Protein AF-A0A8T4V3R8-F1 (afdb_monomer_lite)

pLDDT: mean 72.71, std 18.11, range [24.38, 94.31]

Secondary structure (DSSP, 8-state):
------S-TTT----EEEEGGGTEEEETTT--EEE------S-------SSSSGGG------PPP-B-TT-EEEEEETTEEEEEEHHHHHHHHHHHH--EEETTTTEEEEE-GGG-EEEEEE-TT--EEEEE--EEEEEE--EEEEEEEGGG-EEEE-TT-EEEEEETTEEEEEEGGG--TT-EEEEE-TT-BSS----------TT--EEEEEE---BS-TT-EEEEEEEEEEEEE-SSSEEEEEEBTTB-EEEETBTTEEEEPPPTTTT----SS-TTGGGGS-HHHHHHHHHHHHHHHHHS-HHHHHHHHHHHHHHHHHHHTT--HHHHHHHHHHHHHHHHTTTTTTS-HHHHHHHHHHHHHHHTT----HHHHHHHHT--HHHHHHHHHHHHHHTT---PPPPGGGGHHHHHHHTT--HHHHHHHHHHHHHHHHTT-STTS-HHHHHHHHHHHHHHHTT----HHHHHHHHTS-HHHHHHHHHHHHHHTTTHHHHHTT--

Structure (mmCIF, N/CA/C/O backbone):
data_AF-A0A8T4V3R8-F1
#
_entry.id   AF-A0A8T4V3R8-F1
#
loop_
_atom_site.group_PDB
_atom_site.id
_atom_site.type_symbol
_atom_site.label_atom_id
_atom_site.label_alt_id
_atom_site.label_comp_id
_atom_site.label_asym_id
_atom_site.label_entity_id
_atom_site.label_seq_id
_atom_site.pdbx_PDB_ins_code
_atom_site.Cartn_x
_atom_site.Cartn_y
_atom_site.Cartn_z
_atom_site.occupancy
_atom_site.B_iso_or_equiv
_atom_site.auth_seq_id
_atom_site.auth_comp_id
_atom_site.auth_asym_id
_atom_site.auth_atom_id
_atom_site.pdbx_PDB_model_num
ATOM 1 N N . MET A 1 1 ? -8.761 42.124 -12.603 1.00 25.84 1 MET A N 1
ATOM 2 C CA . MET A 1 1 ? -8.105 41.270 -13.619 1.00 25.84 1 MET A CA 1
ATOM 3 C C . MET A 1 1 ? -6.673 41.049 -13.152 1.00 25.84 1 MET A C 1
ATOM 5 O O . MET A 1 1 ? -6.050 42.056 -12.837 1.00 25.84 1 MET A O 1
ATOM 9 N N . PRO A 1 2 ? -6.176 39.810 -13.003 1.00 31.00 2 PRO A N 1
ATOM 10 C CA . PRO A 1 2 ? -4.796 39.597 -12.577 1.00 31.00 2 PRO A CA 1
ATOM 11 C C . PRO A 1 2 ? -3.827 40.062 -13.676 1.00 31.00 2 PRO A C 1
ATOM 13 O O . PRO A 1 2 ? -4.095 39.879 -14.863 1.00 31.00 2 PRO A O 1
ATOM 16 N N . GLU A 1 3 ? -2.735 40.715 -13.282 1.00 37.09 3 GLU A N 1
ATOM 17 C CA . GLU A 1 3 ? -1.686 41.198 -14.183 1.00 37.09 3 GLU A CA 1
ATOM 18 C C . GLU A 1 3 ? -0.950 40.015 -14.828 1.00 37.09 3 GLU A C 1
ATOM 20 O O . GLU A 1 3 ? -0.130 39.364 -14.190 1.00 37.09 3 GLU A O 1
ATOM 25 N N . TYR A 1 4 ? -1.222 39.729 -16.102 1.00 49.88 4 TYR A N 1
ATOM 26 C CA . TYR A 1 4 ? -0.460 38.725 -16.849 1.00 49.88 4 TYR A CA 1
ATOM 27 C C . TYR A 1 4 ? 1.013 39.138 -16.990 1.00 49.88 4 TYR A C 1
ATOM 29 O O . TYR A 1 4 ? 1.319 40.293 -17.307 1.00 49.88 4 TYR A O 1
ATOM 37 N N . VAL A 1 5 ? 1.931 38.183 -16.811 1.00 55.53 5 VAL A N 1
ATOM 38 C CA . VAL A 1 5 ? 3.376 38.419 -16.920 1.00 55.53 5 VAL A CA 1
ATOM 39 C C . VAL A 1 5 ? 3.766 38.783 -18.360 1.00 55.53 5 VAL A C 1
ATOM 41 O O . VAL A 1 5 ? 3.559 38.009 -19.290 1.00 55.53 5 VAL A O 1
ATOM 44 N N . LYS A 1 6 ? 4.356 39.973 -18.553 1.00 57.69 6 LYS A N 1
ATOM 45 C CA . LYS A 1 6 ? 4.674 40.545 -19.882 1.00 57.69 6 LYS A CA 1
ATOM 46 C C . LYS A 1 6 ? 6.109 40.299 -20.368 1.00 57.69 6 LYS A C 1
ATOM 48 O O . LYS A 1 6 ? 6.420 40.620 -21.513 1.00 57.69 6 LYS A O 1
ATOM 53 N N . LYS A 1 7 ? 7.003 39.797 -19.508 1.00 62.62 7 LYS A N 1
ATOM 54 C CA . LYS A 1 7 ? 8.432 39.585 -19.809 1.00 62.62 7 LYS A CA 1
ATOM 55 C C . LYS A 1 7 ? 8.973 38.359 -19.083 1.00 62.62 7 LYS A C 1
ATOM 57 O O . LYS A 1 7 ? 8.577 38.068 -17.960 1.00 62.62 7 LYS A O 1
ATOM 62 N N . CYS A 1 8 ? 9.912 37.664 -19.710 1.00 59.72 8 CYS A N 1
ATOM 63 C CA . CYS A 1 8 ? 10.613 36.541 -19.112 1.00 59.72 8 CYS A CA 1
ATOM 64 C C . CYS A 1 8 ? 11.535 36.998 -17.977 1.00 59.72 8 CYS A C 1
ATOM 66 O O . CYS A 1 8 ? 12.417 37.825 -18.188 1.00 59.72 8 CYS A O 1
ATOM 68 N N . LEU A 1 9 ? 11.385 36.390 -16.798 1.00 63.50 9 LEU A N 1
ATOM 69 C CA . LEU A 1 9 ? 12.160 36.723 -15.596 1.00 63.50 9 LEU A CA 1
ATOM 70 C C . LEU A 1 9 ? 13.650 36.341 -15.687 1.00 63.50 9 LEU A C 1
ATOM 72 O O . LEU A 1 9 ? 14.454 36.877 -14.934 1.00 63.50 9 LEU A O 1
ATOM 76 N N . ASP A 1 10 ? 14.016 35.421 -16.588 1.00 64.75 10 ASP A N 1
ATOM 77 C CA . ASP A 1 10 ? 15.401 34.939 -16.743 1.00 64.75 10 ASP A CA 1
ATOM 78 C C . ASP A 1 10 ? 16.178 35.683 -17.846 1.00 64.75 10 ASP A C 1
ATOM 80 O O . ASP A 1 10 ? 17.230 36.251 -17.580 1.00 64.75 10 ASP A O 1
ATOM 84 N N . CYS A 1 11 ? 15.667 35.734 -19.083 1.00 69.31 11 CYS A N 1
ATOM 85 C CA . CYS A 1 11 ? 16.363 36.401 -20.195 1.00 69.31 11 CYS A CA 1
ATOM 86 C C . CYS A 1 11 ? 15.830 37.799 -20.552 1.00 69.31 11 CYS A C 1
ATOM 88 O O . CYS A 1 11 ? 16.342 38.417 -21.480 1.00 69.31 11 CYS A O 1
ATOM 90 N N . GLY A 1 12 ? 14.771 38.283 -19.893 1.00 65.25 12 GLY A N 1
ATOM 91 C CA . GLY A 1 12 ? 14.112 39.551 -20.238 1.00 65.25 12 GLY A CA 1
ATO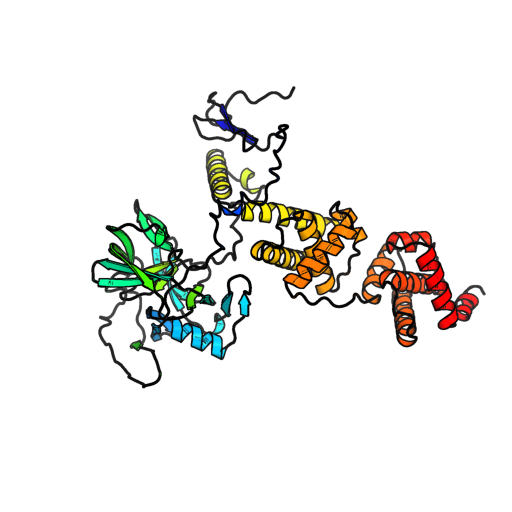M 92 C C . GLY A 1 12 ? 13.294 39.529 -21.539 1.00 65.25 12 GLY A C 1
ATOM 93 O O . GLY A 1 12 ? 12.677 40.538 -21.881 1.00 65.25 12 GLY A O 1
ATOM 94 N N . GLY A 1 13 ? 13.265 38.397 -22.252 1.00 66.75 13 GLY A N 1
ATOM 95 C CA . GLY A 1 13 ? 12.572 38.230 -23.530 1.00 66.75 13 GLY A CA 1
ATOM 96 C C . GLY A 1 13 ? 11.052 38.391 -23.429 1.00 66.75 13 GLY A C 1
ATOM 97 O O . GLY A 1 13 ? 10.433 38.003 -22.438 1.00 66.75 13 GLY A O 1
ATOM 98 N N . ILE A 1 14 ? 10.446 38.963 -24.469 1.00 63.53 14 ILE A N 1
ATOM 99 C CA . ILE A 1 14 ? 8.996 39.225 -24.564 1.00 63.53 14 ILE A CA 1
ATOM 100 C C . ILE A 1 14 ? 8.241 38.146 -25.351 1.00 63.53 14 ILE A C 1
ATOM 102 O O . ILE A 1 14 ? 7.012 38.151 -25.374 1.00 63.53 14 ILE A O 1
ATOM 106 N N . ASN A 1 15 ? 8.949 37.202 -25.983 1.00 59.69 15 ASN A N 1
ATOM 107 C CA . ASN A 1 15 ? 8.329 36.148 -26.783 1.00 59.69 15 ASN A CA 1
ATOM 108 C C . ASN A 1 15 ? 7.793 35.030 -25.889 1.00 59.69 15 ASN A C 1
ATOM 110 O O . ASN A 1 15 ? 8.473 34.029 -25.651 1.00 59.69 15 ASN A O 1
ATOM 114 N N . LEU A 1 16 ? 6.573 35.198 -25.388 1.00 61.72 16 LEU A N 1
ATOM 115 C CA . LEU A 1 16 ? 5.908 34.231 -24.517 1.00 61.72 16 LEU A CA 1
ATOM 116 C C . LEU A 1 16 ? 4.844 33.439 -25.295 1.00 61.72 16 LEU A C 1
ATOM 118 O O . LEU A 1 16 ? 4.038 34.018 -26.016 1.00 61.72 16 LEU A O 1
ATOM 122 N N . ILE A 1 17 ? 4.834 32.111 -25.159 1.00 57.25 17 ILE A N 1
ATOM 123 C CA . ILE A 1 17 ? 3.802 31.214 -25.697 1.00 57.25 17 ILE A CA 1
ATOM 124 C C . ILE A 1 17 ? 2.938 30.710 -24.559 1.00 57.25 17 ILE A C 1
ATOM 126 O O . ILE A 1 17 ? 3.449 30.127 -23.607 1.00 57.25 17 ILE A O 1
ATOM 130 N N . LEU A 1 18 ? 1.628 30.819 -24.726 1.00 48.03 18 LEU A N 1
ATOM 131 C CA . LEU A 1 18 ? 0.660 30.095 -23.918 1.00 48.03 18 LEU A CA 1
ATOM 132 C C . LEU A 1 18 ? 0.484 28.667 -24.458 1.00 48.03 18 LEU A C 1
ATOM 134 O O . LEU A 1 18 ? -0.042 28.478 -25.556 1.00 48.03 18 LEU A O 1
ATOM 138 N N . ASN A 1 19 ? 0.892 27.659 -23.689 1.00 56.31 19 ASN A N 1
ATOM 139 C CA . ASN A 1 19 ? 0.528 26.273 -23.954 1.00 56.31 19 ASN A CA 1
ATOM 140 C C . ASN A 1 19 ? -0.822 25.977 -23.288 1.00 56.31 19 ASN A C 1
ATOM 142 O O . ASN A 1 19 ? -0.879 25.725 -22.084 1.00 56.31 19 ASN A O 1
ATOM 146 N N . LYS A 1 20 ? -1.899 26.029 -24.082 1.00 41.72 20 LYS A N 1
ATOM 147 C CA . LYS A 1 20 ? -3.276 25.857 -23.598 1.00 41.72 20 LYS A CA 1
ATOM 148 C C . LYS A 1 20 ? -3.547 24.458 -23.042 1.00 41.72 20 LYS A C 1
ATOM 150 O O . LYS A 1 20 ? -4.132 24.361 -21.979 1.00 41.72 20 LYS A O 1
ATOM 155 N N . GLU A 1 21 ? -3.022 23.403 -23.667 1.00 46.09 21 GLU A N 1
ATOM 156 C CA . GLU A 1 21 ? -3.193 22.015 -23.194 1.00 46.09 21 GLU A CA 1
ATOM 157 C C . GLU A 1 21 ? -2.589 21.759 -21.804 1.00 46.09 21 GLU A C 1
ATOM 159 O O . GLU A 1 21 ? -2.897 20.759 -21.160 1.00 46.09 21 GLU A O 1
ATOM 164 N N . LYS A 1 22 ? -1.660 22.615 -21.363 1.00 47.47 22 LYS A N 1
ATOM 165 C CA . LYS A 1 22 ? -0.896 22.425 -20.121 1.00 47.47 22 LYS A CA 1
ATOM 166 C C . LYS A 1 22 ? -1.054 23.575 -19.125 1.00 47.47 22 LYS A C 1
ATOM 168 O O . LYS A 1 22 ? -0.538 23.468 -18.017 1.00 47.47 22 LYS A O 1
ATOM 173 N N . GLY A 1 23 ? -1.759 24.648 -19.496 1.00 52.53 23 GLY A N 1
ATOM 174 C CA . GLY A 1 23 ? -1.970 25.828 -18.653 1.00 52.53 23 GLY A CA 1
ATOM 175 C C . GLY A 1 23 ? -0.673 26.561 -18.284 1.00 52.53 23 GLY A C 1
ATOM 176 O O . GLY A 1 23 ? -0.495 26.934 -17.125 1.00 52.53 23 GLY A O 1
ATOM 177 N N . GLU A 1 24 ? 0.248 26.735 -19.241 1.00 63.56 24 GLU A N 1
ATOM 178 C CA . GLU A 1 24 ? 1.596 27.289 -19.000 1.00 63.56 24 GLU A CA 1
ATOM 179 C C . GLU A 1 24 ? 1.933 28.477 -19.916 1.00 63.56 24 GLU A C 1
ATOM 181 O O . GLU A 1 24 ? 1.597 28.461 -21.100 1.00 63.56 24 GLU A O 1
ATOM 186 N N . VAL A 1 25 ? 2.688 29.459 -19.404 1.00 61.38 25 VAL A N 1
ATOM 187 C CA . VAL A 1 25 ? 3.315 30.530 -20.208 1.00 61.38 25 VAL A CA 1
ATOM 188 C C . VAL A 1 25 ? 4.814 30.266 -20.340 1.00 61.38 25 VAL A C 1
ATOM 190 O O . VAL A 1 25 ? 5.526 30.189 -19.342 1.00 61.38 25 VAL A O 1
ATOM 193 N N . ILE A 1 26 ? 5.322 30.144 -21.566 1.00 62.53 26 ILE A N 1
ATOM 194 C CA . ILE A 1 26 ? 6.694 29.714 -21.867 1.00 62.53 26 ILE A CA 1
ATOM 195 C C . ILE A 1 26 ? 7.423 30.785 -22.675 1.00 62.53 26 ILE A C 1
ATOM 197 O O . ILE A 1 26 ? 6.984 31.147 -23.759 1.00 62.53 26 ILE A O 1
ATOM 201 N N . CYS A 1 27 ? 8.589 31.235 -22.223 1.00 63.03 27 CYS A N 1
ATOM 202 C CA . CYS A 1 27 ? 9.478 32.063 -23.032 1.00 63.03 27 CYS A CA 1
ATOM 203 C C . CYS A 1 27 ? 10.110 31.241 -24.171 1.00 63.03 27 CYS A C 1
ATOM 205 O O . CYS A 1 27 ? 10.790 30.246 -23.909 1.00 63.03 27 CYS A O 1
ATOM 207 N N . LYS A 1 28 ? 9.933 31.665 -25.429 1.00 59.66 28 LYS A N 1
ATOM 208 C CA . LYS A 1 28 ? 10.595 31.069 -26.606 1.00 59.66 28 LYS A CA 1
ATOM 209 C C . LYS A 1 28 ? 12.105 31.246 -26.582 1.00 59.66 28 LYS A C 1
ATOM 211 O O . LYS A 1 28 ? 12.814 30.358 -27.042 1.00 59.66 28 LYS A O 1
ATOM 216 N N . ASP A 1 29 ? 12.576 32.370 -26.054 1.00 59.28 29 ASP A N 1
ATOM 217 C CA . ASP A 1 29 ? 13.969 32.783 -26.219 1.00 59.28 29 ASP A CA 1
ATOM 218 C C . ASP A 1 29 ? 14.917 31.971 -25.317 1.00 59.28 29 ASP A C 1
ATOM 220 O O . ASP A 1 29 ? 16.005 31.592 -25.740 1.00 59.28 29 ASP A O 1
ATOM 224 N N . CYS A 1 30 ? 14.507 31.637 -24.085 1.00 62.66 30 CYS A N 1
ATOM 225 C CA . CYS A 1 30 ? 15.333 30.844 -23.157 1.00 62.66 30 CYS A CA 1
ATOM 226 C C . CYS A 1 30 ? 14.687 29.533 -22.673 1.00 62.66 30 CYS A C 1
ATOM 228 O O . CYS A 1 30 ? 15.340 28.717 -22.005 1.00 62.66 30 CYS A O 1
ATOM 230 N N . GLY A 1 31 ? 13.411 29.310 -23.006 1.00 60.00 31 GLY A N 1
ATOM 231 C CA . GLY A 1 31 ? 12.652 28.122 -22.620 1.00 60.00 31 GLY A CA 1
ATOM 232 C C . GLY A 1 31 ? 12.142 28.121 -21.174 1.00 60.00 31 GLY A C 1
ATOM 233 O O . GLY A 1 31 ? 11.689 27.061 -20.715 1.00 60.00 31 GLY A O 1
ATOM 234 N N . LEU A 1 32 ? 12.236 29.250 -20.456 1.00 60.88 32 LEU A N 1
ATOM 235 C CA . LEU A 1 32 ? 11.718 29.415 -19.094 1.00 60.88 32 LEU A CA 1
ATOM 236 C C . LEU A 1 32 ? 10.187 29.352 -19.098 1.00 60.88 32 LEU A C 1
ATOM 238 O O . LEU A 1 32 ? 9.544 30.040 -19.887 1.00 60.88 32 LEU A O 1
ATOM 242 N N . VAL A 1 33 ? 9.611 28.543 -18.211 1.00 61.47 33 VAL A N 1
ATOM 243 C CA . VAL A 1 33 ? 8.173 28.580 -17.923 1.00 61.47 33 VAL A CA 1
ATOM 244 C C . VAL A 1 33 ? 7.963 29.629 -16.838 1.00 61.47 33 VAL A C 1
ATOM 246 O O . VAL A 1 33 ? 8.571 29.546 -15.775 1.00 61.47 33 VAL A O 1
ATOM 249 N N . ILE A 1 34 ? 7.197 30.660 -17.165 1.00 63.50 34 ILE A N 1
ATOM 250 C CA . ILE A 1 34 ? 7.020 31.863 -16.351 1.00 63.50 34 ILE A CA 1
ATOM 251 C C . ILE A 1 34 ? 5.870 31.674 -15.364 1.00 63.50 34 ILE A C 1
ATOM 253 O O . ILE A 1 34 ? 5.991 32.070 -14.210 1.00 63.50 34 ILE A O 1
ATOM 257 N N . GLU A 1 35 ? 4.795 31.022 -15.806 1.00 55.44 35 GLU A N 1
ATOM 258 C CA . GLU A 1 35 ? 3.649 30.639 -14.980 1.00 55.44 35 GLU A CA 1
ATOM 259 C C . GLU A 1 35 ? 3.214 29.207 -15.316 1.00 55.44 35 GLU A C 1
ATOM 261 O O . GLU A 1 35 ? 3.236 28.802 -16.482 1.00 55.44 35 GLU A O 1
ATOM 266 N N . GLU A 1 36 ? 2.820 28.454 -14.284 1.00 53.59 36 GLU A N 1
ATOM 267 C CA . GLU A 1 36 ? 2.337 27.067 -14.347 1.00 53.59 36 GLU A CA 1
ATOM 268 C C . GLU A 1 36 ? 0.962 26.957 -13.668 1.00 53.59 36 GLU A C 1
ATOM 270 O O . GLU A 1 36 ? 0.683 27.688 -12.716 1.00 53.59 36 GLU A O 1
ATOM 275 N N . ARG A 1 37 ? 0.144 25.980 -14.091 1.00 50.09 37 ARG A N 1
ATOM 276 C CA . ARG A 1 37 ? -1.185 25.672 -13.517 1.00 50.09 37 ARG A CA 1
ATOM 277 C C . ARG A 1 37 ? -2.186 26.824 -13.608 1.00 50.09 37 ARG A C 1
ATOM 279 O O . ARG A 1 37 ? -2.940 27.067 -12.664 1.00 50.09 37 ARG A O 1
ATOM 286 N N . MET A 1 38 ? -2.232 27.514 -14.743 1.00 46.81 38 MET A N 1
ATOM 287 C CA . MET A 1 38 ? -3.404 28.340 -15.019 1.00 46.81 38 MET A CA 1
ATOM 288 C C . MET A 1 38 ? -4.640 27.440 -15.061 1.00 46.81 38 MET A C 1
ATOM 290 O O . MET A 1 38 ? -4.637 26.411 -15.735 1.00 46.81 38 MET A O 1
ATOM 294 N N . ILE A 1 39 ? -5.660 27.810 -14.286 1.00 35.91 39 ILE A N 1
ATOM 295 C CA . ILE A 1 39 ? -6.947 27.117 -14.267 1.00 35.91 39 ILE A CA 1
ATOM 296 C C . ILE A 1 39 ? -7.558 27.295 -15.655 1.00 35.91 39 ILE A C 1
ATOM 298 O O . ILE A 1 39 ? -7.864 28.417 -16.062 1.00 35.91 39 ILE A O 1
ATOM 302 N N . ASP A 1 40 ? -7.679 26.194 -16.390 1.00 33.81 40 ASP A N 1
ATOM 303 C CA . ASP A 1 40 ? -8.410 26.170 -17.647 1.00 33.81 40 ASP A CA 1
ATOM 304 C C . ASP A 1 40 ? -9.911 26.206 -17.329 1.00 33.81 40 ASP A C 1
ATOM 306 O O . ASP A 1 40 ? -10.425 25.354 -16.606 1.00 33.81 40 ASP A O 1
ATOM 310 N N . PHE A 1 41 ? -10.600 27.240 -17.813 1.00 33.22 41 PHE A N 1
ATOM 311 C CA . PHE A 1 41 ? -12.053 27.389 -17.685 1.00 33.22 41 PHE A CA 1
ATOM 312 C C . PHE A 1 41 ? -12.797 26.863 -18.922 1.00 33.22 41 PHE A C 1
ATOM 314 O O . PHE A 1 41 ? -14.010 27.053 -19.033 1.00 33.22 41 PHE A O 1
ATOM 321 N N . SER A 1 42 ? -12.096 26.249 -19.881 1.00 31.98 42 SER A N 1
ATOM 322 C CA . SER A 1 42 ? -12.736 25.644 -21.045 1.00 31.98 42 SER A CA 1
ATOM 323 C C . SER A 1 42 ? -13.375 24.293 -20.693 1.00 31.98 42 SER A C 1
ATOM 325 O O . SER A 1 42 ? -12.898 23.553 -19.836 1.00 31.98 42 SER A O 1
ATOM 327 N N . GLN A 1 43 ? -14.528 24.003 -21.304 1.00 29.97 43 GLN A N 1
ATOM 328 C CA . GLN A 1 43 ? -15.271 22.761 -21.083 1.00 29.97 43 GLN A CA 1
ATOM 329 C C . GLN A 1 43 ? -14.429 21.557 -21.519 1.00 29.97 43 GLN A C 1
ATOM 331 O O . GLN A 1 43 ? -14.143 21.396 -22.705 1.00 29.97 43 GLN A O 1
ATOM 336 N N . GLU A 1 44 ? -14.074 20.687 -20.573 1.00 29.09 44 GLU A N 1
ATOM 337 C CA . GLU A 1 44 ? -13.526 19.370 -20.894 1.00 29.09 44 GLU A CA 1
ATOM 338 C C . GLU A 1 44 ? -14.583 18.553 -21.652 1.00 29.09 44 GLU A C 1
ATOM 340 O O . GLU A 1 44 ? -15.646 18.214 -21.120 1.00 29.09 44 GLU A O 1
ATOM 345 N N . TRP A 1 45 ? -14.296 18.239 -22.916 1.00 32.06 45 TRP A N 1
ATOM 346 C CA . TRP A 1 45 ? -15.132 17.375 -23.741 1.00 32.06 45 TRP A CA 1
ATOM 347 C C . TRP A 1 45 ? -15.016 15.938 -23.221 1.00 32.06 45 TRP A C 1
ATOM 349 O O . TRP A 1 45 ? -13.999 15.271 -23.395 1.00 32.06 45 TRP A O 1
ATOM 359 N N . ARG A 1 46 ? -16.070 15.459 -22.553 1.00 34.25 46 ARG A N 1
ATOM 360 C CA . ARG A 1 46 ? -16.261 14.034 -22.259 1.00 34.25 46 ARG A CA 1
ATOM 361 C C . ARG A 1 46 ? -16.686 13.337 -23.552 1.00 34.25 46 ARG A C 1
ATOM 363 O O . ARG A 1 46 ? -17.841 13.462 -23.948 1.00 34.25 46 ARG A O 1
ATOM 370 N N . GLU A 1 47 ? -15.784 12.607 -24.200 1.00 29.12 47 GLU A N 1
ATOM 371 C CA . GLU A 1 47 ? -16.167 11.717 -25.302 1.00 29.12 47 GLU A CA 1
ATOM 372 C C . GLU A 1 47 ? -16.813 10.443 -24.741 1.00 29.12 47 GLU A C 1
ATOM 374 O O . GLU A 1 47 ? -16.158 9.566 -24.175 1.00 29.12 47 GLU A O 1
ATOM 379 N N . PHE A 1 48 ? -18.137 10.379 -24.881 1.00 35.97 48 PHE A N 1
ATOM 380 C CA . PHE A 1 48 ? -18.920 9.155 -24.809 1.00 35.97 48 PHE A CA 1
ATOM 381 C C . PHE A 1 48 ? -18.813 8.446 -26.160 1.00 35.97 48 PHE A C 1
ATOM 383 O O . PHE A 1 48 ? -19.619 8.713 -27.041 1.00 35.97 48 PHE A O 1
ATOM 390 N N . ASP A 1 49 ? -17.838 7.556 -26.332 1.00 30.53 49 ASP A N 1
ATOM 391 C CA . ASP A 1 49 ? -18.037 6.421 -27.236 1.00 30.53 49 ASP A CA 1
ATOM 392 C C . ASP A 1 49 ? -17.049 5.288 -26.943 1.00 30.53 49 ASP A C 1
ATOM 394 O O . ASP A 1 49 ? -15.829 5.439 -27.043 1.00 30.53 49 ASP A O 1
ATOM 398 N N . HIS A 1 50 ? -17.587 4.136 -26.542 1.00 40.34 50 HIS A N 1
ATOM 399 C CA . HIS A 1 50 ? -16.805 2.968 -26.130 1.00 40.34 50 HIS A CA 1
ATOM 400 C C . HIS A 1 50 ? -16.180 2.220 -27.326 1.00 40.34 50 HIS A C 1
ATOM 402 O O . HIS A 1 50 ? -15.207 1.490 -27.133 1.00 40.34 50 HIS A O 1
ATOM 408 N N . ASP A 1 51 ? -16.668 2.460 -28.549 1.00 37.34 51 ASP A N 1
ATOM 409 C CA . ASP A 1 51 ? -16.314 1.671 -29.738 1.00 37.34 51 ASP A CA 1
ATOM 410 C C . ASP A 1 51 ? -15.162 2.261 -30.575 1.00 37.34 51 ASP A C 1
ATOM 412 O O . ASP A 1 51 ? -14.510 1.540 -31.331 1.00 37.34 51 ASP A O 1
ATOM 416 N N . GLN A 1 52 ? -14.804 3.540 -30.399 1.00 34.84 52 GLN A N 1
ATOM 417 C CA . GLN A 1 52 ? -13.630 4.122 -31.075 1.00 34.84 52 GLN A CA 1
ATOM 418 C C . GLN A 1 52 ? -12.311 3.938 -30.305 1.00 34.84 52 GLN A C 1
ATOM 420 O O . GLN A 1 52 ? -11.234 4.061 -30.898 1.00 34.84 52 GLN A O 1
ATOM 425 N N . ALA A 1 53 ? -12.360 3.569 -29.019 1.00 34.97 53 ALA A N 1
ATOM 426 C CA . ALA A 1 53 ? -11.169 3.316 -28.202 1.00 34.97 53 ALA A CA 1
ATOM 427 C C . ALA A 1 53 ? -10.393 2.055 -28.637 1.00 34.97 53 ALA A C 1
ATOM 429 O O . ALA A 1 53 ? -9.169 1.994 -28.479 1.00 34.97 53 ALA A O 1
ATOM 430 N N . ASP A 1 54 ? -11.071 1.071 -29.237 1.00 32.72 54 ASP A N 1
ATOM 431 C CA . ASP A 1 54 ? -10.450 -0.198 -29.630 1.00 32.72 54 ASP A CA 1
ATOM 432 C C . ASP A 1 54 ? -9.565 -0.095 -30.882 1.00 32.72 54 ASP A C 1
ATOM 434 O O . ASP A 1 54 ? -8.591 -0.839 -31.011 1.00 32.72 54 ASP A O 1
ATOM 438 N N . SER A 1 55 ? -9.802 0.896 -31.749 1.00 29.92 55 SER A N 1
ATOM 439 C CA . SER A 1 55 ? -9.002 1.116 -32.967 1.00 29.92 55 SER A CA 1
ATOM 440 C C . SER A 1 55 ? -7.707 1.914 -32.739 1.00 29.92 55 SER A C 1
ATOM 442 O O . SER A 1 55 ? -6.846 1.971 -33.618 1.00 29.92 55 SER A O 1
ATOM 444 N N . ARG A 1 56 ? -7.515 2.496 -31.544 1.00 33.22 56 ARG A N 1
ATOM 445 C CA . ARG A 1 56 ? -6.327 3.299 -31.179 1.00 33.22 56 ARG A CA 1
ATOM 446 C C . ARG A 1 56 ? -5.523 2.701 -30.023 1.00 33.22 56 ARG A C 1
ATOM 448 O O . ARG A 1 56 ? -4.858 3.422 -29.277 1.00 33.22 56 ARG A O 1
ATOM 455 N N . ARG A 1 57 ? -5.520 1.371 -29.891 1.00 27.31 57 ARG A N 1
ATOM 456 C CA . ARG A 1 57 ? -4.641 0.649 -28.957 1.00 27.31 57 ARG A CA 1
ATOM 457 C C . ARG A 1 57 ? -3.162 0.847 -29.337 1.00 27.31 57 ARG A C 1
ATOM 459 O O . ARG A 1 57 ? -2.575 0.051 -30.059 1.00 27.31 57 ARG A O 1
ATOM 466 N N . ARG A 1 58 ? -2.532 1.901 -28.813 1.00 34.56 58 ARG A N 1
ATOM 467 C CA . ARG A 1 58 ? -1.069 2.032 -28.695 1.00 34.56 58 ARG A CA 1
ATOM 468 C C . ARG A 1 58 ? -0.693 2.344 -27.254 1.00 34.56 58 ARG A C 1
ATOM 470 O O . ARG A 1 58 ? -0.322 3.461 -26.938 1.00 34.56 58 ARG A O 1
ATOM 477 N N . THR A 1 59 ? -0.818 1.356 -26.378 1.00 29.16 59 THR A N 1
ATOM 478 C CA . THR A 1 59 ? 0.020 1.199 -25.177 1.00 29.16 59 THR A CA 1
ATOM 479 C C . THR A 1 59 ? -0.162 -0.236 -24.688 1.00 29.16 59 THR A C 1
ATOM 481 O O . THR A 1 59 ? -1.186 -0.588 -24.108 1.00 29.16 59 THR A O 1
ATOM 484 N N . GLY A 1 60 ? 0.807 -1.093 -25.012 1.00 25.64 60 GLY A N 1
ATOM 485 C CA . GLY A 1 60 ? 0.921 -2.415 -24.400 1.00 25.64 60 GLY A CA 1
ATOM 486 C C . GLY A 1 60 ? 1.260 -2.305 -22.910 1.00 25.64 60 GLY A C 1
ATOM 487 O O . GLY A 1 60 ? 1.630 -1.233 -22.427 1.00 25.64 60 GLY A O 1
ATOM 488 N N . ALA A 1 61 ? 1.112 -3.420 -22.194 1.00 24.38 61 ALA A N 1
ATOM 489 C CA . ALA A 1 61 ? 1.470 -3.574 -20.784 1.00 24.38 61 ALA A CA 1
ATOM 490 C C . ALA A 1 61 ? 2.915 -3.104 -20.492 1.00 24.38 61 ALA A C 1
ATOM 492 O O . ALA A 1 61 ? 3.740 -3.091 -21.410 1.00 24.38 61 ALA A O 1
ATOM 493 N N . PRO A 1 62 ? 3.266 -2.747 -19.239 1.00 30.91 62 PRO A N 1
ATOM 494 C CA . PRO A 1 62 ? 4.668 -2.616 -18.855 1.00 30.91 62 PRO A CA 1
ATOM 495 C C . PRO A 1 62 ? 5.343 -3.980 -19.054 1.00 30.91 62 PRO A C 1
ATOM 497 O O . PRO A 1 62 ? 5.152 -4.903 -18.268 1.00 30.91 62 PRO A O 1
ATOM 500 N N . MET A 1 63 ? 6.055 -4.129 -20.170 1.00 37.56 63 MET A N 1
ATOM 501 C CA . MET A 1 63 ? 6.725 -5.368 -20.549 1.00 37.56 63 MET A CA 1
ATOM 502 C C . MET A 1 63 ? 8.153 -5.357 -20.014 1.00 37.56 63 MET A C 1
ATOM 504 O O . MET A 1 63 ? 8.918 -4.424 -20.259 1.00 37.56 63 MET A O 1
ATOM 508 N N . THR A 1 64 ? 8.477 -6.401 -19.263 1.00 40.00 64 THR A N 1
ATOM 509 C CA . THR A 1 64 ? 9.772 -6.659 -18.640 1.00 40.00 64 THR A CA 1
ATOM 510 C C . THR A 1 64 ? 10.854 -6.867 -19.708 1.00 40.00 64 THR A C 1
ATOM 512 O O . THR A 1 64 ? 10.614 -7.496 -20.742 1.00 40.00 64 THR A O 1
ATOM 515 N N . TYR A 1 65 ? 12.057 -6.337 -19.486 1.00 56.84 65 TYR A N 1
ATOM 516 C CA . TYR A 1 65 ? 13.189 -6.517 -20.397 1.00 56.84 65 TYR A CA 1
ATOM 517 C C . TYR A 1 65 ? 13.765 -7.921 -20.184 1.00 56.84 65 TYR A C 1
ATOM 519 O O . TYR A 1 65 ? 14.110 -8.254 -19.061 1.00 56.84 65 TYR A O 1
ATOM 527 N N . SER A 1 66 ? 13.871 -8.782 -21.207 1.00 73.62 66 SER A N 1
ATOM 528 C CA . SER A 1 66 ? 14.380 -10.150 -20.970 1.00 73.62 66 SER A CA 1
ATOM 529 C C . SER A 1 66 ? 15.074 -10.808 -22.164 1.00 73.62 66 SER A C 1
ATOM 531 O O . SER A 1 66 ? 14.862 -10.441 -23.322 1.00 73.62 66 SER A O 1
ATOM 533 N N . VAL A 1 67 ? 15.901 -11.808 -21.854 1.00 80.44 67 VAL A N 1
ATOM 534 C CA . VAL A 1 67 ? 16.690 -12.620 -22.791 1.00 80.44 67 VAL A CA 1
ATOM 535 C C . VAL A 1 67 ? 16.082 -14.007 -23.009 1.00 80.44 67 VAL A C 1
ATOM 537 O O . VAL A 1 67 ? 15.314 -14.504 -22.183 1.00 80.44 67 VAL A O 1
ATOM 540 N N . ALA A 1 68 ? 16.431 -14.644 -24.127 1.00 82.38 68 ALA A N 1
ATOM 541 C CA . ALA A 1 68 ? 16.030 -16.020 -24.425 1.00 82.38 68 ALA A CA 1
ATOM 542 C C . ALA A 1 68 ? 16.743 -17.045 -23.505 1.00 82.38 68 ALA A C 1
ATOM 544 O O . ALA A 1 68 ? 17.855 -16.784 -23.041 1.00 82.38 68 ALA A O 1
ATOM 545 N N . PRO A 1 69 ? 16.150 -18.228 -23.249 1.00 82.62 69 PRO A N 1
ATOM 546 C CA . PRO A 1 69 ? 16.703 -19.248 -22.339 1.00 82.62 69 PRO A CA 1
ATOM 547 C C . PRO A 1 69 ? 18.082 -19.777 -22.734 1.00 82.62 69 PRO A C 1
ATOM 549 O O . PRO A 1 69 ? 18.869 -20.144 -21.866 1.00 82.62 69 PRO A O 1
ATOM 552 N N . ASP A 1 70 ? 18.353 -19.859 -24.038 1.00 79.50 70 ASP A N 1
ATOM 553 C CA . ASP A 1 70 ? 19.580 -20.410 -24.612 1.00 79.50 70 ASP A CA 1
ATOM 554 C C . ASP A 1 70 ? 20.761 -19.440 -24.513 1.00 79.50 70 ASP A C 1
ATOM 556 O O . ASP A 1 70 ? 21.879 -19.795 -24.883 1.00 79.50 70 ASP A O 1
ATOM 560 N N . GLN A 1 71 ? 20.529 -18.212 -24.037 1.00 81.50 71 GLN A N 1
ATOM 561 C CA . GLN A 1 71 ? 21.580 -17.213 -23.945 1.00 81.50 71 GLN A CA 1
ATOM 562 C C . GLN A 1 71 ? 22.545 -17.541 -22.798 1.00 81.50 71 GLN A C 1
ATOM 564 O O . GLN A 1 71 ? 22.108 -17.688 -21.650 1.00 81.50 71 GLN A O 1
ATOM 569 N N . PRO A 1 72 ? 23.857 -17.632 -23.085 1.00 80.62 72 PRO A N 1
ATOM 570 C CA . PRO A 1 72 ? 24.858 -17.823 -22.052 1.00 80.62 72 PRO A CA 1
ATOM 571 C C . PRO A 1 72 ? 25.052 -16.530 -21.254 1.00 80.62 72 PRO A C 1
ATOM 573 O O . PRO A 1 72 ? 25.052 -15.429 -21.815 1.00 80.62 72 PRO A O 1
ATOM 576 N N . ILE A 1 73 ? 25.246 -16.678 -19.948 1.00 83.50 73 ILE A N 1
ATOM 577 C CA . ILE A 1 73 ? 25.610 -15.609 -19.013 1.00 83.50 73 ILE A CA 1
ATOM 578 C C . ILE A 1 73 ? 26.857 -16.021 -18.226 1.00 83.50 73 ILE A C 1
ATOM 580 O O . ILE A 1 73 ? 27.046 -17.203 -17.937 1.00 83.50 73 ILE A O 1
ATOM 584 N N . ILE A 1 74 ? 27.702 -15.047 -17.875 1.00 82.56 74 ILE A N 1
ATOM 585 C CA . ILE A 1 74 ? 28.845 -15.260 -16.977 1.00 82.56 74 ILE A CA 1
ATOM 586 C C . ILE A 1 74 ? 28.410 -14.902 -15.562 1.00 82.56 74 ILE A C 1
ATOM 588 O O . ILE A 1 74 ? 27.997 -13.768 -15.305 1.00 82.56 74 ILE A O 1
ATOM 592 N N . LEU A 1 75 ? 28.573 -15.847 -14.644 1.00 83.81 75 LEU A N 1
ATOM 593 C CA . LEU A 1 75 ? 28.382 -15.632 -13.220 1.00 83.81 75 LEU A CA 1
ATOM 594 C C . LEU A 1 75 ? 29.667 -15.951 -12.464 1.00 83.81 75 LEU A C 1
ATOM 596 O O . LEU A 1 75 ? 30.441 -16.822 -12.853 1.00 83.81 75 LEU A O 1
ATOM 600 N N . LYS A 1 76 ? 29.871 -15.262 -11.349 1.00 83.06 76 LYS A N 1
ATOM 601 C CA . LYS A 1 76 ? 30.906 -15.556 -10.366 1.00 83.06 76 LYS A CA 1
ATOM 602 C C . LYS A 1 76 ? 30.235 -16.062 -9.095 1.00 83.06 76 LYS A C 1
ATOM 604 O O . LYS A 1 76 ? 29.340 -15.400 -8.570 1.00 83.06 76 LYS A O 1
ATOM 609 N N . LYS A 1 77 ? 30.654 -17.228 -8.604 1.00 81.00 77 LYS A N 1
ATOM 610 C CA . LYS A 1 77 ? 30.216 -17.793 -7.318 1.00 81.00 77 LYS A CA 1
ATOM 611 C C . LYS A 1 77 ? 31.444 -18.257 -6.547 1.00 81.00 77 LYS A C 1
ATOM 613 O O . LYS A 1 77 ? 32.232 -19.023 -7.079 1.00 81.00 77 LYS A O 1
ATOM 618 N N . ASN A 1 78 ? 31.620 -17.805 -5.305 1.00 74.38 78 ASN A N 1
ATOM 619 C CA . ASN A 1 78 ? 32.745 -18.217 -4.445 1.00 74.38 78 ASN A CA 1
ATOM 620 C C . ASN A 1 78 ? 34.132 -18.102 -5.124 1.00 74.38 78 ASN A C 1
ATOM 622 O O . ASN A 1 78 ? 34.985 -18.965 -4.952 1.00 74.38 78 ASN A O 1
ATOM 626 N N . ASN A 1 79 ? 34.348 -17.032 -5.897 1.00 71.38 79 ASN A N 1
ATOM 627 C CA . ASN A 1 79 ? 35.564 -16.783 -6.688 1.00 71.38 79 ASN A CA 1
ATOM 628 C C . ASN A 1 79 ? 35.805 -17.703 -7.905 1.00 71.38 79 ASN A C 1
ATOM 630 O O . ASN A 1 79 ? 36.834 -17.578 -8.566 1.00 71.38 79 ASN A O 1
ATOM 634 N N . GLU A 1 80 ? 34.840 -18.554 -8.252 1.00 74.19 80 GLU A N 1
ATOM 635 C CA . GLU A 1 80 ? 34.835 -19.365 -9.473 1.00 74.19 80 GLU A CA 1
ATOM 636 C C . GLU A 1 80 ? 33.954 -18.703 -10.538 1.00 74.19 80 GLU A C 1
ATOM 638 O O . GLU A 1 80 ? 32.841 -18.257 -10.234 1.00 74.19 80 GLU A O 1
ATOM 643 N N . LEU A 1 81 ? 34.439 -18.631 -11.783 1.00 74.38 81 LEU A N 1
ATOM 644 C CA . LEU A 1 81 ? 33.619 -18.190 -12.911 1.00 74.38 81 LEU A CA 1
ATOM 645 C C . LEU A 1 81 ? 32.928 -19.383 -13.559 1.00 74.38 81 LEU A C 1
ATOM 647 O O . LEU A 1 81 ? 33.546 -20.398 -13.880 1.00 74.38 81 LEU A O 1
ATOM 651 N N . ILE A 1 82 ? 31.632 -19.227 -13.789 1.00 79.25 82 ILE A N 1
ATOM 652 C CA . ILE A 1 82 ? 30.791 -20.207 -14.462 1.00 79.25 82 ILE A CA 1
ATOM 653 C C . ILE A 1 82 ? 30.062 -19.534 -15.623 1.00 79.25 82 ILE A C 1
ATOM 655 O O . ILE A 1 82 ? 29.567 -18.411 -15.502 1.00 79.25 82 ILE A O 1
ATOM 659 N N . VAL A 1 83 ? 29.985 -20.233 -16.750 1.00 76.88 83 VAL A N 1
ATOM 660 C CA . VAL A 1 83 ? 29.087 -19.897 -17.853 1.00 76.88 83 VAL A CA 1
ATOM 661 C C . VAL A 1 83 ? 27.940 -20.880 -17.836 1.00 76.88 83 VAL A C 1
ATOM 663 O O . VAL A 1 83 ? 28.134 -22.094 -17.887 1.00 76.88 83 VAL A O 1
ATOM 666 N N . VAL A 1 84 ? 26.738 -20.331 -17.749 1.00 82.00 84 VAL A N 1
ATOM 667 C CA . VAL A 1 84 ? 25.494 -21.095 -17.707 1.00 82.00 84 VAL A CA 1
ATOM 668 C C . VAL A 1 84 ? 24.511 -20.511 -18.702 1.00 82.00 84 VAL A C 1
ATOM 670 O O . VAL A 1 84 ? 24.542 -19.314 -18.997 1.00 82.00 84 VAL A O 1
ATOM 673 N N . LYS A 1 85 ? 23.608 -21.347 -19.208 1.00 82.75 85 LYS A N 1
ATOM 674 C CA . LYS A 1 85 ? 22.418 -20.857 -19.905 1.00 82.75 85 LYS A CA 1
ATOM 675 C C . LYS A 1 85 ? 21.501 -20.202 -18.876 1.00 82.75 85 LYS A C 1
ATOM 677 O O . LYS A 1 85 ? 21.199 -20.801 -17.843 1.00 82.75 85 LYS A O 1
ATOM 682 N N . ILE A 1 86 ? 21.050 -18.979 -19.145 1.00 85.06 86 ILE A N 1
ATOM 683 C CA . ILE A 1 86 ? 20.214 -18.243 -18.189 1.00 85.06 86 ILE A CA 1
ATOM 684 C C . ILE A 1 86 ? 18.908 -18.981 -17.875 1.00 85.06 86 ILE A C 1
ATOM 686 O O . ILE A 1 86 ? 18.474 -18.971 -16.727 1.00 85.06 86 ILE A O 1
ATOM 690 N N . GLY A 1 87 ? 18.316 -19.669 -18.857 1.00 85.12 87 GLY A N 1
ATOM 691 C CA . GLY A 1 87 ? 17.065 -20.397 -18.659 1.00 85.12 87 GLY A CA 1
ATOM 692 C C . GLY A 1 87 ? 17.198 -21.508 -17.619 1.00 85.12 87 GLY A C 1
ATOM 693 O O . GLY A 1 87 ? 16.500 -21.493 -16.608 1.00 85.12 87 GLY A O 1
ATOM 694 N N . SER A 1 88 ? 18.154 -22.424 -17.816 1.00 84.56 88 SER A N 1
ATOM 695 C CA . SER A 1 88 ? 18.383 -23.536 -16.883 1.00 84.56 88 SER A CA 1
ATOM 696 C C . SER A 1 88 ? 18.845 -23.053 -15.508 1.00 84.56 88 SER A C 1
ATOM 698 O O . SER A 1 88 ? 18.434 -23.612 -14.490 1.00 84.56 88 SER A O 1
ATOM 700 N N . PHE A 1 89 ? 19.639 -21.980 -15.459 1.00 86.06 89 PHE A N 1
ATOM 701 C CA . PHE A 1 89 ? 20.052 -21.341 -14.213 1.00 86.06 89 PHE A CA 1
ATOM 702 C C . PHE A 1 89 ? 18.861 -20.802 -13.408 1.00 86.06 89 PHE A C 1
ATOM 704 O O . PHE A 1 89 ? 18.708 -21.134 -12.228 1.00 86.06 89 PHE A O 1
ATOM 711 N N . VAL A 1 90 ? 18.007 -19.991 -14.041 1.00 85.25 90 VAL A N 1
ATOM 712 C CA . VAL A 1 90 ? 16.865 -19.362 -13.370 1.00 85.25 90 VAL A CA 1
ATOM 713 C C . VAL A 1 90 ? 15.809 -20.398 -12.995 1.00 85.25 90 VAL A C 1
ATOM 715 O O . VAL A 1 90 ? 15.332 -20.392 -11.861 1.00 85.25 90 VAL A O 1
ATOM 718 N N . ASP A 1 91 ? 15.491 -21.333 -13.893 1.00 84.06 91 ASP A N 1
ATOM 719 C CA . ASP A 1 91 ? 14.488 -22.373 -13.648 1.00 84.06 91 ASP A CA 1
ATOM 720 C C . ASP A 1 91 ? 14.875 -23.288 -12.477 1.00 84.06 91 ASP A C 1
ATOM 722 O O . ASP A 1 91 ? 14.027 -23.616 -11.641 1.00 84.06 91 ASP A O 1
ATOM 726 N N . ASN A 1 92 ? 16.156 -23.660 -12.362 1.00 83.25 92 ASN A N 1
ATOM 727 C CA . ASN A 1 92 ? 16.656 -24.469 -11.249 1.00 83.25 92 ASN A CA 1
ATOM 728 C C . ASN A 1 92 ? 16.513 -23.725 -9.910 1.00 83.25 92 ASN A C 1
ATOM 730 O O . ASN A 1 92 ? 15.976 -24.268 -8.943 1.00 83.25 92 ASN A O 1
ATOM 734 N N . LEU A 1 93 ? 16.923 -22.454 -9.859 1.00 80.00 93 LEU A N 1
ATOM 735 C CA . LEU A 1 93 ? 16.840 -21.649 -8.639 1.00 80.00 93 LEU A CA 1
ATOM 736 C C . LEU A 1 93 ? 15.396 -21.355 -8.217 1.00 80.00 93 LEU A C 1
ATOM 738 O O . LEU A 1 93 ? 15.089 -21.466 -7.027 1.00 80.00 93 LEU A O 1
ATOM 742 N N . ILE A 1 94 ? 14.509 -21.058 -9.171 1.00 77.75 94 ILE A N 1
ATOM 743 C CA . ILE A 1 94 ? 13.070 -20.904 -8.920 1.00 77.75 94 ILE A CA 1
ATOM 744 C C . ILE A 1 94 ? 12.489 -22.199 -8.345 1.00 77.75 94 ILE A C 1
ATOM 746 O O . ILE A 1 94 ? 11.781 -22.164 -7.341 1.00 77.75 94 ILE A O 1
ATOM 750 N N . THR A 1 95 ? 12.824 -23.352 -8.929 1.00 73.50 95 THR A N 1
ATOM 751 C CA . THR A 1 95 ? 12.322 -24.657 -8.465 1.00 73.50 95 THR A CA 1
ATOM 752 C C . THR A 1 95 ? 12.830 -24.993 -7.060 1.00 73.50 95 THR A C 1
ATOM 754 O O . THR A 1 95 ? 12.080 -25.509 -6.236 1.00 73.50 95 THR A O 1
ATOM 757 N N . LYS A 1 96 ? 14.094 -24.674 -6.757 1.00 71.62 96 LYS A N 1
ATOM 758 C CA . LYS A 1 96 ? 14.73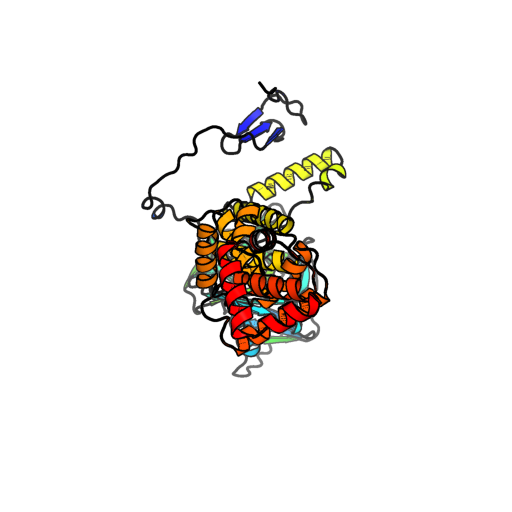3 -25.008 -5.477 1.00 71.62 96 LYS A CA 1
ATOM 759 C C . LYS A 1 96 ? 14.306 -24.101 -4.318 1.00 71.62 96 LYS A C 1
ATOM 761 O O . LYS A 1 96 ? 14.188 -24.583 -3.195 1.00 71.62 96 LYS A O 1
ATOM 766 N N . LYS A 1 97 ? 14.131 -22.796 -4.556 1.00 66.56 97 LYS A N 1
ATOM 767 C CA . LYS A 1 97 ? 13.808 -21.802 -3.508 1.00 66.56 97 LYS A CA 1
ATOM 768 C C . LYS A 1 97 ? 12.341 -21.393 -3.457 1.00 66.56 97 LYS A C 1
ATOM 770 O O . LYS A 1 97 ? 11.921 -20.769 -2.484 1.00 66.56 97 LYS A O 1
ATOM 775 N N . GLY A 1 98 ? 11.582 -21.729 -4.492 1.00 52.19 98 GLY A N 1
ATOM 776 C CA . GLY A 1 98 ? 10.288 -21.126 -4.753 1.00 52.19 98 GLY A CA 1
ATOM 777 C C . GLY A 1 98 ? 10.427 -19.744 -5.393 1.00 52.19 98 GLY A C 1
ATOM 778 O O . GLY A 1 98 ? 11.445 -19.054 -5.273 1.00 52.19 98 GLY A O 1
ATOM 779 N N . SER A 1 99 ? 9.372 -19.333 -6.082 1.00 63.34 99 SER A N 1
ATOM 780 C CA . SER A 1 99 ? 9.209 -17.984 -6.619 1.00 63.34 99 SER A CA 1
ATOM 781 C C . SER A 1 99 ? 7.930 -17.370 -6.069 1.00 63.34 99 SER A C 1
ATOM 783 O O . SER A 1 99 ? 7.024 -18.068 -5.601 1.00 63.34 99 SER A O 1
ATOM 785 N N . TYR A 1 100 ? 7.844 -16.046 -6.124 1.00 49.47 100 TYR A N 1
ATOM 786 C CA . TYR A 1 100 ? 6.568 -15.356 -6.033 1.00 49.47 100 TYR A CA 1
ATOM 787 C C . TYR A 1 100 ? 6.153 -14.911 -7.437 1.00 49.47 100 TYR A C 1
ATOM 789 O O . TYR A 1 100 ? 6.929 -14.311 -8.181 1.00 49.47 100 TYR A O 1
ATOM 797 N N . LEU A 1 101 ? 4.917 -15.243 -7.812 1.00 45.19 101 LEU A N 1
ATOM 798 C CA . LEU A 1 101 ? 4.337 -14.880 -9.100 1.00 45.19 101 LEU A CA 1
ATOM 799 C C . LEU A 1 101 ? 3.670 -13.510 -8.994 1.00 45.19 101 LEU A C 1
ATOM 801 O O . LEU A 1 101 ? 2.716 -13.315 -8.234 1.00 45.19 101 LEU A O 1
ATOM 805 N N . ILE A 1 102 ? 4.117 -12.574 -9.819 1.00 49.25 102 ILE A N 1
ATOM 806 C CA . ILE A 1 102 ? 3.427 -11.313 -10.051 1.00 49.25 102 ILE A CA 1
ATOM 807 C C . ILE A 1 102 ? 2.338 -11.589 -11.093 1.00 49.25 102 ILE A C 1
ATOM 809 O O . ILE A 1 102 ? 2.577 -11.577 -12.300 1.00 49.25 102 ILE A O 1
ATOM 813 N N . GLN A 1 103 ? 1.130 -11.882 -10.603 1.00 36.88 103 GLN A N 1
ATOM 814 C CA . GLN A 1 103 ? -0.016 -12.369 -11.393 1.00 36.88 103 GLN A CA 1
ATOM 815 C C . GLN A 1 103 ? -0.434 -11.470 -12.576 1.00 36.88 103 GLN A C 1
ATOM 817 O O . GLN A 1 103 ? -1.188 -11.908 -13.434 1.00 36.88 103 GLN A O 1
ATOM 822 N N . GLU A 1 104 ? 0.027 -10.221 -12.634 1.00 37.47 104 GLU A N 1
ATOM 823 C CA . GLU A 1 104 ? -0.369 -9.236 -13.653 1.00 37.47 104 GLU A CA 1
ATOM 824 C C . GLU A 1 104 ? 0.515 -9.266 -14.904 1.00 37.47 104 GLU A C 1
ATOM 826 O O . GLU A 1 104 ? 0.069 -8.916 -15.992 1.00 37.47 104 GLU A O 1
ATOM 831 N N . THR A 1 105 ? 1.766 -9.702 -14.751 1.00 43.19 105 THR A N 1
ATOM 832 C CA . THR A 1 105 ? 2.773 -9.793 -15.822 1.00 43.19 105 THR A CA 1
ATOM 833 C C . THR A 1 105 ? 3.175 -11.237 -16.113 1.00 43.19 105 THR A C 1
ATOM 835 O O . THR A 1 105 ? 3.996 -11.482 -16.994 1.00 43.19 105 THR A O 1
ATOM 838 N N . ASN A 1 106 ? 2.619 -12.198 -15.362 1.00 57.59 106 ASN A N 1
ATOM 839 C CA . ASN A 1 106 ? 3.124 -13.568 -15.266 1.00 57.59 106 ASN A CA 1
ATOM 840 C C . ASN A 1 106 ? 4.639 -13.609 -14.965 1.00 57.59 106 ASN A C 1
ATOM 842 O O . ASN A 1 106 ? 5.323 -14.552 -15.357 1.00 57.59 106 ASN A O 1
ATOM 846 N N . LEU A 1 107 ? 5.170 -12.574 -14.301 1.00 59.91 107 LEU A N 1
ATOM 847 C CA . LEU A 1 107 ? 6.576 -12.491 -13.928 1.00 59.91 107 LEU A CA 1
ATOM 848 C C . LEU A 1 107 ? 6.781 -13.283 -12.641 1.00 59.91 107 LEU A C 1
ATOM 850 O O . LEU A 1 107 ? 6.268 -12.922 -11.583 1.00 59.91 107 LEU A O 1
ATOM 854 N N . GLU A 1 108 ? 7.523 -14.369 -12.734 1.00 69.12 108 GLU A N 1
ATOM 855 C CA . GLU A 1 108 ? 7.972 -15.140 -11.587 1.00 69.12 108 GLU A CA 1
ATOM 856 C C . GLU A 1 108 ? 9.322 -14.608 -11.138 1.00 69.12 108 GLU A C 1
ATOM 858 O O . GLU A 1 108 ? 10.244 -14.525 -11.948 1.00 69.12 108 GLU A O 1
ATOM 863 N N . VAL A 1 109 ? 9.433 -14.246 -9.861 1.00 67.50 109 VAL A N 1
ATOM 864 C CA . VAL A 1 109 ? 10.646 -13.658 -9.287 1.00 67.50 109 VAL A CA 1
ATOM 865 C C . VAL A 1 109 ? 11.095 -14.465 -8.075 1.00 67.50 109 VAL A C 1
ATOM 867 O O . VAL A 1 109 ? 10.273 -14.903 -7.265 1.00 67.50 109 VAL A O 1
ATOM 870 N N . THR A 1 110 ? 12.406 -14.627 -7.928 1.00 72.94 110 THR A N 1
ATOM 871 C CA . THR A 1 110 ? 13.035 -15.253 -6.761 1.00 72.94 110 THR A CA 1
ATOM 872 C C . THR A 1 110 ? 14.177 -14.376 -6.260 1.00 72.94 110 THR A C 1
ATOM 874 O O . THR A 1 110 ? 15.033 -13.953 -7.036 1.00 72.94 110 THR A O 1
ATOM 877 N N . ASP A 1 111 ? 14.205 -14.129 -4.949 1.00 70.81 111 ASP A N 1
ATOM 878 C CA . ASP A 1 111 ? 15.324 -13.464 -4.277 1.00 70.81 111 ASP A CA 1
ATOM 879 C C . ASP A 1 111 ? 16.488 -14.453 -4.097 1.00 70.81 111 ASP A C 1
ATOM 881 O O . ASP A 1 111 ? 16.341 -15.549 -3.539 1.00 70.81 111 ASP A O 1
ATOM 885 N N . ILE A 1 112 ? 17.658 -14.062 -4.595 1.00 77.19 112 ILE A N 1
ATOM 886 C CA . ILE A 1 112 ? 18.897 -14.838 -4.542 1.00 77.19 112 ILE A CA 1
ATOM 887 C C . ILE A 1 112 ? 20.041 -14.079 -3.866 1.00 77.19 112 ILE A C 1
ATOM 889 O O . ILE A 1 112 ? 21.186 -14.523 -3.941 1.00 77.19 112 ILE A O 1
ATOM 893 N N . THR A 1 113 ? 19.745 -12.998 -3.140 1.00 74.00 113 THR A N 1
ATOM 894 C CA . THR A 1 113 ? 20.742 -12.162 -2.450 1.00 74.00 113 THR A CA 1
ATOM 895 C C . THR A 1 113 ? 21.685 -12.990 -1.562 1.00 74.00 113 THR A C 1
ATOM 897 O O . THR A 1 113 ? 22.886 -12.730 -1.503 1.00 74.00 113 THR A O 1
ATOM 900 N N . ASN A 1 114 ? 21.170 -14.054 -0.935 1.00 72.75 114 ASN A N 1
ATOM 901 C CA . ASN A 1 114 ? 21.934 -14.942 -0.049 1.00 72.75 114 ASN A CA 1
ATOM 902 C C . ASN A 1 114 ? 22.791 -16.003 -0.774 1.00 72.75 114 ASN A C 1
ATOM 904 O O . ASN A 1 114 ? 23.553 -16.708 -0.121 1.00 72.75 114 ASN A O 1
ATOM 908 N N . GLU A 1 115 ? 22.683 -16.152 -2.098 1.00 77.69 115 GLU A N 1
ATOM 909 C CA . GLU A 1 115 ? 23.472 -17.132 -2.870 1.00 77.69 115 GLU A CA 1
ATOM 910 C C . GLU A 1 115 ? 24.842 -16.608 -3.321 1.00 77.69 115 GLU A C 1
ATOM 912 O O . GLU A 1 115 ? 25.643 -17.385 -3.844 1.00 77.69 115 GLU A O 1
ATOM 917 N N . ASN A 1 116 ? 25.112 -15.310 -3.124 1.00 81.38 116 ASN A N 1
ATOM 918 C CA . ASN A 1 116 ? 26.363 -14.645 -3.504 1.00 81.38 116 ASN A CA 1
ATOM 919 C C . ASN A 1 116 ? 26.767 -14.867 -4.975 1.00 81.38 116 ASN A C 1
ATOM 921 O O . ASN A 1 116 ? 27.948 -15.026 -5.282 1.00 81.38 116 ASN A O 1
ATOM 925 N N . PHE A 1 117 ? 25.794 -14.872 -5.888 1.00 87.75 117 PHE A N 1
ATOM 926 C CA . PHE A 1 117 ? 26.088 -14.795 -7.316 1.00 87.75 117 PHE A CA 1
ATOM 927 C C . PHE A 1 117 ? 26.423 -13.357 -7.705 1.00 87.75 117 PHE A C 1
ATOM 929 O O . PHE A 1 117 ? 25.718 -12.419 -7.328 1.00 87.75 117 PHE A O 1
ATOM 936 N N . GLU A 1 118 ? 27.472 -13.188 -8.500 1.00 87.19 118 GLU A N 1
ATOM 937 C CA . GLU A 1 118 ? 27.837 -11.909 -9.099 1.00 87.19 118 GLU A CA 1
ATOM 938 C C . GLU A 1 118 ? 27.854 -12.032 -10.620 1.00 87.19 118 GLU A C 1
ATOM 940 O O . GLU A 1 118 ? 28.171 -13.085 -11.164 1.00 87.19 118 GLU A O 1
ATOM 945 N N . CYS A 1 119 ? 27.527 -10.956 -11.323 1.00 87.38 119 CYS A N 1
ATOM 946 C CA . CYS A 1 119 ? 27.576 -10.897 -12.779 1.00 87.38 119 CYS A CA 1
ATOM 947 C C . CYS A 1 119 ? 28.292 -9.625 -13.234 1.00 87.38 119 CYS A C 1
ATOM 949 O O . CYS A 1 119 ? 28.502 -8.695 -12.453 1.00 87.38 119 CYS A O 1
ATOM 951 N N . ILE A 1 120 ? 28.702 -9.599 -14.497 1.00 85.44 120 ILE A N 1
ATOM 952 C CA . ILE A 1 120 ? 29.456 -8.478 -15.056 1.00 85.44 120 ILE A CA 1
ATOM 953 C C . ILE A 1 120 ? 28.497 -7.333 -15.383 1.00 85.44 120 ILE A C 1
ATOM 955 O O . ILE A 1 120 ? 27.526 -7.521 -16.118 1.00 85.44 120 ILE A O 1
ATOM 959 N N . SER A 1 121 ? 28.796 -6.146 -14.860 1.00 85.69 121 SER A N 1
ATOM 960 C CA . SER A 1 121 ? 28.013 -4.924 -15.052 1.00 85.69 121 SER A CA 1
ATOM 961 C C . SER A 1 121 ? 28.931 -3.700 -15.088 1.00 85.69 121 SER A C 1
ATOM 963 O O . SER A 1 121 ? 29.999 -3.710 -14.472 1.00 85.69 121 SER A O 1
ATOM 965 N N . PHE A 1 122 ? 28.534 -2.637 -15.790 1.00 83.56 122 PHE A N 1
ATOM 966 C CA . PHE A 1 122 ? 29.259 -1.363 -15.795 1.00 83.56 122 PHE A CA 1
ATOM 967 C C . PHE A 1 122 ? 28.576 -0.285 -14.938 1.00 83.56 122 PHE A C 1
ATOM 969 O O . PHE A 1 122 ? 27.348 -0.212 -14.847 1.00 83.56 122 PHE A O 1
ATOM 976 N N . ASP A 1 123 ? 29.379 0.585 -14.319 1.00 78.69 123 ASP A N 1
ATOM 977 C CA . ASP A 1 123 ? 28.914 1.732 -13.530 1.00 78.69 123 ASP A CA 1
ATOM 978 C C . ASP A 1 123 ? 28.711 3.012 -14.375 1.00 78.69 123 ASP A C 1
ATOM 980 O O . ASP A 1 123 ? 29.005 3.069 -15.569 1.00 78.69 123 ASP A O 1
ATOM 984 N N . LYS A 1 124 ? 28.232 4.100 -13.753 1.00 74.00 124 LYS A N 1
ATOM 985 C CA . LYS A 1 124 ? 28.039 5.398 -14.439 1.00 74.00 124 LYS A CA 1
ATOM 986 C C . LYS A 1 124 ? 29.337 6.010 -14.985 1.00 74.00 124 LYS A C 1
ATOM 988 O O . LYS A 1 124 ? 29.274 6.842 -15.888 1.00 74.00 124 LYS A O 1
ATOM 993 N N . ASN A 1 125 ? 30.485 5.606 -14.444 1.00 75.25 125 ASN A N 1
ATOM 994 C CA . ASN A 1 125 ? 31.814 6.028 -14.873 1.00 75.25 125 ASN A CA 1
ATOM 995 C C . ASN A 1 125 ? 32.396 5.096 -15.952 1.00 75.25 125 ASN A C 1
ATOM 997 O O . ASN A 1 125 ? 33.529 5.307 -16.373 1.00 75.25 125 ASN A O 1
ATOM 1001 N N . LYS A 1 126 ? 31.605 4.123 -16.431 1.00 78.31 126 LYS A N 1
ATOM 1002 C CA . LYS A 1 126 ? 31.975 3.092 -17.405 1.00 78.31 126 LYS A CA 1
ATOM 1003 C C . LYS A 1 126 ? 33.011 2.086 -16.885 1.00 78.31 126 LYS A C 1
ATOM 1005 O O . LYS A 1 126 ? 33.639 1.423 -17.692 1.00 78.31 126 LYS A O 1
ATOM 1010 N N . ASN A 1 127 ? 33.140 1.897 -15.574 1.00 83.31 127 ASN A N 1
ATOM 1011 C CA . ASN A 1 127 ? 33.955 0.807 -15.040 1.00 83.31 127 ASN A CA 1
ATOM 1012 C C . ASN A 1 127 ? 33.146 -0.494 -15.011 1.00 83.31 127 ASN A C 1
ATOM 1014 O O . ASN A 1 127 ? 32.089 -0.552 -14.379 1.00 83.31 127 ASN A O 1
ATOM 1018 N N . ILE A 1 128 ? 33.667 -1.530 -15.657 1.00 84.56 128 ILE A N 1
ATOM 1019 C CA . ILE A 1 128 ? 33.171 -2.904 -15.669 1.00 84.56 128 ILE A CA 1
ATOM 1020 C C . ILE A 1 128 ? 33.686 -3.620 -14.416 1.00 84.56 128 ILE A C 1
ATOM 1022 O O . ILE A 1 128 ? 34.892 -3.651 -14.162 1.00 84.56 128 ILE A O 1
ATOM 1026 N N . ASP A 1 129 ? 32.776 -4.199 -13.635 1.00 84.62 129 ASP A N 1
ATOM 1027 C CA . ASP A 1 129 ? 33.116 -5.005 -12.461 1.00 84.62 129 ASP A CA 1
ATOM 1028 C C . ASP A 1 129 ? 32.078 -6.112 -12.214 1.00 84.62 129 ASP A C 1
ATOM 1030 O O . ASP A 1 129 ? 30.983 -6.101 -12.787 1.00 84.62 129 ASP A O 1
ATOM 1034 N N . PHE A 1 130 ? 32.409 -7.053 -11.331 1.00 85.62 130 PHE A N 1
ATOM 1035 C CA . PHE A 1 130 ? 31.444 -8.022 -10.818 1.00 85.62 130 PHE A CA 1
ATOM 1036 C C . PHE A 1 130 ? 30.517 -7.359 -9.796 1.00 85.62 130 PHE A C 1
ATOM 1038 O O . PHE A 1 130 ? 30.957 -6.686 -8.862 1.00 85.62 130 PHE A O 1
ATOM 1045 N N . ARG A 1 131 ? 29.206 -7.533 -9.978 1.00 86.62 131 ARG A N 1
ATOM 1046 C CA . ARG A 1 131 ? 28.160 -6.980 -9.111 1.00 86.62 131 ARG A CA 1
ATOM 1047 C C . ARG A 1 131 ? 27.213 -8.076 -8.652 1.00 86.62 131 ARG A C 1
ATOM 1049 O O . ARG A 1 131 ? 26.808 -8.922 -9.447 1.00 86.62 131 ARG A O 1
ATOM 1056 N N . LYS A 1 132 ? 26.840 -8.032 -7.372 1.00 85.69 132 LYS A N 1
ATOM 1057 C CA . LYS A 1 132 ? 25.915 -8.992 -6.763 1.00 85.69 132 LYS A CA 1
ATOM 1058 C C . LYS A 1 132 ? 24.544 -8.948 -7.431 1.00 85.69 132 LYS A C 1
ATOM 1060 O O . LYS A 1 132 ? 23.973 -7.873 -7.605 1.00 85.69 132 LYS A O 1
ATOM 1065 N N . VAL A 1 133 ? 24.016 -10.125 -7.739 1.00 85.62 133 VAL A N 1
ATOM 1066 C CA . VAL A 1 133 ? 22.650 -10.307 -8.229 1.00 85.62 133 VAL A CA 1
ATOM 1067 C C . VAL A 1 133 ? 21.725 -10.452 -7.023 1.00 85.62 133 VAL A C 1
ATOM 1069 O O . VAL A 1 133 ? 21.979 -11.283 -6.151 1.00 85.62 133 VAL A O 1
ATOM 1072 N N . SER A 1 134 ? 20.672 -9.637 -6.953 1.00 78.75 134 SER A N 1
ATOM 1073 C CA . SER A 1 134 ? 19.687 -9.705 -5.866 1.00 78.75 134 SER A CA 1
ATOM 1074 C C . SER A 1 134 ? 18.498 -10.584 -6.221 1.00 78.75 134 SER A C 1
ATOM 1076 O O . SER A 1 134 ? 18.057 -11.378 -5.401 1.00 78.75 134 SER A O 1
ATOM 1078 N N . GLU A 1 135 ? 17.978 -10.465 -7.441 1.00 78.94 135 GLU A N 1
ATOM 1079 C CA . GLU A 1 135 ? 16.769 -11.173 -7.863 1.00 78.94 135 GLU A CA 1
ATOM 1080 C C . GLU A 1 135 ? 16.963 -11.768 -9.258 1.00 78.94 135 GLU A C 1
ATOM 1082 O O . GLU A 1 135 ? 17.697 -11.233 -10.091 1.00 78.94 135 GLU A O 1
ATOM 1087 N N . ILE A 1 136 ? 16.293 -12.885 -9.508 1.00 83.12 136 ILE A N 1
ATOM 1088 C CA . ILE A 1 136 ? 16.157 -13.491 -10.834 1.00 83.12 136 ILE A CA 1
ATOM 1089 C C . ILE A 1 136 ? 14.689 -13.523 -11.204 1.00 83.12 136 ILE A C 1
ATOM 1091 O O . ILE A 1 136 ? 13.836 -13.684 -10.326 1.00 83.12 136 ILE A O 1
ATOM 1095 N N . SER A 1 137 ? 14.388 -13.400 -12.492 1.00 79.00 137 SER A N 1
ATOM 1096 C CA . SER A 1 137 ? 13.002 -13.447 -12.937 1.00 79.00 137 SER A CA 1
ATOM 1097 C C . SER A 1 137 ? 12.809 -14.135 -14.281 1.00 79.00 137 SER A C 1
ATOM 1099 O O . SER A 1 137 ? 13.716 -14.168 -15.115 1.00 79.00 137 SER A O 1
ATOM 1101 N N . ARG A 1 138 ? 11.610 -14.691 -14.486 1.00 80.69 138 ARG A N 1
ATOM 1102 C CA . ARG A 1 138 ? 11.149 -15.219 -15.775 1.00 80.69 138 ARG A CA 1
ATOM 1103 C C . ARG A 1 138 ? 9.719 -14.777 -16.067 1.00 80.69 138 ARG A C 1
ATOM 1105 O O . ARG A 1 138 ? 8.907 -14.704 -15.152 1.00 80.69 138 ARG A O 1
ATOM 1112 N N . HIS A 1 139 ? 9.387 -14.509 -17.325 1.00 75.44 139 HIS A N 1
ATOM 1113 C CA . HIS A 1 139 ? 8.019 -14.190 -17.748 1.00 75.44 139 HIS A CA 1
ATOM 1114 C C . HIS A 1 139 ? 7.682 -14.808 -19.110 1.00 75.44 139 HIS A C 1
ATOM 1116 O O . HIS A 1 139 ? 8.593 -15.051 -19.899 1.00 75.44 139 HIS A O 1
ATOM 1122 N N . PRO A 1 140 ? 6.403 -15.075 -19.423 1.00 73.12 140 PRO A N 1
ATOM 1123 C CA . PRO A 1 140 ? 6.015 -15.646 -20.701 1.00 73.12 140 PRO A CA 1
ATOM 1124 C C . PRO A 1 140 ? 6.366 -14.746 -21.887 1.00 73.12 140 PRO A C 1
ATOM 1126 O O . PRO A 1 140 ? 5.948 -13.591 -21.934 1.00 73.12 140 PRO A O 1
ATOM 1129 N N . ALA A 1 141 ? 7.068 -15.294 -22.876 1.00 74.06 141 ALA A N 1
ATOM 1130 C CA . ALA A 1 141 ? 7.434 -14.583 -24.096 1.00 74.06 141 ALA A CA 1
ATOM 1131 C C . ALA A 1 141 ? 7.336 -15.507 -25.312 1.00 74.06 141 ALA A C 1
ATOM 1133 O O . ALA A 1 141 ? 7.837 -16.631 -25.305 1.00 74.06 141 ALA A O 1
ATOM 1134 N N . THR A 1 142 ? 6.687 -15.025 -26.370 1.00 67.06 142 THR A N 1
ATOM 1135 C CA . THR A 1 142 ? 6.441 -15.801 -27.597 1.00 67.06 142 THR A CA 1
ATOM 1136 C C . THR A 1 142 ? 7.348 -15.399 -28.754 1.00 67.06 142 THR A C 1
ATOM 1138 O O . THR A 1 142 ? 7.559 -16.185 -29.679 1.00 67.06 142 THR A O 1
ATOM 1141 N N . GLU A 1 143 ? 7.896 -14.186 -28.714 1.00 76.06 143 GLU A N 1
ATOM 1142 C CA . GLU A 1 143 ? 8.644 -13.593 -29.818 1.00 76.06 143 GLU A CA 1
ATOM 1143 C C . GLU A 1 143 ? 9.971 -13.018 -29.329 1.00 76.06 143 GLU A C 1
ATOM 1145 O O . GLU A 1 143 ? 10.013 -12.226 -28.385 1.00 76.06 143 GLU A O 1
ATOM 1150 N N . PHE A 1 144 ? 11.051 -13.400 -30.007 1.00 83.44 144 PHE A N 1
ATOM 1151 C CA . PHE A 1 144 ? 12.393 -12.895 -29.756 1.00 83.44 144 PHE A CA 1
ATOM 1152 C C . PHE A 1 144 ? 12.965 -12.283 -31.031 1.00 83.44 144 PHE A C 1
ATOM 1154 O O . PHE A 1 144 ? 12.551 -12.595 -32.147 1.00 83.44 144 PHE A O 1
ATOM 1161 N N . TYR A 1 145 ? 13.948 -11.421 -30.859 1.00 85.31 145 TYR A N 1
ATOM 1162 C CA . TYR A 1 145 ? 14.772 -10.869 -31.914 1.00 85.31 145 TYR A CA 1
ATOM 1163 C C . TYR A 1 145 ? 16.179 -11.413 -31.732 1.00 85.31 145 TYR A C 1
ATOM 1165 O O . TYR A 1 145 ? 16.777 -11.261 -30.667 1.00 85.31 145 TYR A O 1
ATOM 1173 N N . GLU A 1 146 ? 16.694 -12.068 -32.765 1.00 86.88 146 GLU A N 1
ATOM 1174 C CA . GLU A 1 146 ? 18.095 -12.446 -32.854 1.00 86.88 146 GLU A CA 1
ATOM 1175 C C . GLU A 1 146 ? 18.867 -11.314 -33.526 1.00 86.88 146 GLU A C 1
ATOM 1177 O O . GLU A 1 146 ? 18.662 -10.995 -34.701 1.00 86.88 146 GLU A O 1
ATOM 1182 N N . ILE A 1 147 ? 19.773 -10.719 -32.761 1.00 87.19 147 ILE A N 1
ATOM 1183 C CA . ILE A 1 147 ? 20.700 -9.700 -33.228 1.00 87.19 147 ILE A CA 1
ATOM 1184 C C . ILE A 1 147 ? 22.032 -10.383 -33.485 1.00 87.19 147 ILE A C 1
ATOM 1186 O O . ILE A 1 147 ? 22.615 -10.975 -32.579 1.00 87.19 147 ILE A O 1
ATOM 1190 N N . THR A 1 148 ? 22.528 -10.277 -34.714 1.00 86.25 148 THR A N 1
ATOM 1191 C CA . THR A 1 148 ? 23.897 -10.665 -35.065 1.00 86.25 148 THR A CA 1
ATOM 1192 C C . THR A 1 148 ? 24.728 -9.408 -35.272 1.00 86.25 148 THR A C 1
ATOM 1194 O O . THR A 1 148 ? 24.416 -8.585 -36.135 1.00 86.25 148 THR A O 1
ATOM 1197 N N . LEU A 1 149 ? 25.799 -9.279 -34.498 1.00 84.06 149 LEU A N 1
ATOM 1198 C CA . LEU A 1 149 ? 26.759 -8.187 -34.580 1.00 84.06 149 LEU A CA 1
ATOM 1199 C C . LEU A 1 149 ? 27.953 -8.558 -35.467 1.00 84.06 149 LEU A C 1
ATOM 1201 O O . LEU A 1 149 ? 28.121 -9.697 -35.920 1.00 84.06 149 LEU A O 1
ATOM 1205 N N . GLU A 1 150 ? 28.817 -7.578 -35.711 1.00 79.56 150 GLU A N 1
ATOM 1206 C CA . GLU A 1 150 ? 30.181 -7.823 -36.171 1.00 79.56 150 GLU A CA 1
ATOM 1207 C C . GLU A 1 150 ? 30.911 -8.843 -35.280 1.00 79.56 150 GLU A C 1
ATOM 1209 O O . GLU A 1 150 ? 30.561 -9.063 -34.123 1.00 79.56 150 GLU A O 1
ATOM 1214 N N . GLN A 1 151 ? 31.911 -9.521 -35.853 1.00 76.25 151 GLN A N 1
ATOM 1215 C CA . GLN A 1 151 ? 32.685 -10.565 -35.161 1.00 76.25 151 GLN A CA 1
ATOM 1216 C C . GLN A 1 151 ? 31.837 -11.758 -34.666 1.00 76.25 151 GLN A C 1
ATOM 1218 O O . GLN A 1 151 ? 32.219 -12.444 -33.725 1.00 76.25 151 GLN A O 1
ATOM 1223 N N . ASN A 1 152 ? 30.697 -12.024 -35.320 1.00 72.12 152 ASN A N 1
ATOM 1224 C CA . ASN A 1 152 ? 29.804 -13.160 -35.059 1.00 72.12 152 ASN A CA 1
ATOM 1225 C C . ASN A 1 152 ? 29.213 -13.222 -33.638 1.00 72.12 152 ASN A C 1
ATOM 1227 O O . ASN A 1 152 ? 28.702 -14.273 -33.248 1.00 72.12 152 ASN A O 1
ATOM 1231 N N . ARG A 1 153 ? 29.211 -12.112 -32.884 1.00 78.31 153 ARG A N 1
ATOM 1232 C CA . ARG A 1 153 ? 28.482 -12.050 -31.609 1.00 78.31 153 ARG A CA 1
ATOM 1233 C C . ARG A 1 153 ? 26.982 -12.066 -31.868 1.00 78.31 153 ARG A C 1
ATOM 1235 O O . ARG A 1 153 ? 26.503 -11.421 -32.804 1.00 78.31 153 ARG A O 1
ATOM 1242 N N . LYS A 1 154 ? 26.239 -12.809 -31.054 1.00 82.00 154 LYS A N 1
ATOM 1243 C CA . LYS A 1 154 ? 24.794 -12.976 -31.212 1.00 82.00 154 LYS A CA 1
ATOM 1244 C C . LYS A 1 154 ? 24.086 -12.871 -29.881 1.00 82.00 154 LYS A C 1
ATOM 1246 O O . LYS A 1 154 ? 24.529 -13.456 -28.897 1.00 82.00 154 LYS A O 1
ATOM 1251 N N . VAL A 1 155 ? 22.946 -12.196 -29.870 1.00 84.19 155 VAL A N 1
ATOM 1252 C CA . VAL A 1 155 ? 22.075 -12.172 -28.699 1.00 84.19 155 VAL A CA 1
ATOM 1253 C C . VAL A 1 155 ? 20.617 -12.288 -29.114 1.00 84.19 155 VAL A C 1
ATOM 1255 O O . VAL A 1 155 ? 20.203 -11.699 -30.113 1.00 84.19 155 VAL A O 1
ATOM 1258 N N . LYS A 1 156 ? 19.848 -13.075 -28.359 1.00 85.75 156 LYS A N 1
ATOM 1259 C CA . LYS A 1 156 ? 18.400 -13.222 -28.545 1.00 85.75 156 LYS A CA 1
ATOM 1260 C C . LYS A 1 156 ? 17.656 -12.605 -27.371 1.00 85.75 156 LYS A C 1
ATOM 1262 O O . LYS A 1 156 ? 17.824 -13.040 -26.231 1.00 85.75 156 LYS A O 1
ATOM 1267 N N . VAL A 1 157 ? 16.822 -11.612 -27.656 1.00 82.69 157 VAL A N 1
ATOM 1268 C CA . VAL A 1 157 ? 16.109 -10.814 -26.645 1.00 82.69 157 VAL A CA 1
ATOM 1269 C C . VAL A 1 157 ? 14.677 -10.522 -27.067 1.00 82.69 157 VAL A C 1
ATOM 1271 O O . VAL A 1 157 ? 14.339 -10.652 -28.241 1.00 82.69 157 VAL A O 1
ATOM 1274 N N . THR A 1 158 ? 13.815 -10.140 -26.129 1.00 78.12 158 THR A N 1
ATOM 1275 C CA . THR A 1 158 ? 12.461 -9.680 -26.469 1.00 78.12 158 THR A CA 1
ATOM 1276 C C . THR A 1 158 ? 12.517 -8.333 -27.202 1.00 78.12 158 THR A C 1
ATOM 1278 O O . THR A 1 158 ? 13.442 -7.548 -27.004 1.00 78.12 158 THR A O 1
ATOM 1281 N N . GLY A 1 159 ? 11.536 -8.027 -28.058 1.00 68.00 159 GLY A N 1
ATOM 1282 C CA . GLY A 1 159 ? 11.564 -6.806 -28.887 1.00 68.00 159 GLY A CA 1
ATOM 1283 C C . GLY A 1 159 ? 11.593 -5.492 -28.095 1.00 68.00 159 GLY A C 1
ATOM 1284 O O . GLY A 1 159 ? 12.209 -4.509 -28.507 1.00 68.00 159 GLY A O 1
ATOM 1285 N N . ASN A 1 160 ? 11.016 -5.498 -26.893 1.00 63.38 160 ASN A N 1
ATOM 1286 C CA . ASN A 1 160 ? 11.040 -4.351 -25.991 1.00 63.38 160 ASN A CA 1
ATOM 1287 C C . ASN A 1 160 ? 12.297 -4.280 -25.117 1.00 63.38 160 ASN A C 1
ATOM 1289 O O . ASN A 1 160 ? 12.488 -3.266 -24.443 1.00 63.38 160 ASN A O 1
ATOM 1293 N N . HIS A 1 161 ? 13.154 -5.309 -25.126 1.00 69.88 161 HIS A N 1
ATOM 1294 C CA . HIS A 1 161 ? 14.432 -5.280 -24.424 1.00 69.88 161 HIS A CA 1
ATOM 1295 C C . HIS A 1 161 ? 15.279 -4.116 -24.946 1.00 69.88 161 HIS A C 1
ATOM 1297 O O . HIS A 1 161 ? 15.391 -3.903 -26.153 1.00 69.88 161 HIS A O 1
ATOM 1303 N N . SER A 1 162 ? 15.845 -3.329 -24.034 1.00 73.25 162 SER A N 1
ATOM 1304 C CA . SER A 1 162 ? 16.732 -2.230 -24.410 1.00 73.25 162 SER A CA 1
ATOM 1305 C C . SER A 1 162 ? 18.177 -2.707 -24.403 1.00 73.25 162 SER A C 1
ATOM 1307 O O . SER A 1 162 ? 18.621 -3.354 -23.461 1.00 73.25 162 SER A O 1
ATOM 1309 N N . ILE A 1 163 ? 18.921 -2.370 -25.447 1.00 79.00 163 ILE A N 1
ATOM 1310 C CA . ILE A 1 163 ? 20.355 -2.637 -25.550 1.00 79.00 163 ILE A CA 1
ATOM 1311 C C . ILE A 1 163 ? 21.091 -1.301 -25.561 1.00 79.00 163 ILE A C 1
ATOM 1313 O O . ILE A 1 163 ? 20.587 -0.302 -26.076 1.00 79.00 163 ILE A O 1
ATOM 1317 N N . PHE A 1 164 ? 22.281 -1.261 -24.968 1.00 81.25 164 PHE A N 1
ATOM 1318 C CA . PHE A 1 164 ? 23.090 -0.049 -24.949 1.00 81.25 164 PHE A CA 1
ATOM 1319 C C . PHE A 1 164 ? 23.729 0.190 -26.317 1.00 81.25 164 PHE A C 1
ATOM 1321 O O . PHE A 1 164 ? 24.605 -0.560 -26.749 1.00 81.25 164 PHE A O 1
ATOM 1328 N N . THR A 1 165 ? 23.312 1.263 -26.982 1.00 82.94 165 THR A N 1
ATOM 1329 C CA . THR A 1 165 ? 23.977 1.803 -28.167 1.00 82.94 165 THR A CA 1
ATOM 1330 C C . THR A 1 165 ? 24.887 2.962 -27.782 1.00 82.94 165 THR A C 1
ATOM 1332 O O . THR A 1 165 ? 24.771 3.528 -26.691 1.00 82.94 165 THR A O 1
ATOM 1335 N N . ILE A 1 166 ? 25.820 3.325 -28.661 1.00 79.81 166 ILE A N 1
ATOM 1336 C CA . ILE A 1 166 ? 26.667 4.505 -28.471 1.00 79.81 166 ILE A CA 1
ATOM 1337 C C . ILE A 1 166 ? 26.288 5.625 -29.441 1.00 79.81 166 ILE A C 1
ATOM 1339 O O . ILE A 1 166 ? 26.234 5.439 -30.652 1.00 79.81 166 ILE A O 1
ATOM 1343 N N . SER A 1 167 ? 26.073 6.824 -28.899 1.00 73.44 167 SER A N 1
ATOM 1344 C CA . SER A 1 167 ? 25.915 8.056 -29.676 1.00 73.44 167 SER A CA 1
ATOM 1345 C C . SER A 1 167 ? 26.588 9.213 -28.941 1.00 73.44 167 SER A C 1
ATOM 1347 O O . SER A 1 167 ? 26.415 9.369 -27.730 1.00 73.44 167 SER A O 1
ATOM 1349 N N . ASN A 1 168 ? 27.397 10.011 -29.645 1.00 72.19 168 ASN A N 1
ATOM 1350 C CA . ASN A 1 168 ? 28.148 11.142 -29.077 1.00 72.19 168 ASN A CA 1
ATOM 1351 C C . ASN A 1 168 ? 28.915 10.783 -27.785 1.00 72.19 168 ASN A C 1
ATOM 1353 O O . ASN A 1 168 ? 28.840 11.493 -26.779 1.00 72.19 168 ASN A O 1
ATOM 1357 N N . SER A 1 169 ? 29.606 9.637 -27.790 1.00 71.00 169 SER A N 1
ATOM 1358 C CA . SER A 1 169 ? 30.377 9.107 -26.650 1.00 71.00 169 SER A CA 1
ATOM 1359 C C . SER A 1 169 ? 29.557 8.773 -25.389 1.00 71.00 169 SER A C 1
ATOM 1361 O O . SER A 1 169 ? 30.131 8.521 -24.322 1.00 71.00 169 SER A O 1
ATOM 1363 N N . LYS A 1 170 ? 28.222 8.722 -25.489 1.00 74.56 170 LYS A N 1
ATOM 1364 C CA . LYS A 1 170 ? 27.299 8.327 -24.414 1.00 74.56 170 LYS A CA 1
ATOM 1365 C C . LYS A 1 170 ? 26.622 7.001 -24.736 1.00 74.56 170 LYS A C 1
ATOM 1367 O O . LYS A 1 170 ? 26.301 6.738 -25.890 1.00 74.56 170 LYS A O 1
ATOM 1372 N N . PHE A 1 171 ? 26.396 6.195 -23.700 1.00 77.00 171 PHE A N 1
ATOM 1373 C CA . PHE A 1 171 ? 25.615 4.967 -23.812 1.00 77.00 171 PHE A CA 1
ATOM 1374 C C . PHE A 1 171 ? 24.136 5.320 -23.689 1.00 77.00 171 PHE A C 1
ATOM 1376 O O . PHE A 1 171 ? 23.736 5.980 -22.728 1.00 77.00 171 PHE A O 1
ATOM 1383 N N . ILE A 1 172 ? 23.347 4.926 -24.681 1.00 75.62 172 ILE A N 1
ATOM 1384 C CA . ILE A 1 172 ? 21.918 5.209 -24.763 1.00 75.62 172 ILE A CA 1
ATOM 1385 C C . ILE A 1 172 ? 21.194 3.865 -24.870 1.00 75.62 172 ILE A C 1
ATOM 1387 O O . ILE A 1 172 ? 21.500 3.092 -25.774 1.00 75.62 172 ILE A O 1
ATOM 1391 N N . PRO A 1 173 ? 20.256 3.547 -23.967 1.00 75.69 173 PRO A N 1
ATOM 1392 C CA . PRO A 1 173 ? 19.417 2.373 -24.143 1.00 75.69 173 PRO A CA 1
ATOM 1393 C C . PRO A 1 173 ? 18.489 2.589 -25.342 1.00 75.69 173 PRO A C 1
ATOM 1395 O O . PRO A 1 173 ? 17.730 3.559 -25.378 1.00 75.69 173 PRO A O 1
ATOM 1398 N N . LYS A 1 174 ? 18.556 1.692 -26.324 1.00 75.94 174 LYS A N 1
ATOM 1399 C CA . LYS A 1 174 ? 17.679 1.666 -27.497 1.00 75.94 174 LYS A CA 1
ATOM 1400 C C . LYS A 1 174 ? 16.930 0.336 -27.515 1.00 75.94 174 LYS A C 1
ATOM 1402 O O . LYS A 1 174 ? 17.542 -0.712 -27.309 1.00 75.94 174 LYS A O 1
ATOM 1407 N N . LYS A 1 175 ? 15.610 0.373 -27.711 1.00 77.81 175 LYS A N 1
ATOM 1408 C CA . LYS A 1 175 ? 14.796 -0.845 -27.804 1.00 77.81 175 LYS A CA 1
ATOM 1409 C C . LYS A 1 175 ? 15.167 -1.633 -29.047 1.00 77.81 175 LYS A C 1
ATOM 1411 O O . LYS A 1 175 ? 15.484 -1.045 -30.077 1.00 77.81 175 LYS A O 1
ATOM 1416 N N . VAL A 1 176 ? 15.070 -2.953 -28.958 1.00 79.06 176 VAL A N 1
ATOM 1417 C CA . VAL A 1 176 ? 15.427 -3.843 -30.066 1.00 79.06 176 VAL A CA 1
ATOM 1418 C C . VAL A 1 176 ? 14.511 -3.668 -31.273 1.00 79.06 176 VAL A C 1
ATOM 1420 O O . VAL A 1 176 ? 14.991 -3.698 -32.400 1.00 79.06 176 VAL A O 1
ATOM 1423 N N . GLU A 1 177 ? 13.223 -3.412 -31.051 1.00 79.12 177 GLU A N 1
ATOM 1424 C CA . GLU A 1 177 ? 12.266 -3.064 -32.113 1.00 79.12 177 GLU A CA 1
ATOM 1425 C C . GLU A 1 177 ? 12.638 -1.784 -32.878 1.00 79.12 177 GLU A C 1
ATOM 1427 O O . GLU A 1 177 ? 12.291 -1.660 -34.049 1.00 79.12 177 GLU A O 1
ATOM 1432 N N . ASP A 1 178 ? 13.369 -0.868 -32.237 1.00 80.56 178 ASP A N 1
ATOM 1433 C CA . ASP A 1 178 ? 13.800 0.399 -32.829 1.00 80.56 178 ASP A CA 1
ATOM 1434 C C . ASP A 1 178 ? 15.230 0.319 -33.409 1.00 80.56 178 ASP A C 1
ATOM 1436 O O . ASP A 1 178 ? 15.728 1.312 -33.948 1.00 80.56 178 ASP A O 1
ATOM 1440 N N . LEU A 1 179 ? 15.937 -0.814 -33.262 1.00 83.06 179 LEU A N 1
ATOM 1441 C CA . LEU A 1 179 ? 17.309 -0.979 -33.758 1.00 83.06 179 LEU A CA 1
ATOM 1442 C C . LEU A 1 179 ? 17.352 -1.027 -35.287 1.00 83.06 179 LEU A C 1
ATOM 1444 O O . LEU A 1 179 ? 16.567 -1.715 -35.937 1.00 83.06 179 LEU A O 1
ATOM 1448 N N . GLU A 1 180 ? 18.354 -0.361 -35.848 1.00 85.81 180 GLU A N 1
ATOM 1449 C CA . GLU A 1 180 ? 18.619 -0.337 -37.282 1.00 85.81 180 GLU A CA 1
ATOM 1450 C C . GLU A 1 180 ? 19.925 -1.071 -37.606 1.00 85.81 180 GLU A C 1
ATOM 1452 O O . GLU A 1 180 ? 20.841 -1.194 -36.785 1.00 85.81 180 GLU A O 1
ATOM 1457 N N . ILE A 1 181 ? 20.032 -1.570 -38.840 1.00 87.38 181 ILE A N 1
ATOM 1458 C CA . ILE A 1 181 ? 21.289 -2.131 -39.346 1.00 87.38 181 ILE A CA 1
ATOM 1459 C C . ILE A 1 181 ? 22.356 -1.028 -39.298 1.00 87.38 181 ILE A C 1
ATOM 1461 O O . ILE A 1 181 ? 22.100 0.102 -39.701 1.00 87.38 181 ILE A O 1
ATOM 1465 N N . ASN A 1 182 ? 23.565 -1.378 -38.852 1.00 85.25 182 ASN A N 1
ATOM 1466 C CA . ASN A 1 182 ? 24.692 -0.479 -38.564 1.00 85.25 182 ASN A CA 1
ATOM 1467 C C . ASN A 1 182 ? 24.646 0.309 -37.246 1.00 85.25 182 ASN A C 1
ATOM 1469 O O . ASN A 1 182 ? 25.630 0.996 -36.958 1.00 85.25 182 ASN A O 1
ATOM 1473 N N . ASP A 1 183 ? 23.606 0.173 -36.416 1.00 86.12 183 ASP A N 1
ATOM 1474 C CA . ASP A 1 183 ? 23.663 0.699 -35.047 1.00 86.12 183 ASP A CA 1
ATOM 1475 C C . ASP A 1 183 ? 24.862 0.101 -34.294 1.00 86.12 183 ASP A C 1
ATOM 1477 O O . ASP A 1 183 ? 25.143 -1.097 -34.387 1.00 86.12 183 ASP A O 1
ATOM 1481 N N . LEU A 1 184 ? 25.583 0.941 -33.546 1.00 86.69 184 LEU A N 1
ATOM 1482 C CA . LEU A 1 184 ? 26.747 0.534 -32.760 1.00 86.69 184 LEU A CA 1
ATOM 1483 C C . LEU A 1 184 ? 26.316 0.082 -31.364 1.00 86.69 184 LEU A C 1
ATOM 1485 O O . LEU A 1 184 ? 25.894 0.905 -30.548 1.00 86.69 184 LEU A O 1
ATOM 1489 N N . ILE A 1 185 ? 26.474 -1.210 -31.082 1.00 87.00 185 ILE A N 1
ATOM 1490 C CA . ILE A 1 185 ? 26.148 -1.826 -29.793 1.00 87.00 185 ILE A CA 1
ATOM 1491 C C . ILE A 1 185 ? 27.382 -1.880 -28.893 1.00 87.00 185 ILE A C 1
ATOM 1493 O O . ILE A 1 185 ? 28.466 -2.286 -29.320 1.00 87.00 185 ILE A O 1
ATOM 1497 N N . VAL A 1 186 ? 27.201 -1.494 -27.630 1.00 85.00 186 VAL A N 1
ATOM 1498 C CA . VAL A 1 186 ? 28.236 -1.523 -26.593 1.00 85.00 186 VAL A CA 1
ATOM 1499 C C . VAL A 1 186 ? 28.439 -2.956 -26.104 1.00 85.00 186 VAL A C 1
ATOM 1501 O O . VAL A 1 186 ? 27.530 -3.577 -25.553 1.00 85.00 186 VAL A O 1
ATOM 1504 N N . CYS A 1 187 ? 29.653 -3.472 -26.272 1.00 83.12 187 CYS A N 1
ATOM 1505 C CA . CYS A 1 187 ? 30.032 -4.812 -25.835 1.00 83.12 187 CYS A CA 1
ATOM 1506 C C . CYS A 1 187 ? 31.349 -4.774 -25.038 1.00 83.12 187 CYS A C 1
ATOM 1508 O O . CYS A 1 187 ? 32.159 -3.867 -25.243 1.00 83.12 187 CYS A O 1
ATOM 1510 N N . PRO A 1 188 ? 31.608 -5.747 -24.149 1.00 80.25 188 PRO A N 1
ATOM 1511 C CA . PRO A 1 188 ? 32.925 -5.910 -23.539 1.00 80.25 188 PRO A CA 1
ATOM 1512 C C . PRO A 1 188 ? 33.974 -6.337 -24.578 1.00 80.25 188 PRO A C 1
ATOM 1514 O O . PRO A 1 188 ? 33.668 -7.067 -25.529 1.00 80.25 188 PRO A O 1
ATOM 1517 N N . GLU A 1 189 ? 35.221 -5.906 -24.392 1.00 76.88 189 GLU A N 1
ATOM 1518 C CA . GLU A 1 189 ? 36.355 -6.316 -25.231 1.00 76.88 189 GLU A CA 1
ATOM 1519 C C . GLU A 1 189 ? 36.620 -7.834 -25.161 1.00 76.88 189 GLU A C 1
ATOM 1521 O O . GLU A 1 189 ? 36.276 -8.492 -24.182 1.00 76.88 189 GLU A O 1
ATOM 1526 N N . HIS A 1 190 ? 37.211 -8.411 -26.216 1.00 65.38 190 HIS A N 1
ATOM 1527 C CA . HIS A 1 190 ? 37.452 -9.864 -26.314 1.00 65.38 190 HIS A CA 1
ATOM 1528 C C . HIS A 1 190 ? 38.349 -10.420 -25.205 1.00 65.38 190 HIS A C 1
ATOM 1530 O O . HIS A 1 190 ? 38.105 -11.520 -24.725 1.00 65.38 190 HIS A O 1
ATOM 1536 N N . ASN A 1 191 ? 39.333 -9.642 -24.754 1.00 65.06 191 ASN A N 1
ATOM 1537 C CA . ASN A 1 191 ? 40.266 -10.032 -23.696 1.00 65.06 191 ASN A CA 1
ATOM 1538 C C . ASN A 1 191 ? 39.886 -9.378 -22.362 1.00 65.06 191 ASN A C 1
ATOM 1540 O O . ASN A 1 191 ? 40.698 -8.696 -21.736 1.00 65.06 191 ASN A O 1
ATOM 1544 N N . LEU A 1 192 ? 38.627 -9.553 -21.945 1.00 67.25 192 LEU A N 1
ATOM 1545 C CA . LEU A 1 192 ? 38.116 -8.968 -20.702 1.00 67.25 192 LEU A CA 1
ATOM 1546 C C . LEU A 1 192 ? 38.865 -9.480 -19.455 1.00 67.25 192 LEU A C 1
ATOM 1548 O O . LEU A 1 192 ? 38.960 -8.763 -18.459 1.00 67.25 192 LEU A O 1
ATOM 1552 N N . PHE A 1 193 ? 39.422 -10.692 -19.511 1.00 67.00 193 PHE A N 1
ATOM 1553 C CA . PHE A 1 193 ? 40.116 -11.337 -18.395 1.00 67.00 193 PHE A CA 1
ATOM 1554 C C . PHE A 1 193 ? 41.644 -11.383 -18.577 1.00 67.00 193 PHE A C 1
ATOM 1556 O O . PHE A 1 193 ? 42.153 -11.338 -19.695 1.00 67.00 193 PHE A O 1
ATOM 1563 N N . GLU A 1 194 ? 42.384 -11.439 -17.464 1.00 51.44 194 GLU A N 1
ATOM 1564 C CA . GLU A 1 194 ? 43.856 -11.314 -17.436 1.00 51.44 194 GLU A CA 1
ATOM 1565 C C . GLU A 1 194 ? 44.630 -12.483 -18.058 1.00 51.44 194 GLU A C 1
ATOM 1567 O O . GLU A 1 194 ? 45.697 -12.262 -18.634 1.00 51.44 194 GLU A O 1
ATOM 1572 N N . LYS A 1 195 ? 44.105 -13.708 -17.966 1.00 52.66 195 LYS A N 1
ATOM 1573 C CA . LYS A 1 195 ? 44.676 -14.893 -18.622 1.00 52.66 195 LYS A CA 1
ATOM 1574 C C . LYS A 1 195 ? 43.950 -15.137 -19.942 1.00 52.66 195 LYS A C 1
ATOM 1576 O O . LYS A 1 195 ? 42.758 -14.849 -20.035 1.00 52.66 195 LYS A O 1
ATOM 1581 N N . GLU A 1 196 ? 44.650 -15.686 -20.938 1.00 44.19 196 GLU A N 1
ATOM 1582 C CA . GLU A 1 196 ? 44.022 -16.239 -22.144 1.00 44.19 196 GLU A CA 1
ATOM 1583 C C . GLU A 1 196 ? 43.013 -17.309 -21.707 1.00 44.19 196 GLU A C 1
ATOM 1585 O O . GLU A 1 196 ? 43.364 -18.453 -21.432 1.00 44.19 196 GLU A O 1
ATOM 1590 N N . ALA A 1 197 ? 41.751 -16.914 -21.550 1.00 41.94 197 ALA A N 1
ATOM 1591 C CA . ALA A 1 197 ? 40.662 -17.786 -21.142 1.00 41.94 197 ALA A CA 1
ATOM 1592 C C . ALA A 1 197 ? 40.230 -18.647 -22.341 1.00 41.94 197 ALA A C 1
ATOM 1594 O O . ALA A 1 197 ? 39.105 -18.556 -22.817 1.00 41.94 197 ALA A O 1
ATOM 1595 N N . TYR A 1 198 ? 41.153 -19.458 -22.854 1.00 36.94 198 TYR A N 1
ATOM 1596 C CA . TYR A 1 198 ? 40.904 -20.489 -23.855 1.00 36.94 198 TYR A CA 1
ATOM 1597 C C . TYR A 1 198 ? 41.291 -21.847 -23.273 1.00 36.94 198 TYR A C 1
ATOM 1599 O O . TYR A 1 198 ? 42.164 -22.536 -23.784 1.00 36.94 198 TYR A O 1
ATOM 1607 N N . VAL A 1 199 ? 40.633 -22.244 -22.186 1.00 33.03 199 VAL A N 1
ATOM 1608 C CA . VAL A 1 199 ? 40.540 -23.663 -21.833 1.00 33.03 199 VAL A CA 1
ATOM 1609 C C . VAL A 1 199 ? 39.065 -23.972 -21.618 1.00 33.03 199 VAL A C 1
ATOM 1611 O O . VAL A 1 199 ? 38.518 -23.791 -20.532 1.00 33.03 199 VAL A O 1
ATOM 1614 N N . PHE A 1 200 ? 38.408 -24.372 -22.707 1.00 37.25 200 PHE A N 1
ATOM 1615 C CA . PHE A 1 200 ? 37.099 -25.012 -22.677 1.00 37.25 200 PHE A CA 1
ATOM 1616 C C . PHE A 1 200 ? 37.308 -26.462 -22.231 1.00 37.25 200 PHE A C 1
ATOM 1618 O O . PHE A 1 200 ? 37.437 -27.354 -23.063 1.00 37.25 200 PHE A O 1
ATOM 1625 N N . GLU A 1 201 ? 37.396 -26.718 -20.927 1.00 30.95 201 GLU A N 1
ATOM 1626 C CA . GLU A 1 201 ? 37.207 -28.087 -20.445 1.00 30.95 201 GLU A CA 1
ATOM 1627 C C . GLU A 1 201 ? 35.701 -28.363 -20.406 1.00 30.95 201 GLU A C 1
ATOM 1629 O O . GLU A 1 201 ? 35.002 -28.007 -19.454 1.00 30.95 201 GLU A O 1
ATOM 1634 N N . GLU A 1 202 ? 35.186 -28.992 -21.465 1.00 32.22 202 GLU A N 1
ATOM 1635 C CA . GLU A 1 202 ? 33.911 -29.704 -21.412 1.00 32.22 202 GLU A CA 1
ATOM 1636 C C . GLU A 1 202 ? 34.034 -30.836 -20.386 1.00 32.22 202 GLU A C 1
ATOM 1638 O O . GLU A 1 202 ? 34.352 -31.979 -20.708 1.00 32.22 202 GLU A O 1
ATOM 1643 N N . LYS A 1 203 ? 33.747 -30.548 -19.115 1.00 32.56 203 LYS A N 1
ATOM 1644 C CA . LYS A 1 203 ? 33.266 -31.601 -18.225 1.00 32.56 203 LYS A CA 1
ATOM 1645 C C . LYS A 1 203 ? 31.821 -31.873 -18.607 1.00 32.56 203 LYS A C 1
ATOM 1647 O O . LYS A 1 203 ? 30.901 -31.298 -18.029 1.00 32.56 203 LYS A O 1
ATOM 1652 N N . VAL A 1 204 ? 31.639 -32.741 -19.603 1.00 30.69 204 VAL A N 1
ATOM 1653 C CA . VAL A 1 204 ? 30.359 -33.396 -19.880 1.00 30.69 204 VAL A CA 1
ATOM 1654 C C . VAL A 1 204 ? 30.030 -34.269 -18.669 1.00 30.69 204 VAL A C 1
ATOM 1656 O O . VAL A 1 204 ? 30.312 -35.459 -18.633 1.00 30.69 204 VAL A O 1
ATOM 1659 N N . ASN A 1 205 ? 29.461 -33.663 -17.632 1.00 32.38 205 ASN A N 1
ATOM 1660 C CA . ASN A 1 205 ? 28.526 -34.383 -16.790 1.00 32.38 205 ASN A CA 1
ATOM 1661 C C . ASN A 1 205 ? 27.207 -34.339 -17.552 1.00 32.38 205 ASN A C 1
ATOM 1663 O O . ASN A 1 205 ? 26.654 -33.257 -17.748 1.00 32.38 205 ASN A O 1
ATOM 1667 N N . GLU A 1 206 ? 26.718 -35.504 -17.971 1.00 34.75 206 GLU A N 1
ATOM 1668 C CA . GLU A 1 206 ? 25.535 -35.723 -18.822 1.00 34.75 206 GLU A CA 1
ATOM 1669 C C . GLU A 1 206 ? 24.212 -35.124 -18.285 1.00 34.75 206 GLU A C 1
ATOM 1671 O O . GLU A 1 206 ? 23.156 -35.365 -18.853 1.00 34.75 206 GLU A O 1
ATOM 1676 N N . ASN A 1 207 ? 24.238 -34.308 -17.224 1.00 37.19 207 ASN A N 1
ATOM 1677 C CA . ASN A 1 207 ? 23.076 -33.636 -16.642 1.00 37.19 207 ASN A CA 1
ATOM 1678 C C . ASN A 1 207 ? 23.337 -32.202 -16.121 1.00 37.19 207 ASN A C 1
ATOM 1680 O O . ASN A 1 207 ? 22.530 -31.684 -15.348 1.00 37.19 207 ASN A O 1
ATOM 1684 N N . SER A 1 208 ? 24.425 -31.520 -16.510 1.00 37.91 208 SER A N 1
ATOM 1685 C CA . SER A 1 208 ? 24.646 -30.122 -16.093 1.00 37.91 208 SER A CA 1
ATOM 1686 C C . SER A 1 208 ? 25.131 -29.217 -17.229 1.00 37.91 208 SER A C 1
ATOM 1688 O O . SER A 1 208 ? 26.277 -29.314 -17.650 1.00 37.91 208 SER A O 1
ATOM 1690 N N . ASP A 1 209 ? 24.269 -28.284 -17.653 1.00 45.00 209 ASP A N 1
ATOM 1691 C CA . ASP A 1 209 ? 24.501 -27.166 -18.596 1.00 45.00 209 ASP A CA 1
ATOM 1692 C C . ASP A 1 209 ? 25.516 -26.105 -18.070 1.00 45.00 209 ASP A C 1
ATOM 1694 O O . ASP A 1 209 ? 25.359 -24.900 -18.287 1.00 45.00 209 ASP A O 1
ATOM 1698 N N . THR A 1 210 ? 26.543 -26.525 -17.327 1.00 46.75 210 THR A N 1
ATOM 1699 C CA . THR A 1 210 ? 27.461 -25.644 -16.590 1.00 46.75 210 THR A CA 1
ATOM 1700 C C . THR A 1 210 ? 28.879 -25.784 -17.141 1.00 46.75 210 THR A C 1
ATOM 1702 O O . THR A 1 210 ? 29.506 -26.825 -16.964 1.00 46.75 210 THR A O 1
ATOM 1705 N N . MET A 1 211 ? 29.417 -24.731 -17.761 1.00 51.50 211 MET A N 1
ATOM 1706 C CA . MET A 1 211 ? 30.837 -24.655 -18.130 1.00 51.50 211 MET A CA 1
ATOM 1707 C C . MET A 1 211 ? 31.611 -23.889 -17.051 1.00 51.50 211 MET A C 1
ATOM 1709 O O . MET A 1 211 ? 31.279 -22.748 -16.731 1.00 51.50 211 MET A O 1
ATOM 1713 N N . LEU A 1 212 ? 32.645 -24.506 -16.478 1.00 46.47 212 LEU A N 1
ATOM 1714 C CA . LEU A 1 212 ? 33.521 -23.886 -15.478 1.00 46.47 212 LEU A CA 1
ATOM 1715 C C . LEU A 1 212 ? 34.689 -23.178 -16.173 1.00 46.47 212 LEU A C 1
ATOM 1717 O O . LEU A 1 212 ? 35.527 -23.817 -16.802 1.00 46.47 212 LEU A O 1
ATOM 1721 N N . LEU A 1 213 ? 34.769 -21.857 -16.022 1.00 52.84 213 LEU A N 1
ATOM 1722 C CA . LEU A 1 213 ? 35.869 -21.032 -16.515 1.00 52.84 213 LEU A CA 1
ATOM 1723 C C . LEU A 1 213 ? 36.844 -20.758 -15.368 1.00 52.84 213 LEU A C 1
ATOM 1725 O O . LEU A 1 213 ? 36.914 -19.644 -14.882 1.00 52.84 213 LEU A O 1
ATOM 1729 N N . THR A 1 214 ? 37.622 -21.762 -14.959 1.00 53.50 214 THR A N 1
ATOM 1730 C CA . THR A 1 214 ? 38.785 -21.624 -14.046 1.00 53.50 214 THR A CA 1
ATOM 1731 C C . THR A 1 214 ? 38.573 -20.884 -12.696 1.00 53.50 214 THR A C 1
ATOM 1733 O O . THR A 1 214 ? 37.527 -20.320 -12.374 1.00 53.50 214 THR A O 1
ATOM 1736 N N . LYS A 1 215 ? 39.589 -20.959 -11.826 1.00 50.22 215 LYS A N 1
ATOM 1737 C CA . LYS A 1 215 ? 39.656 -20.248 -10.539 1.00 50.22 215 LYS A CA 1
ATOM 1738 C C . LYS A 1 215 ? 40.468 -18.960 -10.689 1.00 50.22 215 LYS A C 1
ATOM 1740 O O . LYS A 1 215 ? 41.483 -18.956 -11.384 1.00 50.22 215 LYS A O 1
ATOM 1745 N N . ASP A 1 216 ? 40.027 -17.898 -10.014 1.00 51.84 216 ASP A N 1
ATOM 1746 C CA . ASP A 1 216 ? 40.780 -16.649 -9.806 1.00 51.84 216 ASP A CA 1
ATOM 1747 C C . ASP A 1 216 ? 41.042 -15.780 -11.059 1.00 51.84 216 ASP A C 1
ATOM 1749 O O . ASP A 1 216 ? 42.124 -15.219 -11.231 1.00 51.84 216 ASP A O 1
ATOM 1753 N N . LEU A 1 217 ? 40.046 -15.620 -11.937 1.00 59.62 217 LEU A N 1
ATOM 1754 C CA . LEU A 1 217 ? 40.100 -14.663 -13.054 1.00 59.62 217 LEU A CA 1
ATOM 1755 C C . LEU A 1 217 ? 39.643 -13.261 -12.615 1.00 59.62 217 LEU A C 1
ATOM 1757 O O . LEU A 1 217 ? 38.525 -13.079 -12.124 1.00 59.62 217 LEU A O 1
ATOM 1761 N N . GLN A 1 218 ? 40.501 -12.260 -12.828 1.00 60.91 218 GLN A N 1
ATOM 1762 C CA . GLN A 1 218 ? 40.185 -10.842 -12.635 1.00 60.91 218 GLN A CA 1
ATOM 1763 C C . GLN A 1 218 ? 39.944 -10.140 -13.980 1.00 60.91 218 GLN A C 1
ATOM 1765 O O . GLN A 1 218 ? 40.430 -10.577 -15.028 1.00 60.91 218 GLN A O 1
ATOM 1770 N N . ILE A 1 219 ? 39.157 -9.060 -13.949 1.00 66.25 219 ILE A N 1
ATOM 1771 C CA . ILE A 1 219 ? 38.915 -8.203 -15.116 1.00 66.25 219 ILE A CA 1
ATOM 1772 C C . ILE A 1 219 ? 40.181 -7.381 -15.363 1.00 66.25 219 ILE A C 1
ATOM 1774 O O . ILE A 1 219 ? 40.537 -6.540 -14.540 1.00 66.25 219 ILE A O 1
ATOM 1778 N N . LYS A 1 220 ? 40.830 -7.610 -16.509 1.00 64.56 220 LYS A N 1
ATOM 1779 C CA . LYS A 1 220 ? 42.133 -7.026 -16.869 1.00 64.56 220 LYS A CA 1
ATOM 1780 C C . LYS A 1 220 ? 42.084 -5.508 -16.996 1.00 64.56 220 LYS A C 1
ATOM 1782 O O . LYS A 1 220 ? 43.000 -4.807 -16.580 1.00 64.56 220 LYS A O 1
ATOM 1787 N N . ASN A 1 221 ? 41.018 -4.996 -17.608 1.00 65.88 221 ASN A N 1
ATOM 1788 C CA . ASN A 1 221 ? 40.831 -3.569 -17.817 1.00 65.88 221 ASN A CA 1
ATOM 1789 C C . ASN A 1 221 ? 39.367 -3.194 -17.591 1.00 65.88 221 ASN A C 1
ATOM 1791 O O . ASN A 1 221 ? 38.472 -3.614 -18.325 1.00 65.88 221 ASN A O 1
ATOM 1795 N N . LYS A 1 222 ? 39.126 -2.380 -16.561 1.00 70.94 222 LYS A N 1
ATOM 1796 C CA . LYS A 1 222 ? 37.774 -1.986 -16.159 1.00 70.94 222 LYS A CA 1
ATOM 1797 C C . LYS A 1 222 ? 37.102 -1.048 -17.170 1.00 70.94 222 LYS A C 1
ATOM 1799 O O . LYS A 1 222 ? 35.887 -0.956 -17.142 1.00 70.94 222 LYS A O 1
ATOM 1804 N N . ASN A 1 223 ? 37.830 -0.422 -18.102 1.00 71.06 223 ASN A N 1
ATOM 1805 C CA . ASN A 1 223 ? 37.264 0.503 -19.104 1.00 71.06 223 ASN A CA 1
ATOM 1806 C C . ASN A 1 223 ? 37.340 -0.019 -20.552 1.00 71.06 223 ASN A C 1
ATOM 1808 O O . ASN A 1 223 ? 37.421 0.764 -21.500 1.00 71.06 223 ASN A O 1
ATOM 1812 N N . SER A 1 224 ? 37.313 -1.338 -20.734 1.00 75.38 224 SER A N 1
ATOM 1813 C CA . SER A 1 224 ? 37.449 -1.987 -22.041 1.00 75.38 224 SER A CA 1
ATOM 1814 C C . SER A 1 224 ? 36.100 -2.261 -22.716 1.00 75.38 224 SER A C 1
ATOM 1816 O O . SER A 1 224 ? 35.465 -3.293 -22.484 1.00 75.38 224 SER A O 1
ATOM 1818 N N . PHE A 1 225 ? 35.680 -1.349 -23.599 1.00 81.69 225 PHE A N 1
ATOM 1819 C CA . PHE A 1 225 ? 34.488 -1.504 -24.443 1.00 81.69 225 PHE A CA 1
ATOM 1820 C C . PHE A 1 225 ? 34.859 -1.564 -25.917 1.00 81.69 225 PHE A C 1
ATOM 1822 O O . PHE A 1 225 ? 35.724 -0.825 -26.385 1.00 81.69 225 PHE A O 1
ATOM 1829 N N . ILE A 1 226 ? 34.115 -2.373 -26.660 1.00 83.44 226 ILE A N 1
ATOM 1830 C CA . ILE A 1 226 ? 34.102 -2.370 -28.119 1.00 83.44 226 ILE A CA 1
ATOM 1831 C C . ILE A 1 226 ? 32.706 -1.996 -28.611 1.00 83.44 226 ILE A C 1
ATOM 1833 O O . ILE A 1 226 ? 31.699 -2.257 -27.947 1.00 83.44 226 ILE A O 1
ATOM 1837 N N . TYR A 1 227 ? 32.650 -1.386 -29.790 1.00 87.44 227 TYR A N 1
ATOM 1838 C CA . TYR A 1 227 ? 31.408 -0.950 -30.417 1.00 87.44 227 TYR A CA 1
ATOM 1839 C C . TYR A 1 227 ? 31.234 -1.720 -31.714 1.00 87.44 227 TYR A C 1
ATOM 1841 O O . TYR A 1 227 ? 32.011 -1.533 -32.648 1.00 87.44 227 TYR A O 1
ATOM 1849 N N . LEU A 1 228 ? 30.249 -2.610 -31.749 1.00 84.31 228 LEU A N 1
ATOM 1850 C CA . LEU A 1 228 ? 30.041 -3.510 -32.878 1.00 84.31 228 LEU A CA 1
ATOM 1851 C C . LEU A 1 228 ? 28.765 -3.147 -33.612 1.00 84.31 228 LEU A C 1
ATOM 1853 O O . LEU A 1 228 ? 27.726 -2.929 -32.986 1.00 84.31 228 LEU A O 1
ATOM 1857 N N . LYS A 1 229 ? 28.837 -3.108 -34.942 1.00 86.62 229 LYS A N 1
ATOM 1858 C CA . LYS A 1 229 ? 27.663 -2.814 -35.763 1.00 86.62 229 LYS A CA 1
ATOM 1859 C C . LYS A 1 229 ? 26.698 -3.990 -35.797 1.00 86.62 229 LYS A C 1
ATOM 1861 O O . LYS A 1 229 ? 27.115 -5.148 -35.901 1.00 86.62 229 LYS A O 1
ATOM 1866 N N . VAL A 1 230 ? 25.402 -3.687 -35.799 1.00 88.31 230 VAL A N 1
ATOM 1867 C CA . VAL A 1 230 ? 24.350 -4.658 -36.125 1.00 88.31 230 VAL A CA 1
ATOM 1868 C C . VAL A 1 230 ? 24.468 -5.065 -37.592 1.00 88.31 230 VAL A C 1
ATOM 1870 O O . VAL A 1 230 ? 24.274 -4.240 -38.484 1.00 88.31 230 VAL A O 1
ATOM 1873 N N . LYS A 1 231 ? 24.766 -6.346 -37.846 1.00 89.25 231 LYS A N 1
ATOM 1874 C CA . LYS A 1 231 ? 24.809 -6.929 -39.197 1.00 89.25 231 LYS A CA 1
ATOM 1875 C C . LYS A 1 231 ? 23.461 -7.481 -39.636 1.00 89.25 231 LYS A C 1
ATOM 1877 O O . LYS A 1 231 ? 23.107 -7.364 -40.804 1.00 89.25 231 LYS A O 1
ATOM 1882 N N . LYS A 1 232 ? 22.754 -8.158 -38.729 1.00 87.06 232 LYS A N 1
ATOM 1883 C CA . LYS A 1 232 ? 21.457 -8.788 -39.009 1.00 87.06 232 LYS A CA 1
ATOM 1884 C C . LYS A 1 232 ? 20.546 -8.663 -37.797 1.00 87.06 232 LYS A C 1
ATOM 1886 O O . LYS A 1 232 ? 21.003 -8.842 -36.670 1.00 87.06 232 LYS A O 1
ATOM 1891 N N . LEU A 1 233 ? 19.270 -8.412 -38.061 1.00 87.38 233 LEU A N 1
ATOM 1892 C CA . LEU A 1 233 ? 18.200 -8.364 -37.074 1.00 87.38 233 LEU A CA 1
ATOM 1893 C C . LEU A 1 233 ? 17.053 -9.232 -37.593 1.00 87.38 233 LEU A C 1
ATOM 1895 O O . LEU A 1 233 ? 16.404 -8.873 -38.572 1.00 87.38 233 LEU A O 1
ATOM 1899 N N . ASN A 1 234 ? 16.830 -10.383 -36.961 1.00 86.38 234 ASN A N 1
ATOM 1900 C CA . ASN A 1 234 ? 15.809 -11.341 -37.381 1.00 86.38 234 ASN A CA 1
ATOM 1901 C C . ASN A 1 234 ? 14.801 -11.565 -36.258 1.00 86.38 234 ASN A C 1
ATOM 1903 O O . ASN A 1 234 ? 15.190 -11.809 -35.117 1.00 86.38 234 ASN A O 1
ATOM 1907 N N . LYS A 1 235 ? 13.507 -11.564 -36.581 1.00 83.88 235 LYS A N 1
ATOM 1908 C CA . LYS A 1 235 ? 12.471 -12.007 -35.645 1.00 83.88 235 LYS A CA 1
ATOM 1909 C C . LYS A 1 235 ? 12.444 -13.537 -35.626 1.00 83.88 235 LYS A C 1
ATOM 1911 O O . LYS A 1 235 ? 12.281 -14.166 -36.669 1.00 83.88 235 LYS A O 1
ATOM 1916 N N . VAL A 1 236 ? 12.619 -14.133 -34.454 1.00 81.06 236 VAL A N 1
ATOM 1917 C CA . VAL A 1 236 ? 12.708 -15.583 -34.251 1.00 81.06 236 VAL A CA 1
ATOM 1918 C C . VAL A 1 236 ? 11.594 -16.026 -33.304 1.00 81.06 236 VAL A C 1
ATOM 1920 O O . VAL A 1 236 ? 11.328 -15.388 -32.282 1.00 81.06 236 VAL A O 1
ATOM 1923 N N . LYS A 1 237 ? 10.919 -17.129 -33.643 1.00 68.38 237 LYS A N 1
ATOM 1924 C CA . LYS A 1 237 ? 9.948 -17.761 -32.741 1.00 68.38 237 LYS A CA 1
ATOM 1925 C C . LYS A 1 237 ? 10.690 -18.456 -31.605 1.00 68.38 237 LYS A C 1
ATOM 1927 O O . LYS A 1 237 ? 11.681 -19.143 -31.844 1.00 68.38 237 LYS A O 1
ATOM 1932 N N . SER A 1 238 ? 10.211 -18.266 -30.381 1.00 65.06 238 SER A N 1
ATOM 1933 C CA . SER A 1 238 ? 10.850 -18.851 -29.206 1.00 65.06 238 SER A CA 1
ATOM 1934 C C . SER A 1 238 ? 10.818 -20.381 -29.222 1.00 65.06 238 SER A C 1
ATOM 1936 O O . SER A 1 238 ? 9.810 -20.978 -29.595 1.00 65.06 238 SER A O 1
ATOM 1938 N N . THR A 1 239 ? 11.890 -21.008 -28.739 1.00 60.62 239 THR A N 1
ATOM 1939 C CA . THR A 1 239 ? 11.937 -22.441 -28.404 1.00 60.62 239 THR A CA 1
ATOM 1940 C C . THR A 1 239 ? 11.402 -22.743 -26.999 1.00 60.62 239 THR A C 1
ATOM 1942 O O . THR A 1 239 ? 11.140 -23.899 -26.686 1.00 60.62 239 THR A O 1
ATOM 1945 N N . SER A 1 240 ? 11.214 -21.722 -26.154 1.00 64.50 240 SER A N 1
ATOM 1946 C CA . SER A 1 240 ? 10.685 -21.838 -24.786 1.00 64.50 240 SER A CA 1
ATOM 1947 C C . SER A 1 240 ? 9.519 -20.885 -24.551 1.00 64.50 240 SER A C 1
ATOM 1949 O O . SER A 1 240 ? 9.364 -19.875 -25.232 1.00 64.50 240 SER A O 1
ATOM 1951 N N . ARG A 1 241 ? 8.698 -21.179 -23.546 1.00 71.62 241 ARG A N 1
ATOM 1952 C CA . ARG A 1 241 ? 7.555 -20.339 -23.181 1.00 71.62 241 ARG A CA 1
ATOM 1953 C C . ARG A 1 241 ? 7.951 -19.074 -22.415 1.00 71.62 241 ARG A C 1
ATOM 1955 O O . ARG A 1 241 ? 7.098 -18.206 -22.269 1.00 71.62 241 ARG A O 1
ATOM 1962 N N . TYR A 1 242 ? 9.196 -18.971 -21.941 1.00 80.81 242 TYR A N 1
ATOM 1963 C CA . TYR A 1 242 ? 9.650 -17.919 -21.028 1.00 80.81 242 TYR A CA 1
ATOM 1964 C C . TYR A 1 242 ? 10.863 -17.137 -21.553 1.00 80.81 242 TYR A C 1
ATOM 1966 O O . TYR A 1 242 ? 11.730 -17.687 -22.236 1.00 80.81 242 TYR A O 1
ATOM 1974 N N . ALA A 1 243 ? 10.926 -15.857 -21.190 1.00 81.31 243 ALA A N 1
ATOM 1975 C CA . ALA A 1 243 ? 12.109 -15.007 -21.221 1.00 81.31 243 ALA A CA 1
ATOM 1976 C C . ALA A 1 243 ? 12.601 -14.747 -19.791 1.00 81.31 243 ALA A C 1
ATOM 1978 O O . ALA A 1 243 ? 11.809 -14.796 -18.849 1.00 81.31 243 ALA A O 1
ATOM 1979 N N . TYR A 1 244 ? 13.890 -14.453 -19.640 1.00 84.81 244 TYR A N 1
ATOM 1980 C CA . TYR A 1 244 ? 14.586 -14.410 -18.352 1.00 84.81 244 TYR A CA 1
ATOM 1981 C C . TYR A 1 244 ? 15.310 -13.075 -18.127 1.00 84.81 244 TYR A C 1
ATOM 1983 O O . TYR A 1 244 ? 15.752 -12.451 -19.092 1.00 84.81 244 TYR A O 1
ATOM 1991 N N . ASP A 1 245 ? 15.455 -12.640 -16.873 1.00 81.75 245 ASP A N 1
ATOM 1992 C CA . ASP A 1 245 ? 16.175 -11.409 -16.500 1.00 81.75 245 ASP A CA 1
ATOM 1993 C C . ASP A 1 245 ? 16.874 -11.532 -15.130 1.00 81.75 245 ASP A C 1
ATOM 1995 O O . ASP A 1 245 ? 16.487 -12.361 -14.297 1.00 81.75 245 ASP A O 1
ATOM 1999 N N . LEU A 1 246 ? 17.894 -10.696 -14.894 1.00 82.38 246 LEU A N 1
ATOM 2000 C CA . LEU A 1 246 ? 18.687 -10.643 -13.657 1.00 82.38 246 LEU A CA 1
ATOM 2001 C C . LEU A 1 246 ? 18.694 -9.235 -13.067 1.00 82.38 246 LEU A C 1
ATOM 2003 O O . LEU A 1 246 ? 19.152 -8.298 -13.713 1.00 82.38 246 LEU A O 1
ATOM 2007 N N . THR A 1 247 ? 18.313 -9.100 -11.799 1.00 77.75 247 THR A N 1
ATOM 2008 C CA . THR A 1 247 ? 18.308 -7.814 -11.102 1.00 77.75 247 THR A CA 1
ATOM 2009 C C . THR A 1 247 ? 19.593 -7.557 -10.326 1.00 77.75 247 THR A C 1
ATOM 2011 O O . THR A 1 247 ? 19.972 -8.327 -9.442 1.00 77.75 247 THR A O 1
ATOM 2014 N N . ILE A 1 248 ? 20.233 -6.423 -10.619 1.00 76.94 248 ILE A N 1
ATOM 2015 C CA . ILE A 1 248 ? 21.446 -5.952 -9.941 1.00 76.94 248 ILE A CA 1
ATOM 2016 C C . ILE A 1 248 ? 21.141 -4.612 -9.249 1.00 76.94 248 ILE A C 1
ATOM 2018 O O . ILE A 1 248 ? 20.874 -3.610 -9.920 1.00 76.94 248 ILE A O 1
ATOM 2022 N N . PRO A 1 249 ? 21.181 -4.534 -7.910 1.00 65.38 249 PRO A N 1
ATOM 2023 C CA . PRO A 1 249 ? 20.873 -3.302 -7.190 1.00 65.38 249 PRO A CA 1
ATOM 2024 C C . PRO A 1 249 ? 21.810 -2.150 -7.566 1.00 65.38 249 PRO A C 1
ATOM 2026 O O . PRO A 1 249 ? 23.029 -2.261 -7.452 1.00 65.38 249 PRO A O 1
ATOM 2029 N N . GLY A 1 250 ? 21.237 -1.019 -7.986 1.00 62.97 250 GLY A N 1
ATOM 2030 C CA . GLY A 1 250 ? 21.991 0.187 -8.347 1.00 62.97 250 GLY A CA 1
ATOM 2031 C C . GLY A 1 250 ? 22.650 0.165 -9.732 1.00 62.97 250 GLY A C 1
ATOM 2032 O O . GLY A 1 250 ? 23.208 1.190 -10.132 1.00 62.97 250 GLY A O 1
ATOM 2033 N N . TYR A 1 251 ? 22.546 -0.944 -10.476 1.00 69.38 251 TYR A N 1
ATOM 2034 C CA . TYR A 1 251 ? 23.101 -1.093 -11.822 1.00 69.38 251 TYR A CA 1
ATOM 2035 C C . TYR A 1 251 ? 22.051 -1.693 -12.764 1.00 69.38 251 TYR A C 1
ATOM 2037 O O . TYR A 1 251 ? 21.573 -2.805 -12.584 1.00 69.38 251 TYR A O 1
ATOM 2045 N N . GLU A 1 252 ? 21.672 -0.952 -13.801 1.00 70.06 252 GLU A N 1
ATOM 2046 C CA . GLU A 1 252 ? 20.586 -1.351 -14.709 1.00 70.06 252 GLU A CA 1
ATOM 2047 C C . GLU A 1 252 ? 21.096 -2.145 -15.924 1.00 70.06 252 GLU A C 1
ATOM 2049 O O . GLU A 1 252 ? 20.535 -2.051 -17.012 1.00 70.06 252 GLU A O 1
ATOM 2054 N N . ASN A 1 253 ? 22.189 -2.903 -15.776 1.00 82.25 253 ASN A N 1
ATOM 2055 C CA . ASN A 1 253 ? 22.777 -3.653 -16.885 1.00 82.25 253 ASN A CA 1
ATOM 2056 C C . ASN A 1 253 ? 23.500 -4.932 -16.462 1.00 82.25 253 ASN A C 1
ATOM 2058 O O . ASN A 1 253 ? 24.152 -4.939 -15.422 1.00 82.25 253 ASN A O 1
ATOM 2062 N N . PHE A 1 254 ? 23.455 -5.960 -17.308 1.00 84.81 254 PHE A N 1
ATOM 2063 C CA . PHE A 1 254 ? 24.240 -7.189 -17.159 1.00 84.81 254 PHE A CA 1
ATOM 2064 C C . PHE A 1 254 ? 24.779 -7.667 -18.513 1.00 84.81 254 PHE A C 1
ATOM 2066 O O . PHE A 1 254 ? 24.360 -7.179 -19.564 1.00 84.81 254 PHE A O 1
ATOM 2073 N N . VAL A 1 255 ? 25.717 -8.613 -18.505 1.00 82.88 255 VAL A N 1
ATOM 2074 C CA . VAL A 1 255 ? 26.279 -9.213 -19.724 1.00 82.88 255 VAL A CA 1
ATOM 2075 C C . VAL A 1 255 ? 25.600 -10.542 -20.055 1.00 82.88 255 VAL A C 1
ATOM 2077 O O . VAL A 1 255 ? 25.552 -11.440 -19.215 1.00 82.88 255 VAL A O 1
ATOM 2080 N N . GLY A 1 256 ? 25.159 -10.706 -21.303 1.00 80.75 256 GLY A N 1
ATOM 2081 C CA . GLY A 1 256 ? 24.623 -11.972 -21.807 1.00 80.75 256 GLY A CA 1
ATOM 2082 C C . GLY A 1 256 ? 24.780 -12.145 -23.317 1.00 80.75 256 GLY A C 1
ATOM 2083 O O . GLY A 1 256 ? 25.166 -11.220 -24.032 1.00 80.75 256 GLY A O 1
ATOM 2084 N N . GLY A 1 257 ? 24.486 -13.348 -23.806 1.00 77.19 257 GLY A N 1
ATOM 2085 C CA . GLY A 1 257 ? 24.538 -13.688 -25.229 1.00 77.19 257 GLY A CA 1
ATOM 2086 C C . GLY A 1 257 ? 25.877 -14.261 -25.695 1.00 77.19 257 GLY A C 1
ATOM 2087 O O . GLY A 1 257 ? 26.900 -14.196 -25.012 1.00 77.19 257 GLY A O 1
ATOM 2088 N N . HIS A 1 258 ? 25.868 -14.845 -26.890 1.00 72.00 258 HIS A N 1
ATOM 2089 C CA . HIS A 1 258 ? 27.027 -15.495 -27.494 1.00 72.00 258 HIS A CA 1
ATOM 2090 C C . HIS A 1 258 ? 28.059 -14.443 -27.909 1.00 72.00 258 HIS A C 1
ATOM 2092 O O . HIS A 1 258 ? 27.813 -13.620 -28.793 1.00 72.00 258 HIS A O 1
ATOM 2098 N N . GLY A 1 259 ? 29.218 -14.468 -27.253 1.00 65.75 259 GLY A N 1
ATOM 2099 C CA . GLY A 1 259 ? 30.250 -13.447 -27.410 1.00 65.75 259 GLY A CA 1
ATOM 2100 C C . GLY A 1 259 ? 30.051 -12.212 -26.529 1.00 65.75 259 GLY A C 1
ATOM 2101 O O . GLY A 1 259 ? 30.824 -11.276 -26.672 1.00 65.75 259 GLY A O 1
ATOM 2102 N N . PHE A 1 260 ? 29.085 -12.226 -25.603 1.00 75.31 260 PHE A N 1
ATOM 2103 C CA . PHE A 1 260 ? 28.892 -11.225 -24.548 1.00 75.31 260 PHE A CA 1
ATOM 2104 C C . PHE A 1 260 ? 28.489 -9.829 -25.050 1.00 75.31 260 PHE A C 1
ATOM 2106 O O . PHE A 1 260 ? 29.252 -9.123 -25.714 1.00 75.31 260 PHE A O 1
ATOM 2113 N N . VAL A 1 261 ? 27.278 -9.410 -24.684 1.00 79.19 261 VAL A N 1
ATOM 2114 C CA . VAL A 1 261 ? 26.676 -8.108 -25.005 1.00 79.19 261 VAL A CA 1
ATOM 2115 C C . VAL A 1 261 ? 26.101 -7.505 -23.723 1.00 79.19 261 VAL A C 1
ATOM 2117 O O . VAL A 1 261 ? 25.572 -8.240 -22.889 1.00 79.19 261 VAL A O 1
ATOM 2120 N N . PHE A 1 262 ? 26.203 -6.183 -23.548 1.00 81.00 262 PHE A N 1
ATOM 2121 C CA . PHE A 1 262 ? 25.558 -5.504 -22.422 1.00 81.00 262 PHE A CA 1
ATOM 2122 C C . PHE A 1 262 ? 24.066 -5.298 -22.684 1.00 81.00 262 PHE A C 1
ATOM 2124 O O . PHE A 1 262 ? 23.659 -4.732 -23.700 1.00 81.00 262 PHE A O 1
ATOM 2131 N N . LEU A 1 263 ? 23.262 -5.720 -21.720 1.00 78.81 263 LEU A N 1
ATOM 2132 C CA . LEU A 1 263 ? 21.811 -5.798 -21.776 1.00 78.81 263 LEU A CA 1
ATOM 2133 C C . LEU A 1 263 ? 21.211 -4.948 -20.664 1.00 78.81 263 LEU A C 1
ATOM 2135 O O . LEU A 1 263 ? 21.782 -4.888 -19.575 1.00 78.81 263 LEU A O 1
ATOM 2139 N N . HIS A 1 264 ? 20.093 -4.273 -20.927 1.00 70.62 264 HIS A N 1
ATOM 2140 C CA . HIS A 1 264 ? 19.427 -3.449 -19.921 1.00 70.62 264 HIS A CA 1
ATOM 2141 C C . HIS A 1 264 ? 18.511 -4.314 -19.050 1.00 70.62 264 HIS A C 1
ATOM 2143 O O . HIS A 1 264 ? 17.619 -4.989 -19.556 1.00 70.62 264 HIS A O 1
ATOM 2149 N N . ASN A 1 265 ? 18.704 -4.260 -17.736 1.00 64.31 265 ASN A N 1
ATOM 2150 C CA . ASN A 1 265 ? 17.892 -4.988 -16.757 1.00 64.31 265 ASN A CA 1
ATOM 2151 C C . ASN A 1 265 ? 16.601 -4.210 -16.418 1.00 64.31 265 ASN A C 1
ATOM 2153 O O . ASN A 1 265 ? 16.524 -2.986 -16.579 1.00 64.31 265 ASN A O 1
ATOM 2157 N N . THR A 1 266 ? 15.576 -4.914 -15.945 1.00 53.94 266 THR A N 1
ATOM 2158 C CA . THR A 1 266 ? 14.368 -4.354 -15.329 1.00 53.94 266 THR A CA 1
ATOM 2159 C C . THR A 1 266 ? 14.710 -3.422 -14.157 1.00 53.94 266 THR A C 1
ATOM 2161 O O . THR A 1 266 ? 15.525 -3.736 -13.288 1.00 53.94 266 THR A O 1
ATOM 2164 N N . LYS A 1 267 ? 14.107 -2.222 -14.159 1.00 47.72 267 LYS A N 1
ATOM 2165 C CA . LYS A 1 267 ? 14.431 -1.140 -13.218 1.00 47.72 267 LYS A CA 1
ATOM 2166 C C . LYS A 1 267 ? 14.251 -1.561 -11.757 1.00 47.72 267 LYS A C 1
ATOM 2168 O O . LYS A 1 267 ? 13.213 -2.093 -11.370 1.00 47.72 267 LYS A O 1
ATOM 2173 N N . PHE A 1 268 ? 15.227 -1.178 -10.933 1.00 36.03 268 PHE A N 1
ATOM 2174 C CA . PHE A 1 268 ? 15.230 -1.349 -9.474 1.00 36.03 268 PHE A CA 1
ATOM 2175 C C . PHE A 1 268 ? 14.045 -0.653 -8.774 1.00 36.03 268 PHE A C 1
ATOM 2177 O O . PHE A 1 268 ? 13.674 -1.008 -7.659 1.00 36.03 268 PHE A O 1
ATOM 2184 N N . ASP A 1 269 ? 13.433 0.341 -9.421 1.00 34.34 269 ASP A N 1
ATOM 2185 C CA . ASP A 1 269 ? 12.430 1.214 -8.814 1.00 34.34 269 ASP A CA 1
ATOM 2186 C C . ASP A 1 269 ? 10.996 0.657 -8.814 1.00 34.34 269 ASP A C 1
ATOM 2188 O O . ASP A 1 269 ? 10.090 1.325 -8.316 1.00 34.34 269 ASP A O 1
ATOM 2192 N N . ARG A 1 270 ? 10.756 -0.552 -9.347 1.00 39.97 270 ARG A N 1
ATOM 2193 C CA . ARG A 1 270 ? 9.407 -1.149 -9.465 1.00 39.97 270 ARG A CA 1
ATOM 2194 C C . ARG A 1 270 ? 8.381 -0.198 -10.124 1.00 39.97 270 ARG A C 1
ATOM 2196 O O . ARG A 1 270 ? 7.180 -0.328 -9.885 1.00 39.97 270 ARG A O 1
ATOM 2203 N N . GLY A 1 271 ? 8.836 0.762 -10.942 1.00 40.22 271 GLY A N 1
ATOM 2204 C CA . GLY A 1 271 ? 7.997 1.796 -11.560 1.00 40.22 271 GLY A CA 1
ATOM 2205 C C . GLY A 1 271 ? 7.833 3.098 -10.756 1.00 40.22 271 GLY A C 1
ATOM 2206 O O . GLY A 1 271 ? 7.001 3.929 -11.120 1.00 40.22 271 GLY A O 1
ATOM 2207 N N . LEU A 1 272 ? 8.600 3.313 -9.684 1.00 40.53 272 LEU A N 1
ATOM 2208 C CA . LEU A 1 272 ? 8.602 4.551 -8.895 1.00 40.53 272 LEU A CA 1
ATOM 2209 C C . LEU A 1 272 ? 9.754 5.472 -9.323 1.00 40.53 272 LEU A C 1
ATOM 2211 O O . LEU A 1 272 ? 10.873 5.361 -8.838 1.00 40.53 272 LEU A O 1
ATOM 2215 N N . GLY A 1 273 ? 9.482 6.432 -10.205 1.00 42.62 273 GLY A N 1
ATOM 2216 C CA . GLY A 1 273 ? 10.508 7.377 -10.655 1.00 42.62 273 GLY A CA 1
ATOM 2217 C C . GLY A 1 273 ? 11.170 8.166 -9.510 1.00 42.62 273 GLY A C 1
ATOM 2218 O O . GLY A 1 273 ? 10.502 8.677 -8.612 1.00 42.62 273 GLY A O 1
ATOM 2219 N N . THR A 1 274 ? 12.493 8.326 -9.571 1.00 42.28 274 THR A N 1
ATOM 2220 C CA . THR A 1 274 ? 13.280 9.140 -8.630 1.00 42.28 274 THR A CA 1
ATOM 2221 C C . THR A 1 274 ? 12.958 10.628 -8.788 1.00 42.28 274 THR A C 1
ATOM 2223 O O . THR A 1 274 ? 13.256 11.206 -9.829 1.00 42.28 274 THR A O 1
ATOM 2226 N N . ASP A 1 275 ? 12.378 11.288 -7.781 1.00 50.12 275 ASP A N 1
ATOM 2227 C CA . ASP A 1 275 ? 12.157 12.745 -7.800 1.00 50.12 275 ASP A CA 1
ATOM 2228 C C . ASP A 1 275 ? 13.495 13.517 -7.782 1.00 50.12 275 ASP A C 1
ATOM 2230 O O . ASP A 1 275 ? 14.339 13.323 -6.904 1.00 50.12 275 ASP A O 1
ATOM 2234 N N . VAL A 1 276 ? 13.688 14.442 -8.731 1.00 50.19 276 VAL A N 1
ATOM 2235 C CA . VAL A 1 276 ? 14.809 15.396 -8.692 1.00 50.19 276 VAL A CA 1
ATOM 2236 C C . VAL A 1 276 ? 14.553 16.448 -7.598 1.00 50.19 276 VAL A C 1
ATOM 2238 O O . VAL A 1 276 ? 13.946 17.494 -7.836 1.00 50.19 276 VAL A O 1
ATOM 2241 N N . GLY A 1 277 ? 15.057 16.163 -6.392 1.00 49.12 277 GLY A N 1
ATOM 2242 C CA . GLY A 1 277 ? 15.095 17.058 -5.224 1.00 49.12 277 GLY A CA 1
ATOM 2243 C C . GLY A 1 277 ? 13.736 17.356 -4.571 1.00 49.12 277 GLY A C 1
ATOM 2244 O O . GLY A 1 277 ? 12.675 17.082 -5.128 1.00 49.12 277 GLY A O 1
ATOM 2245 N N . GLN A 1 278 ? 13.755 17.950 -3.375 1.00 51.25 278 GLN A N 1
ATOM 2246 C CA . GLN A 1 278 ? 12.558 18.392 -2.646 1.00 51.25 278 GLN A CA 1
ATOM 2247 C C . GLN A 1 278 ? 12.270 19.884 -2.886 1.00 51.25 278 GLN A C 1
ATOM 2249 O O . GLN A 1 278 ? 13.169 20.651 -3.230 1.00 51.25 278 GLN A O 1
ATOM 2254 N N . LYS A 1 279 ? 11.026 20.342 -2.641 1.00 50.72 279 LYS A N 1
ATOM 2255 C CA . LYS A 1 279 ? 10.635 21.768 -2.792 1.00 50.72 279 LYS A CA 1
ATOM 2256 C C . LYS A 1 279 ? 11.580 22.736 -2.054 1.00 50.72 279 LYS A C 1
ATOM 2258 O O . LYS A 1 279 ? 11.746 23.860 -2.507 1.00 50.72 279 LYS A O 1
ATOM 2263 N N . GLY A 1 280 ? 12.200 22.305 -0.952 1.00 55.12 280 GLY A N 1
ATOM 2264 C CA . GLY A 1 280 ? 13.147 23.109 -0.173 1.00 55.12 280 GLY A CA 1
ATOM 2265 C C . GLY A 1 280 ? 14.563 23.206 -0.759 1.00 55.12 280 GLY A C 1
ATOM 2266 O O . GLY A 1 280 ? 15.301 24.126 -0.415 1.00 55.12 280 GLY A O 1
ATOM 2267 N N . ASP A 1 281 ? 14.954 22.309 -1.666 1.00 60.16 281 ASP A N 1
ATOM 2268 C CA . ASP A 1 281 ? 16.319 22.279 -2.210 1.00 60.16 281 ASP A CA 1
ATOM 2269 C C . ASP A 1 281 ? 16.576 23.404 -3.216 1.00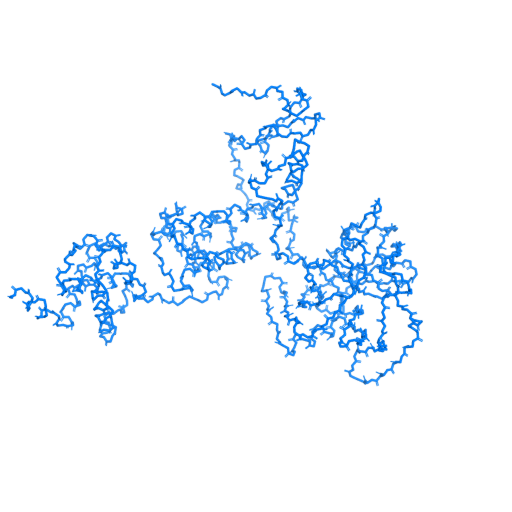 60.16 281 ASP A C 1
ATOM 2271 O O . ASP A 1 281 ? 17.719 23.788 -3.449 1.00 60.16 281 ASP A O 1
ATOM 2275 N N . ILE A 1 282 ? 15.514 24.014 -3.746 1.00 58.72 282 ILE A N 1
ATOM 2276 C CA . ILE A 1 282 ? 15.600 25.143 -4.675 1.00 58.72 282 ILE A CA 1
ATOM 2277 C C . ILE A 1 282 ? 16.223 26.394 -4.043 1.00 58.72 282 ILE A C 1
ATOM 2279 O O . ILE A 1 282 ? 16.918 27.167 -4.710 1.00 58.72 282 ILE A O 1
ATOM 2283 N N . PHE A 1 283 ? 16.008 26.577 -2.738 1.00 63.69 283 PHE A N 1
ATOM 2284 C CA . PHE A 1 283 ? 16.518 27.721 -1.989 1.00 63.69 283 PHE A CA 1
ATOM 2285 C C . PHE A 1 283 ? 18.017 27.597 -1.710 1.00 63.69 283 PHE A C 1
ATOM 2287 O O . PHE A 1 283 ? 18.690 28.614 -1.576 1.00 63.69 283 PHE A O 1
ATOM 2294 N N . LYS A 1 284 ? 18.554 26.369 -1.730 1.00 70.88 284 LYS A N 1
ATOM 2295 C CA . LYS A 1 284 ? 19.981 26.069 -1.536 1.00 70.88 284 LYS A CA 1
ATOM 2296 C C . LYS A 1 284 ? 20.821 26.266 -2.807 1.00 70.88 284 LYS A C 1
ATOM 2298 O O . LYS A 1 284 ? 22.041 26.156 -2.755 1.00 70.88 284 LYS A O 1
ATOM 2303 N N . LEU A 1 285 ? 20.191 26.526 -3.957 1.00 69.06 285 LEU A N 1
ATOM 2304 C CA . LEU A 1 285 ? 20.860 26.628 -5.257 1.00 69.06 285 LEU A CA 1
ATOM 2305 C C . LEU A 1 285 ? 21.084 28.089 -5.680 1.00 69.06 285 LEU A C 1
ATOM 2307 O O . LEU A 1 285 ? 20.216 28.943 -5.495 1.00 69.06 285 LEU A O 1
ATOM 2311 N N . SER A 1 286 ? 22.233 28.362 -6.309 1.00 71.50 286 SER A N 1
ATOM 2312 C CA . SER A 1 286 ? 22.543 29.649 -6.956 1.00 71.50 286 SER A CA 1
ATOM 2313 C C . SER A 1 286 ? 21.662 29.890 -8.193 1.00 71.50 286 SER A C 1
ATOM 2315 O O . SER A 1 286 ? 21.062 28.949 -8.713 1.00 71.50 286 SER A O 1
ATOM 2317 N N . GLY A 1 287 ? 21.597 31.122 -8.720 1.00 63.53 287 GLY A N 1
ATOM 2318 C CA . GLY A 1 287 ? 20.743 31.468 -9.876 1.00 63.53 287 GLY A CA 1
ATOM 2319 C C . GLY A 1 287 ? 20.902 30.529 -11.086 1.00 63.53 287 GLY A C 1
ATOM 2320 O O . GLY A 1 287 ? 19.922 29.978 -11.582 1.00 63.53 287 GLY A O 1
ATOM 2321 N N . LYS A 1 288 ? 22.145 30.213 -11.485 1.00 60.28 288 LYS A N 1
ATOM 2322 C CA . LYS A 1 288 ? 22.427 29.221 -12.547 1.00 60.28 288 LYS A CA 1
ATOM 2323 C C . LYS A 1 288 ? 22.045 27.784 -12.147 1.00 60.28 288 LYS A C 1
ATOM 2325 O O . LYS A 1 288 ? 21.601 27.005 -12.993 1.00 60.28 288 LYS A O 1
ATOM 2330 N N . GLY A 1 289 ? 22.194 27.426 -10.869 1.00 63.53 289 GLY A N 1
ATOM 2331 C CA . GLY A 1 289 ? 21.796 26.124 -10.322 1.00 63.53 289 GLY A CA 1
ATOM 2332 C C . GLY A 1 289 ? 20.279 25.916 -10.315 1.00 63.53 289 GLY A C 1
ATOM 2333 O O . GLY A 1 289 ? 19.813 24.827 -10.651 1.00 63.53 289 GLY A O 1
ATOM 2334 N N . ARG A 1 290 ? 19.505 26.973 -10.035 1.00 65.81 290 ARG A N 1
ATOM 2335 C CA . ARG A 1 290 ? 18.036 26.963 -10.114 1.00 65.81 290 ARG A CA 1
ATOM 2336 C C . ARG A 1 290 ? 17.561 26.709 -11.541 1.00 65.81 290 ARG A C 1
ATOM 2338 O O . ARG A 1 290 ? 16.732 25.829 -11.746 1.00 65.81 290 ARG A O 1
ATOM 2345 N N . ASN A 1 291 ? 18.157 27.363 -12.537 1.00 60.97 291 ASN A N 1
ATOM 2346 C CA . ASN A 1 291 ? 17.800 27.142 -13.945 1.00 60.97 291 ASN A CA 1
ATOM 2347 C C . ASN A 1 291 ? 18.084 25.702 -14.405 1.00 60.97 291 ASN A C 1
ATOM 2349 O O . ASN A 1 291 ? 17.279 25.101 -15.121 1.00 60.97 291 ASN A O 1
ATOM 2353 N N . LYS A 1 292 ? 19.194 25.100 -13.953 1.00 65.44 292 LYS A N 1
ATOM 2354 C CA . LYS A 1 292 ? 19.489 23.677 -14.196 1.00 65.44 292 LYS A CA 1
ATOM 2355 C C . LYS A 1 292 ? 18.479 22.758 -13.497 1.00 65.44 292 LYS A C 1
ATOM 2357 O O . LYS A 1 292 ? 18.019 21.799 -14.113 1.00 65.44 292 LYS A O 1
ATOM 2362 N N . TYR A 1 293 ? 18.105 23.064 -12.254 1.00 66.12 293 TYR A N 1
ATOM 2363 C CA . TYR A 1 293 ? 17.099 22.321 -11.490 1.00 66.12 293 TYR A CA 1
ATOM 2364 C C . TYR A 1 293 ? 15.720 22.353 -12.167 1.00 66.12 293 TYR A C 1
ATOM 2366 O O . TYR A 1 293 ? 15.138 21.298 -12.417 1.00 66.12 293 TYR A O 1
ATOM 2374 N N . PHE A 1 294 ? 15.242 23.536 -12.570 1.00 61.44 294 PHE A N 1
ATOM 2375 C CA . PHE A 1 294 ? 13.989 23.688 -13.315 1.00 61.44 294 PHE A CA 1
ATOM 2376 C C . PHE A 1 294 ? 14.014 22.926 -14.645 1.00 61.44 294 PHE A C 1
ATOM 2378 O O . PHE A 1 294 ? 13.052 22.233 -14.974 1.00 61.44 294 PHE A O 1
ATOM 2385 N N . ARG A 1 295 ? 15.131 22.968 -15.388 1.00 62.59 295 ARG A N 1
ATOM 2386 C CA . ARG A 1 295 ? 15.296 22.188 -16.627 1.00 62.59 295 ARG A CA 1
ATOM 2387 C C . ARG A 1 295 ? 15.237 20.677 -16.383 1.00 62.59 295 ARG A C 1
ATOM 2389 O O . ARG A 1 295 ? 14.548 19.985 -17.125 1.00 62.59 295 ARG A O 1
ATOM 2396 N N . LEU A 1 296 ? 15.922 20.156 -15.364 1.00 61.56 296 LEU A N 1
ATOM 2397 C CA . LEU A 1 296 ? 15.924 18.719 -15.050 1.00 61.56 296 LEU A CA 1
ATOM 2398 C C . LEU A 1 296 ? 14.544 18.227 -14.596 1.00 61.56 296 LEU A C 1
ATOM 2400 O O . LEU A 1 296 ? 14.058 17.210 -15.088 1.00 61.56 296 LEU A O 1
ATOM 2404 N N . ARG A 1 297 ? 13.872 18.993 -13.733 1.00 62.06 297 ARG A N 1
ATOM 2405 C CA . ARG A 1 297 ? 12.512 18.697 -13.268 1.00 62.06 297 ARG A CA 1
ATOM 2406 C C . ARG A 1 297 ? 11.500 18.716 -14.422 1.00 62.06 297 ARG A C 1
ATOM 2408 O O . ARG A 1 297 ? 10.639 17.843 -14.494 1.00 62.06 297 ARG A O 1
ATOM 2415 N N . LYS A 1 298 ? 11.667 19.641 -15.376 1.00 57.88 298 LYS A N 1
ATOM 2416 C CA . LYS A 1 298 ? 10.893 19.722 -16.628 1.00 57.88 298 LYS A CA 1
ATOM 2417 C C . LYS A 1 298 ? 11.065 18.479 -17.507 1.00 57.88 298 LYS A C 1
ATOM 2419 O O . LYS A 1 298 ? 10.080 17.992 -18.052 1.00 57.88 298 LYS A O 1
ATOM 2424 N N . TRP A 1 299 ? 12.280 17.941 -17.640 1.00 57.00 299 TRP A N 1
ATOM 2425 C CA . TRP A 1 299 ? 12.515 16.698 -18.390 1.00 57.00 299 TRP A CA 1
ATOM 2426 C C . TRP A 1 299 ? 11.901 15.480 -17.704 1.00 57.00 299 TRP A C 1
ATOM 2428 O O . TRP A 1 299 ? 11.237 14.690 -18.367 1.00 57.00 299 TRP A O 1
ATOM 2438 N N . GLN A 1 300 ? 12.031 15.369 -16.383 1.00 55.06 300 GLN A N 1
ATOM 2439 C CA . GLN A 1 300 ? 11.407 14.282 -15.632 1.00 55.06 300 GLN A CA 1
ATOM 2440 C C . GLN A 1 300 ? 9.876 14.280 -15.782 1.00 55.06 300 GLN A C 1
ATOM 2442 O O . GLN A 1 300 ? 9.279 13.237 -16.029 1.00 55.06 300 GLN A O 1
ATOM 2447 N N . TYR A 1 301 ? 9.240 15.453 -15.711 1.00 51.34 301 TYR A N 1
ATOM 2448 C CA . TYR A 1 301 ? 7.788 15.574 -15.884 1.00 51.34 301 TYR A CA 1
ATOM 2449 C C . TYR A 1 301 ? 7.319 15.271 -17.317 1.00 51.34 301 TYR A C 1
ATOM 2451 O O . TYR A 1 301 ? 6.183 14.847 -17.514 1.00 51.34 301 TYR A O 1
ATOM 2459 N N . ARG A 1 302 ? 8.186 15.485 -18.318 1.00 51.00 302 ARG A N 1
ATOM 2460 C CA . ARG A 1 302 ? 7.915 15.191 -19.736 1.00 51.00 302 ARG A CA 1
ATOM 2461 C C . ARG A 1 302 ? 8.068 13.716 -20.091 1.00 51.00 302 ARG A C 1
ATOM 2463 O O . ARG A 1 302 ? 7.385 13.258 -20.997 1.00 51.00 302 ARG A O 1
ATOM 2470 N N . ILE A 1 303 ? 8.967 13.011 -19.410 1.00 45.69 303 ILE A N 1
ATOM 2471 C CA . ILE A 1 303 ? 9.195 11.572 -19.602 1.00 45.69 303 ILE A CA 1
ATOM 2472 C C . ILE A 1 303 ? 8.094 10.752 -18.912 1.00 45.69 303 ILE A C 1
ATOM 2474 O O . ILE A 1 303 ? 7.835 9.620 -19.307 1.00 45.69 303 ILE A O 1
ATOM 2478 N N . SER A 1 304 ? 7.419 11.334 -17.916 1.00 49.50 304 SER A N 1
ATOM 2479 C CA . SER A 1 304 ? 6.430 10.617 -17.123 1.00 49.50 304 SER A CA 1
ATOM 2480 C C . SER A 1 304 ? 5.155 10.298 -17.906 1.00 49.50 304 SER A C 1
ATOM 2482 O O . SER A 1 304 ? 4.506 11.179 -18.481 1.00 49.50 304 SER A O 1
ATOM 2484 N N . THR A 1 305 ? 4.781 9.021 -17.915 1.00 53.50 305 THR A N 1
ATOM 2485 C CA . THR A 1 305 ? 3.570 8.545 -18.594 1.00 53.50 305 THR A CA 1
ATOM 2486 C C . THR A 1 305 ? 2.301 9.098 -17.926 1.00 53.50 305 THR A C 1
ATOM 2488 O O . THR A 1 305 ? 2.309 9.534 -16.774 1.00 53.50 305 THR A O 1
ATOM 2491 N N . ALA A 1 306 ? 1.161 9.101 -18.628 1.00 53.22 306 ALA A N 1
ATOM 2492 C CA . ALA A 1 306 ? -0.124 9.488 -18.023 1.00 53.22 306 ALA A CA 1
ATOM 2493 C C . ALA A 1 306 ? -0.463 8.645 -16.774 1.00 53.22 306 ALA A C 1
ATOM 2495 O O . ALA A 1 306 ? -1.023 9.164 -15.812 1.00 53.22 306 ALA A O 1
ATOM 2496 N N . ILE A 1 307 ? -0.049 7.374 -16.763 1.00 54.91 307 ILE A N 1
ATOM 2497 C CA . ILE A 1 307 ? -0.226 6.450 -15.638 1.00 54.91 307 ILE A CA 1
ATOM 2498 C C . ILE A 1 307 ? 0.614 6.890 -14.435 1.00 54.91 307 ILE A C 1
ATOM 2500 O O . ILE A 1 307 ? 0.088 6.994 -13.332 1.00 54.91 307 ILE A O 1
ATOM 2504 N N . GLU A 1 308 ? 1.892 7.210 -14.638 1.00 56.09 308 GLU A N 1
ATOM 2505 C CA . GLU A 1 308 ? 2.781 7.679 -13.567 1.00 56.09 308 GLU A CA 1
ATOM 2506 C C . GLU A 1 308 ? 2.349 9.032 -12.989 1.00 56.09 308 GLU A C 1
ATOM 2508 O O . GLU A 1 308 ? 2.398 9.238 -11.775 1.00 56.09 308 GLU A O 1
ATOM 2513 N N . ARG A 1 309 ? 1.872 9.953 -13.838 1.00 62.12 309 ARG A N 1
ATOM 2514 C CA . ARG A 1 309 ? 1.324 11.240 -13.382 1.00 62.12 309 ARG A CA 1
ATOM 2515 C C . ARG A 1 309 ? 0.086 11.039 -12.507 1.00 62.12 309 ARG A C 1
ATOM 2517 O O . ARG A 1 309 ? -0.003 11.646 -11.441 1.00 62.12 309 ARG A O 1
ATOM 2524 N N . ASN A 1 310 ? -0.820 10.148 -12.910 1.00 64.38 310 ASN A N 1
ATOM 2525 C CA . ASN A 1 310 ? -2.003 9.805 -12.120 1.00 64.38 310 ASN A CA 1
ATOM 2526 C C . ASN A 1 310 ? -1.632 9.075 -10.823 1.00 64.38 310 ASN A C 1
ATOM 2528 O O . ASN A 1 310 ? -2.183 9.385 -9.771 1.00 64.38 310 ASN A O 1
ATOM 2532 N N . LEU A 1 311 ? -0.659 8.162 -10.859 1.00 69.88 311 LEU A N 1
ATOM 2533 C CA . LEU A 1 311 ? -0.137 7.496 -9.664 1.00 69.88 311 LEU A CA 1
ATOM 2534 C C . LEU A 1 311 ? 0.435 8.515 -8.668 1.00 69.88 311 LEU A C 1
ATOM 2536 O O . LEU A 1 311 ? 0.164 8.430 -7.475 1.00 69.88 311 LEU A O 1
ATOM 2540 N N . LYS A 1 312 ? 1.162 9.527 -9.149 1.00 67.81 312 LYS A N 1
ATOM 2541 C CA . LYS A 1 312 ? 1.714 10.590 -8.300 1.00 67.81 312 LYS A CA 1
ATOM 2542 C C . LYS A 1 312 ? 0.630 11.411 -7.602 1.00 67.81 312 LYS A C 1
ATOM 2544 O O . LYS A 1 312 ? 0.763 11.706 -6.415 1.00 67.81 312 LYS A O 1
ATOM 2549 N N . LEU A 1 313 ? -0.429 11.775 -8.324 1.00 73.19 313 LEU A N 1
ATOM 2550 C CA . LEU A 1 313 ? -1.583 12.471 -7.749 1.00 73.19 313 LEU A CA 1
ATOM 2551 C C . LEU A 1 313 ? -2.284 11.598 -6.701 1.00 73.19 313 LEU A C 1
ATOM 2553 O O . LEU A 1 313 ? -2.544 12.062 -5.594 1.00 73.19 313 LEU A O 1
ATOM 2557 N N . ALA A 1 314 ? -2.476 10.316 -7.005 1.00 80.12 314 ALA A N 1
ATOM 2558 C CA . ALA A 1 314 ? -3.123 9.375 -6.103 1.00 80.12 314 ALA A CA 1
ATOM 2559 C C . ALA A 1 314 ? -2.341 9.144 -4.811 1.00 80.12 314 ALA A C 1
ATOM 2561 O O . ALA A 1 314 ? -2.924 9.115 -3.734 1.00 80.12 314 ALA A O 1
ATOM 2562 N N . LEU A 1 315 ? -1.014 9.010 -4.892 1.00 80.31 315 LEU A N 1
ATOM 2563 C CA . LEU A 1 315 ? -0.164 8.849 -3.711 1.00 80.31 315 LEU A CA 1
ATOM 2564 C C . LEU A 1 315 ? -0.135 10.119 -2.852 1.00 80.31 315 LEU A C 1
ATOM 2566 O O . LEU A 1 315 ? -0.074 10.032 -1.625 1.00 80.31 315 LEU A O 1
ATOM 2570 N N . ALA A 1 316 ? -0.209 11.300 -3.472 1.00 78.50 316 ALA A N 1
ATOM 2571 C CA . ALA A 1 316 ? -0.351 12.553 -2.736 1.00 78.50 316 ALA A CA 1
ATOM 2572 C C . ALA A 1 316 ? -1.695 12.615 -1.993 1.00 78.50 316 ALA A C 1
ATOM 2574 O O . ALA A 1 316 ? -1.726 12.997 -0.822 1.00 78.50 316 ALA A O 1
ATOM 2575 N N . GLU A 1 317 ? -2.776 12.185 -2.643 1.00 84.00 317 GLU A N 1
ATOM 2576 C CA . GLU A 1 317 ? -4.106 12.118 -2.040 1.00 84.00 317 GLU A CA 1
ATOM 2577 C C . GLU A 1 317 ? -4.180 11.074 -0.918 1.00 84.00 317 GLU A C 1
ATOM 2579 O O . GLU A 1 317 ? -4.659 11.359 0.178 1.00 84.00 317 GLU A O 1
ATOM 2584 N N . LEU A 1 318 ? -3.592 9.897 -1.131 1.00 90.31 318 LEU A N 1
ATOM 2585 C CA . LEU A 1 318 ? -3.458 8.851 -0.119 1.00 90.31 318 LEU A CA 1
ATOM 2586 C C . LEU A 1 318 ? -2.757 9.385 1.125 1.00 90.31 318 LEU A C 1
ATOM 2588 O O . LEU A 1 318 ? -3.238 9.195 2.242 1.00 90.31 318 LEU A O 1
ATOM 2592 N N . LYS A 1 319 ? -1.647 10.102 0.936 1.00 86.88 319 LYS A N 1
ATOM 2593 C CA . LYS A 1 319 ? -0.904 10.716 2.035 1.00 86.88 319 LYS A CA 1
ATOM 2594 C C . LYS A 1 319 ? -1.726 11.784 2.758 1.00 86.88 319 LYS A C 1
ATOM 2596 O O . LYS A 1 319 ? -1.668 11.863 3.985 1.00 86.88 319 LYS A O 1
ATOM 2601 N N . ARG A 1 320 ? -2.515 12.583 2.029 1.00 90.81 320 ARG A N 1
ATOM 2602 C CA . ARG A 1 320 ? -3.433 13.579 2.606 1.00 90.81 320 ARG A CA 1
ATOM 2603 C C . ARG A 1 320 ? -4.471 12.909 3.511 1.00 90.81 320 ARG A C 1
ATOM 2605 O O . ARG A 1 320 ? -4.606 13.304 4.669 1.00 90.81 320 ARG A O 1
ATOM 2612 N N . VAL A 1 321 ? -5.153 11.876 3.011 1.00 92.38 321 VAL A N 1
ATOM 2613 C CA . VAL A 1 321 ? -6.187 11.132 3.753 1.00 92.38 321 VAL A CA 1
ATOM 2614 C C . VAL A 1 321 ? -5.580 10.376 4.943 1.00 92.38 321 VAL A C 1
ATOM 2616 O O . VAL A 1 321 ? -6.108 10.449 6.051 1.00 92.38 321 VAL A O 1
ATOM 2619 N N . SER A 1 322 ? -4.431 9.720 4.754 1.00 92.00 322 SER A N 1
ATOM 2620 C CA . SER A 1 322 ? -3.678 9.036 5.817 1.00 92.00 322 SER A CA 1
ATOM 2621 C C . SER A 1 322 ? -3.307 9.987 6.958 1.00 92.00 322 SER A C 1
ATOM 2623 O O . SER A 1 322 ? -3.553 9.694 8.131 1.00 92.00 322 SER A O 1
ATOM 2625 N N . SER A 1 323 ? -2.789 11.171 6.612 1.00 89.81 323 SER A N 1
ATOM 2626 C CA . SER A 1 323 ? -2.429 12.201 7.585 1.00 89.81 323 SER A CA 1
ATOM 2627 C C . SER A 1 323 ? -3.648 12.744 8.334 1.00 89.81 323 SER A C 1
ATOM 2629 O O . SER A 1 323 ? -3.546 12.995 9.534 1.00 89.81 323 SER A O 1
ATOM 2631 N N . TYR A 1 324 ? -4.790 12.918 7.660 1.00 91.44 324 TYR A N 1
ATOM 2632 C CA . TYR A 1 324 ? -6.037 13.356 8.296 1.00 91.44 324 TYR A CA 1
ATOM 2633 C C . TYR A 1 324 ? -6.536 12.327 9.323 1.00 91.44 324 TYR A C 1
ATOM 2635 O O . TYR A 1 324 ? -6.870 12.675 10.454 1.00 91.44 324 TYR A O 1
ATOM 2643 N N . LEU A 1 325 ? -6.493 11.040 8.963 1.00 89.62 325 LEU A N 1
ATOM 2644 C CA . LEU A 1 325 ? -6.891 9.915 9.819 1.00 89.62 325 LEU A CA 1
ATOM 2645 C C . LEU A 1 325 ? -5.825 9.505 10.855 1.00 89.62 325 LEU A C 1
ATOM 2647 O O . LEU A 1 325 ? -6.052 8.561 11.628 1.00 89.62 325 LEU A O 1
ATOM 2651 N N . LYS A 1 326 ? -4.679 10.204 10.865 1.00 90.56 326 LYS A N 1
ATOM 2652 C CA . LYS A 1 326 ? -3.511 9.963 11.725 1.00 90.56 326 LYS A CA 1
ATOM 2653 C C . LYS A 1 326 ? -3.064 8.498 11.697 1.00 90.56 326 LYS A C 1
ATOM 2655 O O . LYS A 1 326 ? -2.881 7.876 12.744 1.00 90.56 326 LYS A O 1
ATOM 2660 N N . LEU A 1 327 ? -2.966 7.923 10.499 1.00 90.12 327 LEU A N 1
ATOM 2661 C CA . LEU A 1 327 ? -2.591 6.520 10.337 1.00 90.12 327 LEU A CA 1
ATOM 2662 C C . LEU A 1 327 ? -1.075 6.310 10.504 1.00 90.12 327 LEU A C 1
ATOM 2664 O O . LEU A 1 327 ? -0.288 7.200 10.172 1.00 90.12 327 LEU A O 1
ATOM 2668 N N . PRO A 1 328 ? -0.645 5.132 10.997 1.00 89.81 328 PRO A N 1
ATOM 2669 C CA . PRO A 1 328 ? 0.766 4.765 11.034 1.00 89.81 328 PRO A CA 1
ATOM 2670 C C . PRO A 1 328 ? 1.384 4.664 9.635 1.00 89.81 328 PRO A C 1
ATOM 2672 O O . PRO A 1 328 ? 0.719 4.293 8.666 1.00 89.81 328 PRO A O 1
ATOM 2675 N N . LYS A 1 329 ? 2.700 4.890 9.562 1.00 84.69 329 LYS A N 1
ATOM 2676 C CA . LYS A 1 329 ? 3.495 4.782 8.329 1.00 84.69 329 LYS A CA 1
ATOM 2677 C C . LYS A 1 329 ? 3.342 3.419 7.638 1.00 84.69 329 LYS A C 1
ATOM 2679 O O . LYS A 1 329 ? 3.215 3.369 6.422 1.00 84.69 329 LYS A O 1
ATOM 2684 N N . SER A 1 330 ? 3.284 2.335 8.412 1.00 86.00 330 SER A N 1
ATOM 2685 C CA . SER A 1 330 ? 3.088 0.973 7.896 1.00 86.00 330 SER A CA 1
ATOM 2686 C C . SER A 1 330 ? 1.785 0.822 7.105 1.00 86.00 330 SER A C 1
ATOM 2688 O O . SER A 1 330 ? 1.775 0.213 6.039 1.00 86.00 330 SER A O 1
ATOM 2690 N N . VAL A 1 331 ? 0.696 1.430 7.588 1.00 90.50 331 VAL A N 1
ATOM 2691 C CA . VAL A 1 331 ? -0.606 1.414 6.909 1.00 90.50 331 VAL A CA 1
ATOM 2692 C C . VAL A 1 331 ? -0.562 2.263 5.640 1.00 90.50 331 VAL A C 1
ATOM 2694 O O . VAL A 1 331 ? -1.111 1.854 4.620 1.00 90.50 331 VAL A O 1
ATOM 2697 N N . GLU A 1 332 ? 0.104 3.422 5.673 1.00 85.69 332 GLU A N 1
ATOM 2698 C CA . GLU A 1 332 ? 0.311 4.276 4.492 1.00 85.69 332 GLU A CA 1
ATOM 2699 C C . GLU A 1 332 ? 1.062 3.524 3.381 1.00 85.69 332 GLU A C 1
ATOM 2701 O O . GLU A 1 332 ? 0.630 3.534 2.228 1.00 85.69 332 GLU A O 1
ATOM 2706 N N . GLU A 1 333 ? 2.147 2.831 3.731 1.00 79.44 333 GLU A N 1
ATOM 2707 C CA . GLU A 1 333 ? 2.978 2.072 2.791 1.00 79.44 333 GLU A CA 1
ATOM 2708 C C . GLU A 1 333 ? 2.229 0.879 2.182 1.00 79.44 333 GLU A C 1
ATOM 2710 O O . GLU A 1 333 ? 2.251 0.699 0.961 1.00 79.44 333 GLU A O 1
ATOM 2715 N N . GLU A 1 334 ? 1.496 0.106 2.989 1.00 86.50 334 GLU A N 1
ATOM 2716 C CA . GLU A 1 334 ? 0.672 -0.997 2.478 1.00 86.50 334 GLU A CA 1
ATOM 2717 C C . GLU A 1 334 ? -0.481 -0.477 1.605 1.00 86.50 334 GLU A C 1
ATOM 2719 O O . GLU A 1 334 ? -0.776 -1.045 0.554 1.00 86.50 334 GLU A O 1
ATOM 2724 N N . SER A 1 335 ? -1.096 0.651 1.969 1.00 89.25 335 SER A N 1
ATOM 2725 C CA . SER A 1 335 ? -2.135 1.285 1.145 1.00 89.25 335 SER A CA 1
ATOM 2726 C C . SER A 1 335 ? -1.582 1.719 -0.212 1.00 89.25 335 SER A C 1
ATOM 2728 O O . SER A 1 335 ? -2.218 1.494 -1.243 1.00 89.25 335 SER A O 1
ATOM 2730 N N . ALA A 1 336 ? -0.385 2.313 -0.226 1.00 84.31 336 ALA A N 1
ATOM 2731 C CA . ALA A 1 336 ? 0.304 2.709 -1.449 1.00 84.31 336 ALA A CA 1
ATOM 2732 C C . ALA A 1 336 ? 0.640 1.490 -2.316 1.00 84.31 336 ALA A C 1
ATOM 2734 O O . ALA A 1 336 ? 0.459 1.534 -3.535 1.00 84.31 336 ALA A O 1
ATOM 2735 N N . ARG A 1 337 ? 1.055 0.377 -1.699 1.00 83.38 337 ARG A N 1
ATOM 2736 C CA . ARG A 1 337 ? 1.278 -0.898 -2.388 1.00 83.38 337 ARG A CA 1
ATOM 2737 C C . ARG A 1 337 ? -0.010 -1.437 -3.014 1.00 83.38 337 ARG A C 1
ATOM 2739 O O . ARG A 1 337 ? 0.001 -1.772 -4.196 1.00 83.38 337 ARG A O 1
ATOM 2746 N N . ILE A 1 338 ? -1.113 -1.488 -2.262 1.00 86.31 338 ILE A N 1
ATOM 2747 C CA . ILE A 1 338 ? -2.420 -1.962 -2.753 1.00 86.31 338 ILE A CA 1
ATOM 2748 C C . ILE A 1 338 ? -2.908 -1.089 -3.914 1.00 86.31 338 ILE A C 1
ATOM 2750 O O . ILE A 1 338 ? -3.350 -1.617 -4.932 1.00 86.31 338 ILE A O 1
ATOM 2754 N N . TYR A 1 339 ? -2.799 0.236 -3.791 1.00 86.31 339 TYR A N 1
ATOM 2755 C CA . TYR A 1 339 ? -3.179 1.159 -4.859 1.00 86.31 339 TYR A CA 1
ATOM 2756 C C . TYR A 1 339 ? -2.311 0.973 -6.111 1.00 86.31 339 TYR A C 1
ATOM 2758 O O . TYR A 1 339 ? -2.831 0.919 -7.223 1.00 86.31 339 TYR A O 1
ATOM 2766 N N . THR A 1 340 ? -0.995 0.827 -5.940 1.00 79.19 340 THR A N 1
ATOM 2767 C CA . THR A 1 340 ? -0.063 0.600 -7.056 1.00 79.19 340 THR A CA 1
ATOM 2768 C C . THR A 1 340 ? -0.404 -0.689 -7.795 1.00 79.19 340 THR A C 1
ATOM 2770 O O . THR A 1 340 ? -0.499 -0.680 -9.019 1.00 79.19 340 THR A O 1
ATOM 2773 N N . LEU A 1 341 ? -0.687 -1.765 -7.056 1.00 78.81 341 LEU A N 1
ATOM 2774 C CA . LEU A 1 341 ? -1.139 -3.030 -7.629 1.00 78.81 341 LEU A CA 1
ATOM 2775 C C . LEU A 1 341 ? -2.474 -2.852 -8.374 1.00 78.81 341 LEU A C 1
ATOM 2777 O O . LEU A 1 341 ? -2.628 -3.293 -9.505 1.00 78.81 341 LEU A O 1
ATOM 2781 N N . ALA A 1 342 ? -3.422 -2.102 -7.804 1.00 77.88 342 ALA A N 1
ATOM 2782 C CA . ALA A 1 342 ? -4.686 -1.795 -8.473 1.00 77.88 342 ALA A CA 1
ATOM 2783 C C . ALA A 1 342 ? -4.505 -1.005 -9.786 1.00 77.88 342 ALA A C 1
ATOM 2785 O O . ALA A 1 342 ? -5.244 -1.236 -10.744 1.00 77.88 342 ALA A O 1
ATOM 2786 N N . VAL A 1 343 ? -3.532 -0.090 -9.858 1.00 76.12 343 VAL A N 1
ATOM 2787 C CA . VAL A 1 343 ? -3.183 0.639 -11.091 1.00 76.12 343 VAL A CA 1
ATOM 2788 C C . VAL A 1 343 ? -2.572 -0.296 -12.129 1.00 76.12 343 VAL A C 1
ATOM 2790 O O . VAL A 1 343 ? -2.994 -0.263 -13.286 1.00 76.12 343 VAL A O 1
ATOM 2793 N N . GLN A 1 344 ? -1.609 -1.126 -11.725 1.00 67.56 344 GLN A N 1
ATOM 2794 C CA . GLN A 1 344 ? -0.918 -2.063 -12.613 1.00 67.56 344 GLN A CA 1
ATOM 2795 C C . GLN A 1 344 ? -1.901 -3.086 -13.221 1.00 67.56 344 GLN A C 1
ATOM 2797 O O . GLN A 1 344 ? -1.894 -3.291 -14.436 1.00 67.56 344 GLN A O 1
ATOM 2802 N N . ARG A 1 345 ? -2.865 -3.578 -12.426 1.00 69.19 345 ARG A N 1
ATOM 2803 C CA . ARG A 1 345 ? -3.964 -4.458 -12.868 1.00 69.19 345 ARG A CA 1
ATOM 2804 C C . ARG A 1 345 ? -5.107 -3.731 -13.597 1.00 69.19 345 ARG A C 1
ATOM 2806 O O . ARG A 1 345 ? -6.106 -4.349 -13.956 1.00 69.19 345 ARG A O 1
ATOM 2813 N N . GLY A 1 346 ? -5.007 -2.414 -13.796 1.00 72.44 346 GLY A N 1
ATOM 2814 C CA . GLY A 1 346 ? -6.011 -1.613 -14.505 1.00 72.44 346 GLY A CA 1
ATOM 2815 C C . GLY A 1 346 ? -7.353 -1.443 -13.776 1.00 72.44 346 GLY A C 1
ATOM 2816 O O . GLY A 1 346 ? -8.325 -1.006 -14.392 1.00 72.44 346 GLY A O 1
ATOM 2817 N N . LEU A 1 347 ? -7.422 -1.729 -12.472 1.00 75.75 347 LEU A N 1
ATOM 2818 C CA . LEU A 1 347 ? -8.653 -1.703 -11.659 1.00 75.75 347 LEU A CA 1
ATOM 2819 C C . LEU A 1 347 ? -9.203 -0.291 -11.415 1.00 75.75 347 LEU A C 1
ATOM 2821 O O . LEU A 1 347 ? -10.351 -0.131 -10.992 1.00 75.75 347 LEU A O 1
ATOM 2825 N N . VAL A 1 348 ? -8.393 0.732 -11.692 1.00 77.00 348 VAL A N 1
ATOM 2826 C CA . VAL A 1 348 ? -8.767 2.149 -11.572 1.00 77.00 348 VAL A CA 1
ATOM 2827 C C . VAL A 1 348 ? -9.632 2.618 -12.747 1.00 77.00 348 VAL A C 1
ATOM 2829 O O . VAL A 1 348 ? -10.360 3.598 -12.626 1.00 77.00 348 VAL A O 1
ATOM 2832 N N . ARG A 1 349 ? -9.608 1.914 -13.887 1.00 69.81 349 ARG A N 1
ATOM 2833 C CA . ARG A 1 349 ? -10.371 2.315 -15.079 1.00 69.81 349 ARG A CA 1
ATOM 2834 C C . ARG A 1 349 ? -11.878 2.280 -14.796 1.00 69.81 349 ARG A C 1
ATOM 2836 O O . ARG A 1 349 ? -12.396 1.286 -14.290 1.00 69.81 349 ARG A O 1
ATOM 2843 N N . GLY A 1 350 ? -12.565 3.375 -15.125 1.00 70.25 350 GLY A N 1
ATOM 2844 C CA . GLY A 1 350 ? -14.006 3.539 -14.895 1.00 70.25 350 GLY A CA 1
ATOM 2845 C C . GLY A 1 350 ? -14.397 3.893 -13.455 1.00 70.25 350 GLY A C 1
ATOM 2846 O O . GLY A 1 350 ? -15.577 3.838 -13.120 1.00 70.25 350 GLY A O 1
ATOM 2847 N N . ARG A 1 351 ? -13.433 4.236 -12.592 1.00 80.81 351 ARG A N 1
ATOM 2848 C CA . ARG A 1 351 ? -13.662 4.677 -11.207 1.00 80.81 351 ARG A CA 1
ATOM 2849 C C . ARG A 1 351 ? -12.885 5.960 -10.939 1.00 80.81 351 ARG A C 1
ATOM 2851 O O . ARG A 1 351 ? -11.885 6.225 -11.603 1.00 80.81 351 ARG A O 1
ATOM 2858 N N . SER A 1 352 ? -13.334 6.745 -9.963 1.00 83.00 352 SER A N 1
ATOM 2859 C CA . SER A 1 352 ? -12.545 7.879 -9.486 1.00 83.00 352 SER A CA 1
ATOM 2860 C C . SER A 1 352 ? -11.264 7.370 -8.816 1.00 83.00 352 SER A C 1
ATOM 2862 O O . SER A 1 352 ? -11.252 6.327 -8.149 1.00 83.00 352 SER A O 1
ATOM 2864 N N . MET A 1 353 ? -10.166 8.093 -9.022 1.00 85.06 353 MET A N 1
ATOM 2865 C CA . MET A 1 353 ? -8.866 7.775 -8.430 1.00 85.06 353 MET A CA 1
ATOM 2866 C C . MET A 1 353 ? -8.978 7.760 -6.904 1.00 85.06 353 MET A C 1
ATOM 2868 O O . MET A 1 353 ? -8.510 6.838 -6.235 1.00 85.06 353 MET A O 1
ATOM 2872 N N . GLU A 1 354 ? -9.659 8.767 -6.378 1.00 86.31 354 GLU A N 1
ATOM 2873 C CA . GLU A 1 354 ? -9.879 9.026 -4.968 1.00 86.31 354 GLU A CA 1
ATOM 2874 C C . GLU A 1 354 ? -10.654 7.868 -4.317 1.00 86.31 354 GLU A C 1
ATOM 2876 O O . GLU A 1 354 ? -10.322 7.442 -3.211 1.00 86.31 354 GLU A O 1
ATOM 2881 N N . SER A 1 355 ? -11.625 7.274 -5.024 1.00 89.44 355 SER A N 1
ATOM 2882 C CA . SER A 1 355 ? -12.403 6.124 -4.533 1.00 89.44 355 SER A CA 1
ATOM 2883 C C . SER A 1 355 ? -11.554 4.867 -4.406 1.00 89.44 355 SER A C 1
ATOM 2885 O O . SER A 1 355 ? -11.690 4.108 -3.441 1.00 89.44 355 SER A O 1
ATOM 2887 N N . VAL A 1 356 ? -10.621 4.655 -5.338 1.00 90.00 356 VAL A N 1
ATOM 2888 C CA . VAL A 1 356 ? -9.678 3.532 -5.258 1.00 90.00 356 VAL A CA 1
ATOM 2889 C C . VAL A 1 356 ? -8.648 3.758 -4.154 1.00 90.00 356 VAL A C 1
ATOM 2891 O O . VAL A 1 356 ? -8.339 2.817 -3.424 1.00 90.00 356 VAL A O 1
ATOM 2894 N N . VAL A 1 357 ? -8.173 4.993 -3.971 1.00 92.12 357 VAL A N 1
ATOM 2895 C CA . VAL A 1 357 ? -7.301 5.368 -2.846 1.00 92.12 357 VAL A CA 1
ATOM 2896 C C . VAL A 1 357 ? -7.994 5.103 -1.506 1.00 92.12 357 VAL A C 1
ATOM 2898 O O . VAL A 1 357 ? -7.427 4.420 -0.651 1.00 92.12 357 VAL A O 1
ATOM 2901 N N . ALA A 1 358 ? -9.234 5.569 -1.332 1.00 94.00 358 ALA A N 1
ATOM 2902 C CA . ALA A 1 358 ? -10.016 5.331 -0.121 1.00 94.00 358 ALA A CA 1
ATOM 2903 C C . ALA A 1 358 ? -10.260 3.829 0.112 1.00 94.00 358 ALA A C 1
ATOM 2905 O O . ALA A 1 358 ? -10.108 3.335 1.229 1.00 94.00 358 ALA A O 1
ATOM 2906 N N . GLY A 1 359 ? -10.569 3.071 -0.945 1.00 93.25 359 GLY A N 1
ATOM 2907 C CA . GLY A 1 359 ? -10.725 1.617 -0.867 1.00 93.25 359 GLY A CA 1
ATOM 2908 C C . GLY A 1 359 ? -9.441 0.884 -0.459 1.00 93.25 359 GLY A C 1
ATOM 2909 O O . GLY A 1 359 ? -9.499 -0.039 0.357 1.00 93.25 359 GLY A O 1
ATOM 2910 N N . ALA A 1 360 ? -8.286 1.306 -0.981 1.00 93.50 360 ALA A N 1
ATOM 2911 C CA . ALA A 1 360 ? -6.978 0.749 -0.636 1.00 93.50 360 ALA A CA 1
ATOM 2912 C C . ALA A 1 360 ? -6.595 1.047 0.822 1.00 93.50 360 ALA A C 1
ATOM 2914 O O . ALA A 1 360 ? -6.185 0.135 1.540 1.00 93.50 360 ALA A O 1
ATOM 2915 N N . LEU A 1 361 ? -6.814 2.286 1.280 1.00 94.31 361 LEU A N 1
ATOM 2916 C CA . LEU A 1 361 ? -6.637 2.682 2.681 1.00 94.31 361 LEU A CA 1
ATOM 2917 C C . LEU A 1 361 ? -7.515 1.850 3.614 1.00 94.31 361 LEU A C 1
ATOM 2919 O O . LEU A 1 361 ? -7.038 1.334 4.622 1.00 94.31 361 LEU A O 1
ATOM 2923 N N . TYR A 1 362 ? -8.786 1.657 3.255 1.00 93.25 362 TYR A N 1
ATOM 2924 C CA . TYR A 1 362 ? -9.700 0.842 4.049 1.00 93.25 362 TYR A CA 1
ATOM 2925 C C . TYR A 1 362 ? -9.223 -0.611 4.174 1.00 93.25 362 TYR A C 1
ATOM 2927 O O . TYR A 1 362 ? -9.264 -1.196 5.259 1.00 93.25 362 TYR A O 1
ATOM 2935 N N . ALA A 1 363 ? -8.745 -1.190 3.069 1.00 91.69 363 ALA A N 1
ATOM 2936 C CA . ALA A 1 363 ? -8.209 -2.544 3.048 1.00 91.69 363 ALA A CA 1
ATOM 2937 C C . ALA A 1 363 ? -6.950 -2.676 3.920 1.00 91.69 363 ALA A C 1
ATOM 2939 O O . ALA A 1 363 ? -6.861 -3.609 4.719 1.00 91.69 363 ALA A O 1
ATOM 2940 N N . ALA A 1 364 ? -6.011 -1.733 3.817 1.00 92.38 364 ALA A N 1
ATOM 2941 C CA . ALA A 1 364 ? -4.791 -1.729 4.620 1.00 92.38 364 ALA A CA 1
ATOM 2942 C C . ALA A 1 364 ? -5.088 -1.554 6.117 1.00 92.38 364 ALA A C 1
ATOM 2944 O O . ALA A 1 364 ? -4.570 -2.311 6.934 1.00 92.38 364 ALA A O 1
ATOM 2945 N N . CYS A 1 365 ? -5.978 -0.623 6.479 1.00 90.62 365 CYS A N 1
ATOM 2946 C CA . CYS A 1 365 ? -6.436 -0.431 7.856 1.00 90.62 365 CYS A CA 1
ATOM 2947 C C . CYS A 1 365 ? -6.958 -1.733 8.471 1.00 90.62 365 CYS A C 1
ATOM 2949 O O . CYS A 1 365 ? -6.600 -2.071 9.596 1.00 90.62 365 CYS A O 1
ATOM 2951 N N . ARG A 1 366 ? -7.765 -2.494 7.719 1.00 87.06 366 ARG A N 1
ATOM 2952 C CA . ARG A 1 366 ? -8.285 -3.784 8.187 1.00 87.06 366 ARG A CA 1
ATOM 2953 C C . ARG A 1 366 ? -7.216 -4.865 8.306 1.00 87.06 366 ARG A C 1
ATOM 2955 O O . ARG A 1 366 ? -7.296 -5.678 9.213 1.00 87.06 366 ARG A O 1
ATOM 2962 N N . ARG A 1 367 ? -6.227 -4.892 7.410 1.00 86.75 367 ARG A N 1
ATOM 2963 C CA . ARG A 1 367 ? -5.128 -5.871 7.470 1.00 86.75 367 ARG A CA 1
ATOM 2964 C C . ARG A 1 367 ? -4.158 -5.629 8.618 1.00 86.75 367 ARG A C 1
ATOM 2966 O O . ARG A 1 367 ? -3.557 -6.579 9.097 1.00 86.75 367 ARG A O 1
ATOM 2973 N N . HIS A 1 368 ? -3.985 -4.373 9.009 1.00 86.94 368 HIS A N 1
ATOM 2974 C CA . HIS A 1 368 ? -3.099 -3.974 10.098 1.00 86.94 368 HIS A CA 1
ATOM 2975 C C . HIS A 1 368 ? -3.814 -3.858 11.448 1.00 86.94 368 HIS A C 1
ATOM 2977 O O . HIS A 1 368 ? -3.219 -3.322 12.376 1.00 86.94 368 HIS A O 1
ATOM 2983 N N . GLU A 1 369 ? -5.073 -4.305 11.555 1.00 83.62 369 GLU A N 1
ATOM 2984 C CA . GLU A 1 369 ? -5.859 -4.234 12.801 1.00 83.62 369 GLU A CA 1
ATOM 2985 C C . GLU A 1 369 ? -5.956 -2.796 13.353 1.00 83.62 369 GLU A C 1
ATOM 2987 O O . GLU A 1 369 ? -6.042 -2.548 14.554 1.00 83.62 369 GLU A O 1
ATOM 2992 N N . VAL A 1 370 ? -5.953 -1.808 12.450 1.00 86.25 370 VAL A N 1
ATOM 2993 C CA . VAL A 1 370 ? -6.189 -0.392 12.757 1.00 86.25 370 VAL A CA 1
ATOM 2994 C C . VAL A 1 370 ? -7.547 -0.023 12.170 1.00 86.25 370 VAL A C 1
ATOM 2996 O O . VAL A 1 370 ? -7.616 0.646 11.131 1.00 86.25 370 VAL A O 1
ATOM 2999 N N . PRO A 1 371 ? -8.661 -0.474 12.773 1.00 79.50 371 PRO A N 1
ATOM 3000 C CA . PRO A 1 371 ? -9.961 -0.323 12.155 1.00 79.50 371 PRO A CA 1
ATOM 3001 C C . PRO A 1 371 ? -10.331 1.156 12.018 1.00 79.50 371 PRO A C 1
ATOM 3003 O O . PRO A 1 371 ? -10.195 1.981 12.932 1.00 79.50 371 PRO A O 1
ATOM 3006 N N . ARG A 1 372 ? -10.840 1.482 10.835 1.00 87.56 372 ARG A N 1
ATOM 3007 C CA . ARG A 1 372 ? -11.521 2.737 10.529 1.00 87.56 372 ARG A CA 1
ATOM 3008 C C . ARG A 1 372 ? -12.913 2.424 10.021 1.00 87.56 372 ARG A C 1
ATOM 3010 O O . ARG A 1 372 ? -13.164 1.346 9.477 1.00 87.56 372 ARG A O 1
ATOM 3017 N N . THR A 1 373 ? -13.840 3.333 10.262 1.00 87.25 373 THR A N 1
ATOM 3018 C CA . THR A 1 373 ? -15.197 3.234 9.728 1.00 87.25 373 THR A CA 1
ATOM 3019 C C . THR A 1 373 ? -15.237 3.788 8.305 1.00 87.25 373 THR A C 1
ATOM 3021 O O . THR A 1 373 ? -14.367 4.553 7.892 1.00 87.25 373 THR A O 1
ATOM 3024 N N . LEU A 1 374 ? -16.236 3.369 7.525 1.00 88.69 374 LEU A N 1
ATOM 3025 C CA . LEU A 1 374 ? -16.426 3.918 6.180 1.00 88.69 374 LEU A CA 1
ATOM 3026 C C . LEU A 1 374 ? -16.863 5.386 6.224 1.00 88.69 374 LEU A C 1
ATOM 3028 O O . LEU A 1 374 ? -16.543 6.121 5.298 1.00 88.69 374 LEU A O 1
ATOM 3032 N N . ASP A 1 375 ? -17.560 5.805 7.284 1.00 87.75 375 ASP A N 1
ATOM 3033 C CA . ASP A 1 375 ? -17.964 7.199 7.477 1.00 87.75 375 ASP A CA 1
ATOM 3034 C C . ASP A 1 375 ? -16.731 8.096 7.708 1.00 87.75 375 ASP A C 1
ATOM 3036 O O . ASP A 1 375 ? -16.571 9.088 7.005 1.00 87.75 375 ASP A O 1
ATOM 3040 N N . GLU A 1 376 ? -15.780 7.686 8.561 1.00 87.81 376 GLU A N 1
ATOM 3041 C CA . GLU A 1 376 ? -14.512 8.416 8.772 1.00 87.81 376 GLU A CA 1
ATOM 3042 C C . GLU A 1 376 ? -13.685 8.557 7.488 1.00 87.81 376 GLU A C 1
ATOM 3044 O O . GLU A 1 376 ? -13.104 9.608 7.217 1.00 87.81 376 GLU A O 1
ATOM 3049 N N . LEU A 1 377 ? -13.615 7.493 6.681 1.00 90.75 377 LEU A N 1
ATOM 3050 C CA . LEU A 1 377 ? -12.942 7.566 5.385 1.00 90.75 377 LEU A CA 1
ATOM 3051 C C . LEU A 1 377 ? -13.694 8.470 4.408 1.00 90.75 377 LEU A C 1
ATOM 3053 O O . LEU A 1 377 ? -13.049 9.172 3.631 1.00 90.75 377 LEU A O 1
ATOM 3057 N N . GLY A 1 378 ? -15.026 8.452 4.436 1.00 91.75 378 GLY A N 1
ATOM 3058 C CA . GLY A 1 378 ? -15.860 9.320 3.612 1.00 91.75 378 GLY A CA 1
ATOM 3059 C C . GLY A 1 378 ? -15.634 10.794 3.927 1.00 91.75 378 GLY A C 1
ATOM 3060 O O . GLY A 1 378 ? -15.376 11.574 3.016 1.00 91.75 378 GLY A O 1
ATOM 3061 N N . GLU A 1 379 ? -15.609 11.161 5.208 1.00 89.75 379 GLU A N 1
ATOM 3062 C CA . GLU A 1 379 ? -15.300 12.525 5.655 1.00 89.75 379 GLU A CA 1
ATOM 3063 C C . GLU A 1 379 ? -13.887 12.966 5.247 1.00 89.75 379 GLU A C 1
ATOM 3065 O O . GLU A 1 379 ? -13.692 14.085 4.775 1.00 89.75 379 GLU A O 1
ATOM 3070 N N . ALA A 1 380 ? -12.896 12.079 5.373 1.00 90.50 380 ALA A N 1
ATOM 3071 C CA . ALA A 1 380 ? -11.511 12.404 5.042 1.00 90.50 380 ALA A CA 1
ATOM 3072 C C . ALA A 1 380 ? -11.258 12.530 3.525 1.00 90.50 380 ALA A C 1
ATOM 3074 O O . ALA A 1 380 ? -10.450 13.363 3.093 1.00 90.50 380 ALA A O 1
ATOM 3075 N N . SER A 1 381 ? -11.919 11.693 2.718 1.00 87.69 381 SER A N 1
ATOM 3076 C CA . SER A 1 381 ? -11.746 11.625 1.257 1.00 87.69 381 SER A CA 1
ATOM 3077 C C . SER A 1 381 ? -12.739 12.482 0.465 1.00 87.69 381 SER A C 1
ATOM 3079 O O . SER A 1 381 ? -12.476 12.777 -0.694 1.00 87.69 381 SER A O 1
ATOM 3081 N N . GLY A 1 382 ? -13.855 12.902 1.067 1.00 88.12 382 GLY A N 1
ATOM 3082 C CA . GLY A 1 382 ? -14.938 13.606 0.373 1.00 88.12 382 GLY A CA 1
ATOM 3083 C C . GLY A 1 382 ? -15.820 12.698 -0.493 1.00 88.12 382 GLY A C 1
ATOM 3084 O O . GLY A 1 382 ? -16.539 13.194 -1.358 1.00 88.12 382 GLY A O 1
ATOM 3085 N N . ILE A 1 383 ? -15.764 11.378 -0.288 1.00 90.38 383 ILE A N 1
ATOM 3086 C CA . ILE A 1 383 ? -16.462 10.376 -1.106 1.00 90.38 383 ILE A CA 1
ATOM 3087 C C . ILE A 1 383 ? -17.579 9.723 -0.299 1.00 90.38 383 ILE A C 1
ATOM 3089 O O . ILE A 1 383 ? -17.428 9.435 0.888 1.00 90.38 383 ILE A O 1
ATOM 3093 N N . ASP A 1 384 ? -18.701 9.423 -0.955 1.00 90.38 384 ASP A N 1
ATOM 3094 C CA . ASP A 1 384 ? -19.797 8.713 -0.306 1.00 90.38 384 ASP A CA 1
ATOM 3095 C C . ASP A 1 384 ? -19.382 7.295 0.125 1.00 90.38 384 ASP A C 1
ATOM 3097 O O . ASP A 1 384 ? -18.800 6.509 -0.633 1.00 90.38 384 ASP A O 1
ATOM 3101 N N . LYS A 1 385 ? -19.769 6.917 1.345 1.00 90.19 385 LYS A N 1
ATOM 3102 C CA . LYS A 1 385 ? -19.453 5.610 1.934 1.00 90.19 385 LYS A CA 1
ATOM 3103 C C . LYS A 1 385 ? -19.883 4.416 1.084 1.00 90.19 385 LYS A C 1
ATOM 3105 O O . LYS A 1 385 ? -19.244 3.361 1.146 1.00 90.19 385 LYS A O 1
ATOM 3110 N N . LYS A 1 386 ? -20.961 4.538 0.295 1.00 90.38 386 LYS A N 1
ATOM 3111 C CA . LYS A 1 386 ? -21.420 3.451 -0.583 1.00 90.38 386 LYS A CA 1
ATOM 3112 C C . LYS A 1 386 ? -20.442 3.233 -1.724 1.00 90.38 386 LYS A C 1
ATOM 3114 O O . LYS A 1 386 ? -20.237 2.088 -2.123 1.00 90.38 386 LYS A O 1
ATOM 3119 N N . GLU A 1 387 ? -19.855 4.301 -2.251 1.00 89.81 387 GLU A N 1
ATOM 3120 C CA . GLU A 1 387 ? -18.858 4.216 -3.310 1.00 89.81 387 GLU A CA 1
ATOM 3121 C C . GLU A 1 387 ? -17.572 3.579 -2.783 1.00 89.81 387 GLU A C 1
ATOM 3123 O O . GLU A 1 387 ? -17.144 2.561 -3.329 1.00 89.81 387 GLU A O 1
ATOM 3128 N N . ILE A 1 388 ? -17.056 4.058 -1.645 1.00 92.62 388 ILE A N 1
ATOM 3129 C CA . ILE A 1 388 ? -15.879 3.474 -0.979 1.00 92.62 388 ILE A CA 1
ATOM 3130 C C . ILE A 1 388 ? -16.103 1.981 -0.724 1.00 92.62 388 ILE A C 1
ATOM 3132 O O . ILE A 1 388 ? -15.272 1.152 -1.087 1.00 92.62 388 ILE A O 1
ATOM 3136 N N . GLY A 1 389 ? -17.260 1.605 -0.169 1.00 90.75 389 GLY A N 1
ATOM 3137 C CA . GLY A 1 389 ? -17.592 0.209 0.117 1.00 90.75 389 GLY A CA 1
ATOM 3138 C C . GLY A 1 389 ? -17.763 -0.676 -1.127 1.00 90.75 389 GLY A C 1
ATOM 3139 O O . GLY A 1 389 ? -17.544 -1.890 -1.049 1.00 90.75 389 GLY A O 1
ATOM 3140 N N . ARG A 1 390 ? -18.166 -0.120 -2.279 1.00 91.00 390 ARG A N 1
ATOM 3141 C CA . ARG A 1 390 ? -18.203 -0.846 -3.566 1.00 91.00 390 ARG A CA 1
ATOM 3142 C C . ARG A 1 390 ? -16.794 -1.036 -4.118 1.00 91.00 390 ARG A C 1
ATOM 3144 O O . ARG A 1 390 ? -16.441 -2.158 -4.474 1.00 91.00 390 ARG A O 1
ATOM 3151 N N . THR A 1 391 ? -15.997 0.028 -4.144 1.00 90.88 391 THR A N 1
ATOM 3152 C CA . THR A 1 391 ? -14.633 0.011 -4.680 1.00 90.88 391 THR A CA 1
ATOM 3153 C C . THR A 1 391 ? -13.720 -0.877 -3.849 1.00 90.88 391 THR A C 1
ATOM 3155 O O . THR A 1 391 ? -13.035 -1.726 -4.406 1.00 90.88 391 THR A O 1
ATOM 3158 N N . TYR A 1 392 ? -13.788 -0.782 -2.523 1.00 91.00 392 TYR A N 1
ATOM 3159 C CA . TYR A 1 392 ? -13.091 -1.673 -1.596 1.00 91.00 392 TYR A CA 1
ATOM 3160 C C . TYR A 1 392 ? -13.358 -3.155 -1.895 1.00 91.00 392 TYR A C 1
ATOM 3162 O O . TYR A 1 392 ? -12.418 -3.930 -2.066 1.00 91.00 392 TYR A O 1
ATOM 3170 N N . ARG A 1 393 ? -14.633 -3.560 -1.991 1.00 90.69 393 ARG A N 1
ATOM 3171 C CA . ARG A 1 393 ? -15.007 -4.958 -2.278 1.00 90.69 393 ARG A CA 1
ATOM 3172 C C . ARG A 1 393 ? -14.526 -5.411 -3.648 1.00 90.69 393 ARG A C 1
ATOM 3174 O O . ARG A 1 393 ? -14.109 -6.552 -3.794 1.00 90.69 393 ARG A O 1
ATOM 3181 N N . PHE A 1 394 ? -14.596 -4.525 -4.637 1.00 90.00 394 PHE A N 1
ATOM 3182 C CA . PHE A 1 394 ? -14.080 -4.804 -5.968 1.00 90.00 394 PHE A CA 1
ATOM 3183 C C . PHE A 1 394 ? -12.564 -5.029 -5.926 1.00 90.00 394 PHE A C 1
ATOM 3185 O O . PHE A 1 394 ? -12.106 -6.119 -6.241 1.00 90.00 394 PHE A O 1
ATOM 3192 N N . VAL A 1 395 ? -11.799 -4.046 -5.447 1.00 87.62 395 VAL A N 1
ATOM 3193 C CA . VAL A 1 395 ? -10.331 -4.095 -5.394 1.00 87.62 395 VAL A CA 1
ATOM 3194 C C . VAL A 1 395 ? -9.845 -5.312 -4.612 1.00 87.62 395 VAL A C 1
ATOM 3196 O O . VAL A 1 395 ? -8.989 -6.046 -5.086 1.00 87.62 395 VAL A O 1
ATOM 3199 N N . THR A 1 396 ? -10.410 -5.576 -3.438 1.00 89.00 396 THR A N 1
ATOM 3200 C CA . THR A 1 396 ? -9.973 -6.704 -2.599 1.00 89.00 396 THR A CA 1
ATOM 3201 C C . THR A 1 396 ? -10.266 -8.058 -3.229 1.00 89.00 396 THR A C 1
ATOM 3203 O O . THR A 1 396 ? -9.421 -8.949 -3.149 1.00 89.00 396 THR A O 1
ATOM 3206 N N . ARG A 1 397 ? -11.405 -8.204 -3.918 1.00 88.06 397 ARG A N 1
ATOM 3207 C CA . ARG A 1 397 ? -11.739 -9.421 -4.661 1.00 88.06 397 ARG A CA 1
ATOM 3208 C C . ARG A 1 397 ? -10.803 -9.634 -5.849 1.00 88.06 397 ARG A C 1
ATOM 3210 O O . ARG A 1 397 ? -10.245 -10.718 -5.973 1.00 88.06 397 ARG A O 1
ATOM 3217 N N . GLU A 1 398 ? -10.599 -8.612 -6.679 1.00 84.12 398 GLU A N 1
ATOM 3218 C CA . GLU A 1 398 ? -9.746 -8.715 -7.873 1.00 84.12 398 GLU A CA 1
ATOM 3219 C C . GLU A 1 398 ? -8.255 -8.891 -7.525 1.00 84.12 398 GLU A C 1
ATOM 3221 O O . GLU A 1 398 ? -7.503 -9.523 -8.267 1.00 84.12 398 GLU A O 1
ATOM 3226 N N . LEU A 1 399 ? -7.811 -8.354 -6.383 1.00 84.44 399 LEU A N 1
ATOM 3227 C CA . LEU A 1 399 ? -6.444 -8.520 -5.879 1.00 84.44 399 LEU A CA 1
ATOM 3228 C C . LEU A 1 399 ? -6.252 -9.785 -5.026 1.00 84.44 399 LEU A C 1
ATOM 3230 O O . LEU A 1 399 ? -5.131 -10.063 -4.605 1.00 84.44 399 LEU A O 1
ATOM 3234 N N . GLY A 1 400 ? -7.313 -10.551 -4.751 1.00 84.25 400 GLY A N 1
ATOM 3235 C CA . GLY A 1 400 ? -7.244 -11.750 -3.909 1.00 84.25 400 GLY A CA 1
ATOM 3236 C C . GLY A 1 400 ? -6.862 -11.466 -2.450 1.00 84.25 400 GLY A C 1
ATOM 3237 O O . GLY A 1 400 ? -6.339 -12.342 -1.759 1.00 84.25 400 GLY A O 1
ATOM 3238 N N . ILE A 1 401 ? -7.101 -10.244 -1.968 1.00 84.62 401 ILE A N 1
ATOM 3239 C CA . ILE A 1 401 ? -6.766 -9.837 -0.602 1.00 84.62 401 ILE A CA 1
ATOM 3240 C C . ILE A 1 401 ? -7.822 -10.408 0.341 1.00 84.62 401 ILE A C 1
ATOM 3242 O O . ILE A 1 401 ? -8.985 -10.003 0.322 1.00 84.62 401 ILE A O 1
ATOM 3246 N N . ARG A 1 402 ? -7.409 -11.339 1.202 1.00 80.06 402 ARG A N 1
ATOM 3247 C CA . ARG A 1 402 ? -8.274 -11.876 2.255 1.00 80.06 402 ARG A CA 1
ATOM 3248 C C . ARG A 1 402 ? -8.361 -10.882 3.402 1.00 80.06 402 ARG A C 1
ATOM 3250 O O . ARG A 1 402 ? -7.344 -10.501 3.973 1.00 80.06 402 ARG A O 1
ATOM 3257 N N . ILE A 1 403 ? -9.584 -10.483 3.734 1.00 79.69 403 ILE A N 1
ATOM 3258 C CA . ILE A 1 403 ? -9.858 -9.564 4.835 1.00 79.69 403 ILE A CA 1
ATOM 3259 C C . ILE A 1 403 ? -10.804 -10.250 5.802 1.00 79.69 403 ILE A C 1
ATOM 3261 O O . ILE A 1 403 ? -11.903 -10.659 5.426 1.00 79.69 403 ILE A O 1
ATOM 3265 N N . LEU A 1 404 ? -10.349 -10.372 7.044 1.00 76.81 404 LEU A N 1
ATOM 3266 C CA . LEU A 1 404 ? -11.134 -10.934 8.129 1.00 76.81 404 LEU A CA 1
ATOM 3267 C C . LEU A 1 404 ? -12.250 -9.955 8.542 1.00 76.81 404 LEU A C 1
ATOM 3269 O O . LEU A 1 404 ? -12.121 -8.734 8.362 1.00 76.81 404 LEU A O 1
ATOM 3273 N N . PRO A 1 405 ? -13.378 -10.463 9.063 1.00 75.62 405 PRO A N 1
ATOM 3274 C CA . PRO A 1 405 ? -14.373 -9.621 9.712 1.00 75.62 405 PRO A CA 1
ATOM 3275 C C . PRO A 1 405 ? -13.722 -8.824 10.847 1.00 75.62 405 PRO A C 1
ATOM 3277 O O . PRO A 1 405 ? -12.932 -9.371 11.607 1.00 75.62 405 PRO A O 1
ATOM 3280 N N . SER A 1 406 ? -14.052 -7.537 10.961 1.00 75.56 406 SER A N 1
ATOM 3281 C CA . SER A 1 406 ? -13.506 -6.688 12.025 1.00 75.56 406 SER A CA 1
ATOM 3282 C C . SER A 1 406 ? -14.013 -7.146 13.388 1.00 75.56 406 SER A C 1
ATOM 3284 O O . SER A 1 406 ? -15.229 -7.272 13.573 1.00 75.56 406 SER A O 1
ATOM 3286 N N . ASN A 1 407 ? -13.101 -7.344 14.337 1.00 84.12 407 ASN A N 1
ATOM 3287 C CA . ASN A 1 407 ? -13.461 -7.699 15.700 1.00 84.12 407 ASN A CA 1
ATOM 3288 C C . ASN A 1 407 ? -13.978 -6.446 16.443 1.00 84.12 407 ASN A C 1
ATOM 3290 O O . ASN A 1 407 ? -13.324 -5.399 16.407 1.00 84.12 407 ASN A O 1
ATOM 3294 N N . PRO A 1 408 ? -15.140 -6.500 17.126 1.00 87.62 408 PRO A N 1
ATOM 3295 C CA . PRO A 1 408 ? -15.626 -5.376 17.925 1.00 87.62 408 PRO A CA 1
ATOM 3296 C C . PRO A 1 408 ? -14.621 -4.867 18.978 1.00 87.62 408 PRO A C 1
ATOM 3298 O O . PRO A 1 408 ? -14.631 -3.674 19.288 1.00 87.62 408 PRO A O 1
ATOM 3301 N N . VAL A 1 409 ? -13.741 -5.733 19.504 1.00 89.38 409 VAL A N 1
ATOM 3302 C CA . VAL A 1 409 ? -12.719 -5.371 20.506 1.00 89.38 409 VAL A CA 1
ATOM 3303 C C . VAL A 1 409 ? -11.783 -4.273 19.994 1.00 89.38 409 VAL A C 1
ATOM 3305 O O . VAL A 1 409 ? -11.455 -3.349 20.738 1.00 89.38 409 VAL A O 1
ATOM 3308 N N . GLU A 1 410 ? -11.410 -4.309 18.712 1.00 87.25 410 GLU A N 1
ATOM 3309 C CA . GLU A 1 410 ? -10.439 -3.379 18.119 1.00 87.25 410 GLU A CA 1
ATOM 3310 C C . GLU A 1 410 ? -10.919 -1.912 18.137 1.00 87.25 410 GLU A C 1
ATOM 3312 O O . GLU A 1 410 ? -10.117 -0.978 18.085 1.00 87.25 410 GLU A O 1
ATOM 3317 N N . TYR A 1 411 ? -12.233 -1.675 18.237 1.00 88.56 411 TYR A N 1
ATOM 3318 C CA . TYR A 1 411 ? -12.805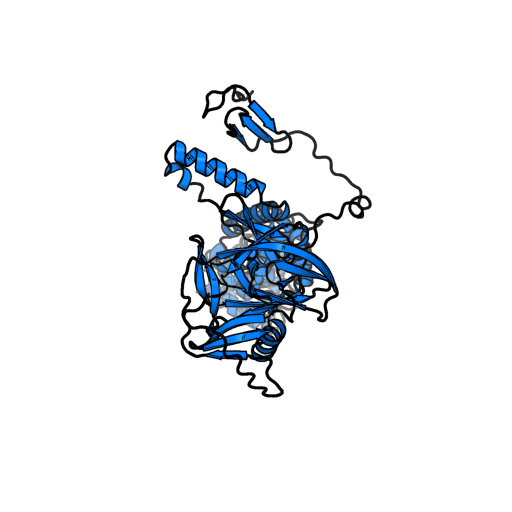 -0.325 18.277 1.00 88.56 411 TYR A CA 1
ATOM 3319 C C . TYR A 1 411 ? -12.780 0.309 19.676 1.00 88.56 411 TYR A C 1
ATOM 3321 O O . TYR A 1 411 ? -12.808 1.539 19.796 1.00 88.56 411 TYR A O 1
ATOM 3329 N N . ILE A 1 412 ? -12.714 -0.509 20.732 1.00 91.81 412 ILE A N 1
ATOM 3330 C CA . ILE A 1 412 ? -12.847 -0.071 22.128 1.00 91.81 412 ILE A CA 1
ATOM 3331 C C . ILE A 1 412 ? -11.780 0.968 22.523 1.00 91.81 412 ILE A C 1
ATOM 3333 O O . ILE A 1 412 ? -12.176 2.018 23.036 1.00 91.81 412 ILE A O 1
ATOM 3337 N N . PRO A 1 413 ? -10.465 0.769 22.268 1.00 90.56 413 PRO A N 1
ATOM 3338 C CA . PRO A 1 413 ? -9.438 1.725 22.697 1.00 90.56 413 PRO A CA 1
ATOM 3339 C C . PRO A 1 413 ? -9.655 3.127 22.123 1.00 90.56 413 PRO A C 1
ATOM 3341 O O . PRO A 1 413 ? -9.513 4.138 22.813 1.00 90.56 413 PRO A O 1
ATOM 3344 N N . ARG A 1 414 ? -10.060 3.194 20.851 1.00 87.38 414 ARG A N 1
ATOM 3345 C CA . ARG A 1 414 ? -10.287 4.456 20.150 1.00 87.38 414 ARG A CA 1
ATOM 3346 C C . ARG A 1 414 ? -11.532 5.172 20.666 1.00 87.38 414 ARG A C 1
ATOM 3348 O O . ARG A 1 414 ? -11.471 6.372 20.926 1.00 87.38 414 ARG A O 1
ATOM 3355 N N . PHE A 1 415 ? -12.642 4.450 20.828 1.00 91.31 415 PHE A N 1
ATOM 3356 C CA . PHE A 1 415 ? -13.877 5.017 21.372 1.00 91.31 415 PHE A CA 1
ATOM 3357 C C . PHE A 1 415 ? -13.695 5.488 22.817 1.00 91.31 415 PHE A C 1
ATOM 3359 O O . PHE A 1 415 ? -14.131 6.586 23.155 1.00 91.31 415 PHE A O 1
ATOM 3366 N N . ALA A 1 416 ? -12.994 4.709 23.646 1.00 92.75 416 ALA A N 1
ATOM 3367 C CA . ALA A 1 416 ? -12.679 5.080 25.023 1.00 92.75 416 ALA A CA 1
ATOM 3368 C C . ALA A 1 416 ? -11.827 6.356 25.087 1.00 92.75 416 ALA A C 1
ATOM 3370 O O . ALA A 1 416 ? -12.147 7.270 25.848 1.00 92.75 416 ALA A O 1
ATOM 3371 N N . SER A 1 417 ? -10.802 6.459 24.232 1.00 91.25 417 SER A N 1
ATOM 3372 C CA . SER A 1 417 ? -9.961 7.655 24.128 1.00 91.25 417 SER A CA 1
ATOM 3373 C C . SER A 1 417 ? -10.760 8.889 23.689 1.00 91.25 417 SER A C 1
ATOM 3375 O O . SER A 1 417 ? -10.660 9.942 24.320 1.00 91.25 417 SER A O 1
ATOM 3377 N N . ALA A 1 418 ? -11.619 8.757 22.672 1.00 88.19 418 ALA A N 1
ATOM 3378 C CA . ALA A 1 418 ? -12.464 9.851 22.189 1.00 88.19 418 ALA A CA 1
ATOM 3379 C C . ALA A 1 418 ? -13.497 10.315 23.238 1.00 88.19 418 ALA A C 1
ATOM 3381 O O . ALA A 1 418 ? -13.749 11.511 23.370 1.00 88.19 418 ALA A O 1
ATOM 3382 N N . LEU A 1 419 ? -14.047 9.385 24.028 1.00 91.75 419 LEU A N 1
ATOM 3383 C CA . LEU A 1 419 ? -14.990 9.661 25.121 1.00 91.75 419 LEU A CA 1
ATOM 3384 C C . LEU A 1 419 ? -14.310 10.081 26.436 1.00 91.75 419 LEU A C 1
ATOM 3386 O O . LEU A 1 419 ? -15.013 10.414 27.399 1.00 91.75 419 LEU A O 1
ATOM 3390 N N . LYS A 1 420 ? -12.971 10.080 26.491 1.00 91.94 420 LYS A N 1
ATOM 3391 C CA . LYS A 1 420 ? -12.169 10.352 27.696 1.00 91.94 420 LYS A CA 1
ATOM 3392 C C . LYS A 1 420 ? -12.580 9.458 28.876 1.00 91.94 420 LYS A C 1
ATOM 3394 O O . LYS A 1 420 ? -12.892 9.965 29.953 1.00 91.94 420 LYS A O 1
ATOM 3399 N N . LEU A 1 421 ? -12.667 8.153 28.633 1.00 93.25 421 LEU A N 1
ATOM 3400 C CA . LEU A 1 421 ? -12.982 7.135 29.643 1.00 93.25 421 LEU A CA 1
ATOM 3401 C C . LEU A 1 421 ? -11.697 6.552 30.243 1.00 93.25 421 LEU A C 1
ATOM 3403 O O . LEU A 1 421 ? -10.644 6.582 29.600 1.00 93.25 421 LEU A O 1
ATOM 3407 N N . SER A 1 422 ? -11.775 6.025 31.465 1.00 93.88 422 SER A N 1
ATOM 3408 C CA . SER A 1 422 ? -10.619 5.410 32.128 1.00 93.88 422 SER A CA 1
ATOM 3409 C C . SER A 1 422 ? -10.249 4.046 31.539 1.00 93.88 422 SER A C 1
ATOM 3411 O O . SER A 1 422 ? -11.059 3.357 30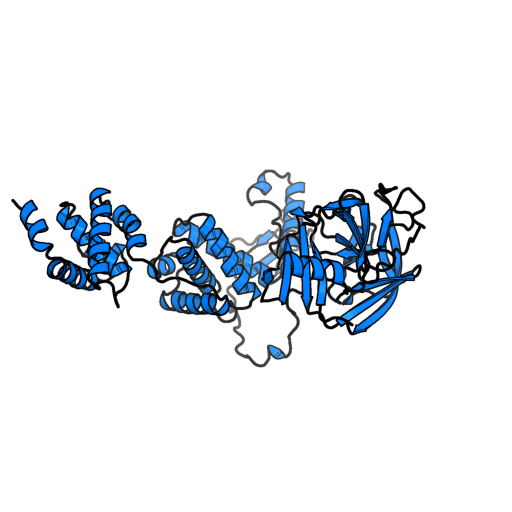.910 1.00 93.88 422 SER A O 1
ATOM 3413 N N . ALA A 1 423 ? -9.008 3.620 31.798 1.00 92.62 423 ALA A N 1
ATOM 3414 C CA . ALA A 1 423 ? -8.535 2.281 31.449 1.00 92.62 423 ALA A CA 1
ATOM 3415 C C . ALA A 1 423 ? -9.365 1.178 32.133 1.00 92.62 423 ALA A C 1
ATOM 3417 O O . ALA A 1 423 ? -9.577 0.119 31.550 1.00 92.62 423 ALA A O 1
ATOM 3418 N N . GLU A 1 424 ? -9.899 1.438 33.331 1.00 91.31 424 GLU A N 1
ATOM 3419 C CA . GLU A 1 424 ? -10.787 0.509 34.034 1.00 91.31 424 GLU A CA 1
ATOM 3420 C C . GLU A 1 424 ? -12.095 0.293 33.258 1.00 91.31 424 GLU A C 1
ATOM 3422 O O . GLU A 1 424 ? -12.529 -0.843 33.056 1.00 91.31 424 GLU A O 1
ATOM 3427 N N . THR A 1 425 ? -12.692 1.372 32.740 1.00 93.50 425 THR A N 1
ATOM 3428 C CA . THR A 1 425 ? -13.880 1.305 31.872 1.00 93.50 425 THR A CA 1
ATOM 3429 C C . THR A 1 425 ? -13.582 0.582 30.563 1.00 93.50 425 THR A C 1
ATOM 3431 O O . THR A 1 425 ? -14.404 -0.198 30.078 1.00 93.50 425 THR A O 1
ATOM 3434 N N . GLN A 1 426 ? -12.391 0.795 30.005 1.00 93.88 426 GLN A N 1
ATOM 3435 C CA . GLN A 1 426 ? -11.948 0.119 28.792 1.00 93.88 426 GLN A CA 1
ATOM 3436 C C . GLN A 1 426 ? -11.838 -1.399 28.996 1.00 93.88 426 GLN A C 1
ATOM 3438 O O . GLN A 1 426 ? -12.451 -2.153 28.239 1.00 93.88 426 GLN A O 1
ATOM 3443 N N . SER A 1 427 ? -11.131 -1.848 30.037 1.00 93.81 427 SER A N 1
ATOM 3444 C CA . SER A 1 427 ? -11.003 -3.271 30.377 1.00 93.81 427 SER A CA 1
ATOM 3445 C C . SER A 1 427 ? -12.367 -3.899 30.643 1.00 93.81 427 SER A C 1
ATOM 3447 O O . SER A 1 427 ? -12.679 -4.967 30.115 1.00 93.81 427 SER A O 1
ATOM 3449 N N . LYS A 1 428 ? -13.245 -3.188 31.364 1.00 92.94 428 LYS A N 1
ATOM 3450 C CA . LYS A 1 428 ? -14.592 -3.688 31.640 1.00 92.94 428 LYS A CA 1
ATOM 3451 C C . LYS A 1 428 ? -15.443 -3.837 30.383 1.00 92.94 428 LYS A C 1
ATOM 3453 O O . LYS A 1 428 ? -16.248 -4.761 30.287 1.00 92.94 428 LYS A O 1
ATOM 3458 N N . SER A 1 429 ? -15.267 -2.944 29.411 1.00 93.75 429 SER A N 1
ATOM 3459 C CA . SER A 1 429 ? -15.934 -3.039 28.113 1.00 93.75 429 SER A CA 1
ATOM 3460 C C . SER A 1 429 ? -15.504 -4.282 27.337 1.00 93.75 429 SER A C 1
ATOM 3462 O O . SER A 1 429 ? -16.348 -4.877 26.668 1.00 93.75 429 SER A O 1
ATOM 3464 N N . VAL A 1 430 ? -14.226 -4.666 27.409 1.00 93.81 430 VAL A N 1
ATOM 3465 C CA . VAL A 1 430 ? -13.714 -5.886 26.765 1.00 93.81 430 VAL A CA 1
ATOM 3466 C C . VAL A 1 430 ? -14.336 -7.121 27.417 1.00 93.81 430 VAL A C 1
ATOM 3468 O O . VAL A 1 430 ? -14.926 -7.930 26.709 1.00 93.81 430 VAL A O 1
ATOM 3471 N N . GLU A 1 431 ? -14.352 -7.197 28.753 1.00 91.81 431 GLU A N 1
ATOM 3472 C CA . GLU A 1 431 ? -14.998 -8.305 29.481 1.00 91.81 431 GLU A CA 1
ATOM 3473 C C . GLU A 1 431 ? -16.482 -8.468 29.109 1.00 91.81 431 GLU A C 1
ATOM 3475 O O . GLU A 1 431 ? -16.967 -9.575 28.885 1.00 91.81 431 GLU A O 1
ATOM 3480 N N . ILE A 1 432 ? -17.235 -7.361 29.038 1.00 91.31 432 ILE A N 1
ATOM 3481 C CA . ILE A 1 432 ? -18.657 -7.396 28.655 1.00 91.31 432 ILE A CA 1
ATOM 3482 C C . ILE A 1 432 ? -18.818 -7.915 27.227 1.00 91.31 432 ILE A C 1
ATOM 3484 O O . ILE A 1 432 ? -19.781 -8.625 26.935 1.00 91.31 432 ILE A O 1
ATOM 3488 N N . LEU A 1 433 ? -17.899 -7.549 26.336 1.00 91.75 433 LEU A N 1
ATOM 3489 C CA . LEU A 1 433 ? -17.935 -7.977 24.949 1.00 91.75 433 LEU A CA 1
ATOM 3490 C C . LEU A 1 433 ? -17.617 -9.473 24.809 1.00 91.75 433 LEU A C 1
ATOM 3492 O O . LEU A 1 433 ? -18.328 -10.159 24.083 1.00 91.75 433 LEU A O 1
ATOM 3496 N N . GLU A 1 434 ? -16.649 -9.994 25.562 1.00 90.31 434 GLU A N 1
ATOM 3497 C CA . GLU A 1 434 ? -16.351 -11.433 25.635 1.00 90.31 434 GLU A CA 1
ATOM 3498 C C . GLU A 1 434 ? -17.539 -12.232 26.191 1.00 90.31 434 GLU A C 1
ATOM 3500 O O . GLU A 1 434 ? -17.927 -13.261 25.639 1.00 90.31 434 GLU A O 1
ATOM 3505 N N . MET A 1 435 ? -18.194 -11.733 27.246 1.00 88.06 435 MET A N 1
ATOM 3506 C CA . MET A 1 435 ? -19.420 -12.349 27.770 1.00 88.06 435 MET A CA 1
ATOM 3507 C C . MET A 1 435 ? -20.558 -12.337 26.741 1.00 88.06 435 MET A C 1
ATOM 3509 O O . MET A 1 435 ? -21.343 -13.286 26.671 1.00 88.06 435 MET A O 1
ATOM 3513 N N . ALA A 1 436 ? -20.666 -11.260 25.957 1.00 88.31 436 ALA A N 1
ATOM 3514 C CA . ALA A 1 436 ? -21.652 -11.147 24.892 1.00 88.31 436 ALA A CA 1
ATOM 3515 C C . ALA A 1 436 ? -21.375 -12.134 23.751 1.00 88.31 436 ALA A C 1
ATOM 3517 O O . ALA A 1 436 ? -22.328 -12.700 23.218 1.00 88.31 436 ALA A O 1
ATOM 3518 N N . ASP A 1 437 ? -20.106 -12.362 23.412 1.00 87.12 437 ASP A N 1
ATOM 3519 C CA . ASP A 1 437 ? -19.691 -13.313 22.379 1.00 87.12 437 ASP A CA 1
ATOM 3520 C C . ASP A 1 437 ? -19.979 -14.759 22.804 1.00 87.12 437 ASP A C 1
ATOM 3522 O O . ASP A 1 437 ? -20.670 -15.486 22.093 1.00 87.12 437 ASP A O 1
ATOM 3526 N N . ASN A 1 438 ? -19.620 -15.121 24.042 1.00 87.56 438 ASN A N 1
ATOM 3527 C CA . ASN A 1 438 ? -19.937 -16.425 24.643 1.00 87.56 438 ASN A CA 1
ATOM 3528 C C . ASN A 1 438 ? -21.447 -16.699 24.767 1.00 87.56 438 ASN A C 1
ATOM 3530 O O . ASN A 1 438 ? -21.867 -17.846 24.888 1.00 87.56 438 ASN A O 1
ATOM 3534 N N . SER A 1 439 ? -22.267 -15.646 24.769 1.00 85.50 439 SER A N 1
ATOM 3535 C CA . SER A 1 439 ? -23.733 -15.736 24.818 1.00 85.50 439 SER A CA 1
ATOM 3536 C C . SER A 1 439 ? -24.388 -15.586 23.436 1.00 85.50 439 SER A C 1
ATOM 3538 O O . SER A 1 439 ? -25.601 -15.369 23.363 1.00 85.50 439 SER A O 1
ATOM 3540 N N . GLU A 1 440 ? -23.596 -15.617 22.356 1.00 83.06 440 GLU A N 1
ATOM 3541 C CA . GLU A 1 440 ? -24.013 -15.450 20.954 1.00 83.06 440 GLU A CA 1
ATOM 3542 C C . GLU A 1 440 ? -24.802 -14.152 20.677 1.00 83.06 440 GLU A C 1
ATOM 3544 O O . GLU A 1 440 ? -25.636 -14.061 19.773 1.00 83.06 440 GLU A O 1
ATOM 3549 N N . LEU A 1 441 ? -24.540 -13.093 21.451 1.00 80.75 441 LEU A N 1
ATOM 3550 C CA . LEU A 1 441 ? -25.179 -11.779 21.293 1.00 80.75 441 LEU A CA 1
ATOM 3551 C C . LEU A 1 441 ? -24.477 -10.888 20.269 1.00 80.75 441 LEU A C 1
ATOM 3553 O O . LEU A 1 441 ? -24.910 -9.756 20.031 1.00 80.75 441 LEU A O 1
ATOM 3557 N N . THR A 1 442 ? -23.404 -11.370 19.663 1.00 80.12 442 THR A N 1
ATOM 3558 C CA . THR A 1 442 ? -22.598 -10.648 18.677 1.00 80.12 442 THR A CA 1
ATOM 3559 C C . THR A 1 442 ? -23.035 -10.947 17.237 1.00 80.12 442 THR A C 1
ATOM 3561 O O . THR A 1 442 ? -22.921 -10.089 16.359 1.00 80.12 442 THR A O 1
ATOM 3564 N N . SER A 1 443 ? -23.636 -12.116 17.005 1.00 78.44 443 SER A N 1
ATOM 3565 C CA . SER A 1 443 ? -24.042 -12.617 15.688 1.00 78.44 443 SER A CA 1
ATOM 3566 C C . SER A 1 443 ? -25.101 -11.751 14.990 1.00 78.44 443 SER A C 1
ATOM 3568 O O . SER A 1 443 ? -26.107 -11.339 15.574 1.00 78.44 443 SER A O 1
ATOM 3570 N N . GLY A 1 444 ? -24.879 -11.473 13.698 1.00 77.44 444 GLY A N 1
ATOM 3571 C CA . GLY A 1 444 ? -25.809 -10.722 12.840 1.00 77.44 444 GLY A CA 1
ATOM 3572 C C . GLY A 1 444 ? -25.895 -9.219 13.132 1.00 77.44 444 GLY A C 1
ATOM 3573 O O . GLY A 1 444 ? -26.836 -8.551 12.700 1.00 77.44 444 GLY A O 1
ATOM 3574 N N . ARG A 1 445 ? -24.943 -8.666 13.888 1.00 82.56 445 ARG A N 1
ATOM 3575 C CA . ARG A 1 445 ? -24.949 -7.268 14.338 1.00 82.56 445 ARG A CA 1
ATOM 3576 C C . ARG A 1 445 ? -23.669 -6.562 13.916 1.00 82.56 445 ARG A C 1
ATOM 3578 O O . ARG A 1 445 ? -22.611 -7.166 13.802 1.00 82.56 445 ARG A O 1
ATOM 3585 N N . GLY A 1 446 ? -23.780 -5.255 13.688 1.00 83.62 446 GLY A N 1
ATOM 3586 C CA . GLY A 1 446 ? -22.632 -4.421 13.342 1.00 83.62 446 GLY A CA 1
ATOM 3587 C C . GLY A 1 446 ? -21.601 -4.378 14.482 1.00 83.62 446 GLY A C 1
ATOM 3588 O O . GLY A 1 446 ? -21.993 -4.028 15.602 1.00 83.62 446 GLY A O 1
ATOM 3589 N N . PRO A 1 447 ? -20.308 -4.652 14.218 1.00 87.75 447 PRO A N 1
ATOM 3590 C CA . PRO A 1 447 ? -19.253 -4.638 15.235 1.00 87.75 447 PRO A CA 1
ATOM 3591 C C . PRO A 1 447 ? -19.139 -3.312 15.995 1.00 87.75 447 PRO A C 1
ATOM 3593 O O . PRO A 1 447 ? -19.025 -3.304 17.218 1.00 87.75 447 PRO A O 1
ATOM 3596 N N . THR A 1 448 ? -19.262 -2.185 15.289 1.00 89.44 448 THR A N 1
ATOM 3597 C CA . THR A 1 448 ? -19.206 -0.837 15.877 1.00 89.44 448 THR A CA 1
ATOM 3598 C C . THR A 1 448 ? -20.321 -0.601 16.891 1.00 89.44 448 THR A C 1
ATOM 3600 O O . THR A 1 448 ? -20.072 -0.086 17.976 1.00 89.44 448 THR A O 1
ATOM 3603 N N . GLY A 1 449 ? -21.547 -1.025 16.570 1.00 90.06 449 GLY A N 1
ATOM 3604 C CA . GLY A 1 449 ? -22.707 -0.855 17.443 1.00 90.06 449 GLY A CA 1
ATOM 3605 C C . GLY A 1 449 ? -22.630 -1.700 18.716 1.00 90.06 449 GLY A C 1
ATOM 3606 O O . GLY A 1 449 ? -23.059 -1.241 19.773 1.00 90.06 449 GLY A O 1
ATOM 3607 N N . ILE A 1 450 ? -22.072 -2.913 18.635 1.00 91.12 450 ILE A N 1
ATOM 3608 C CA . ILE A 1 450 ? -21.857 -3.760 19.817 1.00 91.12 450 ILE A CA 1
ATOM 3609 C C . ILE A 1 450 ? -20.737 -3.186 20.681 1.00 91.12 450 ILE A C 1
ATOM 3611 O O . ILE A 1 450 ? -20.943 -3.022 21.879 1.00 91.12 450 ILE A O 1
ATOM 3615 N N . ALA A 1 451 ? -19.601 -2.814 20.085 1.00 92.06 451 ALA A N 1
ATOM 3616 C CA . ALA A 1 451 ? -18.488 -2.203 20.810 1.00 92.06 451 ALA A CA 1
ATOM 3617 C C . ALA A 1 451 ? -18.924 -0.929 21.552 1.00 92.06 451 ALA A C 1
ATOM 3619 O O . ALA A 1 451 ? -18.660 -0.778 22.744 1.00 92.06 451 ALA A O 1
ATOM 3620 N N . ALA A 1 452 ? -19.670 -0.050 20.875 1.00 92.69 452 ALA A N 1
ATOM 3621 C CA . ALA A 1 452 ? -20.225 1.169 21.457 1.00 92.69 452 ALA A CA 1
ATOM 3622 C C . ALA A 1 452 ? -21.193 0.884 22.619 1.00 92.69 452 ALA A C 1
ATOM 3624 O O . ALA A 1 452 ? -21.145 1.550 23.653 1.00 92.69 452 ALA A O 1
ATOM 3625 N N . ALA A 1 453 ? -22.061 -0.122 22.476 1.00 93.25 453 ALA A N 1
ATOM 3626 C CA . ALA A 1 453 ? -23.003 -0.504 23.523 1.00 93.25 453 ALA A CA 1
ATOM 3627 C C . ALA A 1 453 ? -22.306 -1.132 24.740 1.00 93.25 453 ALA A C 1
ATOM 3629 O O . ALA A 1 453 ? -22.653 -0.787 25.870 1.00 93.25 453 ALA A O 1
ATOM 3630 N N . SER A 1 454 ? -21.317 -2.005 24.531 1.00 93.56 454 SER A N 1
ATOM 3631 C CA . SER A 1 454 ? -20.512 -2.586 25.613 1.00 93.56 454 SER A CA 1
ATOM 3632 C C . SER A 1 454 ? -19.745 -1.509 26.376 1.00 93.56 454 SER A C 1
ATOM 3634 O O . SER A 1 454 ? -19.777 -1.497 27.607 1.00 93.56 454 SER A O 1
ATOM 3636 N N . LEU A 1 455 ? -19.162 -0.543 25.659 1.00 94.12 455 LEU A N 1
ATOM 3637 C CA . LEU A 1 455 ? -18.454 0.583 26.263 1.00 94.12 455 LEU A CA 1
ATOM 3638 C C . LEU A 1 455 ? -19.397 1.487 27.064 1.00 94.12 455 LEU A C 1
ATOM 3640 O O . LEU A 1 455 ? -19.064 1.902 28.170 1.00 94.12 455 LEU A O 1
ATOM 3644 N N . TYR A 1 456 ? -20.605 1.739 26.556 1.00 93.50 456 TYR A N 1
ATOM 3645 C CA . TYR A 1 456 ? -21.631 2.488 27.281 1.00 93.50 456 TYR A CA 1
ATOM 3646 C C . TYR A 1 456 ? -22.062 1.785 28.577 1.00 93.50 456 TYR A C 1
ATOM 3648 O O . TYR A 1 456 ? -22.208 2.431 29.615 1.00 93.50 456 TYR A O 1
ATOM 3656 N N . VAL A 1 457 ? -22.244 0.459 28.549 1.00 91.69 457 VAL A N 1
ATOM 3657 C CA . VAL A 1 457 ? -22.585 -0.317 29.754 1.00 91.69 457 VAL A CA 1
ATOM 3658 C C . VAL A 1 457 ? -21.430 -0.303 30.758 1.00 91.69 457 VAL A C 1
ATOM 3660 O O . VAL A 1 457 ? -21.679 -0.095 31.944 1.00 91.69 457 VAL A O 1
ATOM 3663 N N . ALA A 1 458 ? -20.186 -0.462 30.302 1.00 92.44 458 ALA A N 1
ATOM 3664 C CA . ALA A 1 458 ? -19.002 -0.355 31.153 1.00 92.44 458 ALA A CA 1
ATOM 3665 C C . ALA A 1 458 ? -18.905 1.022 31.827 1.00 92.44 458 ALA A C 1
ATOM 3667 O O . ALA A 1 458 ? -18.728 1.107 33.040 1.00 92.44 458 ALA A O 1
ATOM 3668 N N . ALA A 1 459 ? -19.119 2.094 31.061 1.00 92.25 459 ALA A N 1
ATOM 3669 C CA . ALA A 1 459 ? -19.092 3.465 31.559 1.00 92.25 459 ALA A CA 1
ATOM 3670 C C . ALA A 1 459 ? -20.186 3.722 32.613 1.00 92.25 459 ALA A C 1
ATOM 3672 O O . ALA A 1 459 ? -19.955 4.404 33.609 1.00 92.25 459 ALA A O 1
ATOM 3673 N N . LEU A 1 460 ? -21.374 3.124 32.450 1.00 89.88 460 LEU A N 1
ATOM 3674 C CA . LEU A 1 460 ? -22.435 3.177 33.462 1.00 89.88 460 LEU A CA 1
ATOM 3675 C C . LEU A 1 460 ? -22.079 2.422 34.746 1.00 89.88 460 LEU A C 1
ATOM 3677 O O . LEU A 1 460 ? -22.481 2.864 35.822 1.00 89.88 460 LEU A O 1
ATOM 3681 N N . ILE A 1 461 ? -21.368 1.296 34.640 1.00 88.69 461 ILE A N 1
ATOM 3682 C CA . ILE A 1 461 ? -20.907 0.526 35.800 1.00 88.69 461 ILE A CA 1
ATOM 3683 C C . ILE A 1 461 ? -19.838 1.322 36.552 1.00 88.69 461 ILE A C 1
ATOM 3685 O O . ILE A 1 461 ? -19.954 1.476 37.754 1.00 88.69 461 ILE A O 1
ATOM 3689 N N . ASN A 1 462 ? -18.876 1.936 35.869 1.00 88.56 462 ASN A N 1
ATOM 3690 C CA . ASN A 1 462 ? -17.805 2.691 36.532 1.00 88.56 462 ASN A CA 1
ATOM 3691 C C . ASN A 1 462 ? -18.191 4.142 36.886 1.00 88.56 462 ASN A C 1
ATOM 3693 O O . ASN A 1 462 ? -17.341 4.948 37.247 1.00 88.56 462 ASN A O 1
ATOM 3697 N N . ASN A 1 463 ? -19.479 4.492 36.787 1.00 86.50 463 ASN A N 1
ATOM 3698 C CA . ASN A 1 463 ? -20.023 5.831 37.048 1.00 86.50 463 ASN A CA 1
ATOM 3699 C C . ASN A 1 463 ? -19.433 6.963 36.168 1.00 86.50 463 ASN A C 1
ATOM 3701 O O . ASN A 1 463 ? -19.589 8.146 36.469 1.00 86.50 463 ASN A O 1
ATOM 3705 N N . GLU A 1 464 ? -18.846 6.625 35.020 1.00 89.31 464 GLU A N 1
ATOM 3706 C CA . GLU A 1 464 ? -18.331 7.555 34.007 1.00 89.31 464 GLU A CA 1
ATOM 3707 C C . GLU A 1 464 ? -19.407 7.869 32.962 1.00 89.31 464 GLU A C 1
ATOM 3709 O O . GLU A 1 464 ? -19.324 7.501 31.791 1.00 89.31 464 GLU A O 1
ATOM 3714 N N . LYS A 1 465 ? -20.487 8.530 33.384 1.00 85.12 465 LYS A N 1
ATOM 3715 C CA . LYS A 1 465 ? -21.660 8.709 32.519 1.00 85.12 465 LYS A CA 1
ATOM 3716 C C . LYS A 1 465 ? -21.324 9.499 31.247 1.00 85.12 465 LYS A C 1
ATOM 3718 O O . LYS A 1 465 ? -20.745 10.587 31.283 1.00 85.12 465 LYS A O 1
ATOM 3723 N N . ARG A 1 466 ? -21.776 8.953 30.122 1.00 90.81 466 ARG A N 1
ATOM 3724 C CA . ARG A 1 466 ? -21.845 9.604 28.810 1.00 90.81 466 ARG A CA 1
ATOM 3725 C C . ARG A 1 466 ? -23.269 9.519 28.295 1.00 90.81 466 ARG A C 1
ATOM 3727 O O . ARG A 1 466 ? -24.041 8.657 28.722 1.00 90.81 466 ARG A O 1
ATOM 3734 N N . THR A 1 467 ? -23.652 10.425 27.414 1.00 91.56 467 THR A N 1
ATOM 3735 C CA . THR A 1 467 ? -24.964 10.364 26.769 1.00 91.56 467 THR A CA 1
ATOM 3736 C C . THR A 1 467 ? -24.952 9.317 25.655 1.00 91.56 467 THR A C 1
ATOM 3738 O O . THR A 1 467 ? -23.919 9.037 25.053 1.00 91.56 467 THR A O 1
ATOM 3741 N N . GLN A 1 468 ? -26.112 8.725 25.351 1.00 91.00 468 GLN A N 1
ATOM 3742 C CA . GLN A 1 468 ? -26.221 7.802 24.210 1.00 91.00 468 GLN A CA 1
ATOM 3743 C C . GLN A 1 468 ? -25.868 8.499 22.891 1.00 91.00 468 GLN A C 1
ATOM 3745 O O . GLN A 1 468 ? -25.329 7.850 22.004 1.00 91.00 468 GLN A O 1
ATOM 3750 N N . ARG A 1 469 ? -26.141 9.806 22.799 1.00 92.00 469 ARG A N 1
ATOM 3751 C CA . ARG A 1 469 ? -25.802 10.653 21.657 1.00 92.00 469 ARG A CA 1
ATOM 3752 C C . ARG A 1 469 ? -24.295 10.775 21.450 1.00 92.00 469 ARG A C 1
ATOM 3754 O O . ARG A 1 469 ? -23.818 10.442 20.379 1.00 92.00 469 ARG A O 1
ATOM 3761 N N . GLU A 1 470 ? -23.539 11.137 22.485 1.00 91.19 470 GLU A N 1
ATOM 3762 C CA . GLU A 1 470 ? -22.073 11.253 22.388 1.00 91.19 470 GLU A CA 1
ATOM 3763 C C . GLU A 1 470 ? -21.415 9.941 21.943 1.00 91.19 470 GLU A C 1
ATOM 3765 O O . GLU A 1 470 ? -20.514 9.936 21.107 1.00 91.19 470 GLU A O 1
ATOM 3770 N N . VAL A 1 471 ? -21.878 8.809 22.485 1.00 92.06 471 VAL A N 1
ATOM 3771 C CA . VAL A 1 471 ? -21.354 7.492 22.100 1.00 92.06 471 VAL A CA 1
ATOM 3772 C C . VAL A 1 471 ? -21.764 7.131 20.665 1.00 92.06 471 VAL A C 1
ATOM 3774 O O . VAL A 1 471 ? -20.970 6.544 19.934 1.00 92.06 471 VAL A O 1
ATOM 3777 N N . ALA A 1 472 ? -22.983 7.490 20.252 1.00 92.12 472 ALA A N 1
ATOM 3778 C CA . ALA A 1 472 ? -23.501 7.272 18.900 1.00 92.12 472 ALA A CA 1
ATOM 3779 C C . ALA A 1 472 ? -22.703 8.051 17.850 1.00 92.12 472 ALA A C 1
ATOM 3781 O O . ALA A 1 472 ? -22.265 7.454 16.864 1.00 92.12 472 ALA A O 1
ATOM 3782 N N . ASP A 1 473 ? -22.450 9.333 18.116 1.00 88.19 473 ASP A N 1
ATOM 3783 C CA . ASP A 1 473 ? -21.707 10.231 17.233 1.00 88.19 473 ASP A CA 1
ATOM 3784 C C . ASP A 1 473 ? -20.270 9.722 17.014 1.00 88.19 473 ASP A C 1
ATOM 3786 O O . ASP A 1 473 ? -19.808 9.635 15.880 1.00 88.19 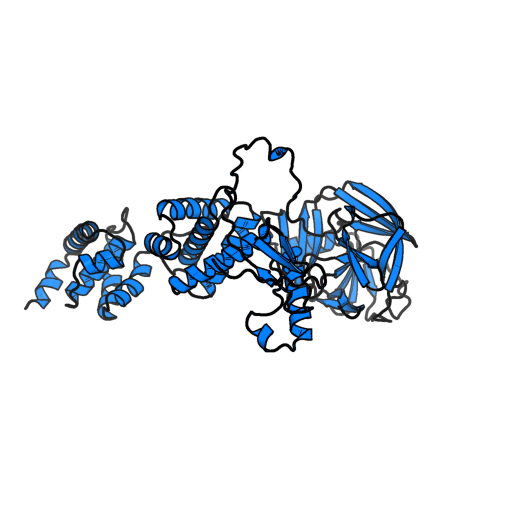473 ASP A O 1
ATOM 3790 N N . ILE A 1 474 ? -19.584 9.276 18.074 1.00 88.56 474 ILE A N 1
ATOM 3791 C CA . ILE A 1 474 ? -18.211 8.741 17.979 1.00 88.56 474 ILE A CA 1
ATOM 3792 C C . ILE A 1 474 ? -18.155 7.389 17.257 1.00 88.56 474 ILE A C 1
ATOM 3794 O O . ILE A 1 474 ? -17.194 7.096 16.542 1.00 88.56 474 ILE A O 1
ATOM 3798 N N . ALA A 1 475 ? -19.164 6.541 17.455 1.00 87.19 475 ALA A N 1
ATOM 3799 C CA . ALA A 1 475 ? -19.214 5.219 16.842 1.00 87.19 475 ALA A CA 1
ATOM 3800 C C . ALA A 1 475 ? -19.777 5.219 15.410 1.00 87.19 475 ALA A C 1
ATOM 3802 O O . ALA A 1 475 ? -19.740 4.173 14.754 1.00 87.19 475 ALA A O 1
ATOM 3803 N N . GLY A 1 476 ? -20.301 6.353 14.930 1.00 85.44 476 GLY A N 1
ATOM 3804 C CA . GLY A 1 476 ? -20.940 6.467 13.617 1.00 85.44 476 GLY A CA 1
ATOM 3805 C C . GLY A 1 476 ? -22.225 5.640 13.504 1.00 85.44 476 GLY A C 1
ATOM 3806 O O . GLY A 1 476 ? -22.533 5.096 12.444 1.00 85.44 476 GLY A O 1
ATOM 3807 N N . VAL A 1 477 ? -22.966 5.474 14.604 1.00 89.00 477 VAL A N 1
ATOM 3808 C CA . VAL A 1 477 ? -24.221 4.701 14.644 1.00 89.00 477 VAL A CA 1
ATOM 3809 C C . VAL A 1 477 ? -25.360 5.554 15.178 1.00 89.00 477 VAL A C 1
ATOM 3811 O O . VAL A 1 477 ? -25.146 6.584 15.798 1.00 89.00 477 VAL A O 1
ATOM 3814 N N . THR A 1 478 ? -26.603 5.125 14.974 1.00 90.69 478 THR A N 1
ATOM 3815 C CA . THR A 1 478 ? -27.754 5.854 15.522 1.00 90.69 478 THR A CA 1
ATOM 3816 C C . THR A 1 478 ? -27.917 5.595 17.020 1.00 90.69 478 THR A C 1
ATOM 3818 O O . THR A 1 478 ? -27.686 4.481 17.499 1.00 90.69 478 THR A O 1
ATOM 3821 N N . GLU A 1 479 ? -28.426 6.582 17.763 1.00 91.94 479 GLU A N 1
ATOM 3822 C CA . GLU A 1 479 ? -28.753 6.422 19.189 1.00 91.94 479 GLU A CA 1
ATOM 3823 C C . GLU A 1 479 ? -29.670 5.221 19.452 1.00 91.94 479 GLU A C 1
ATOM 3825 O O . GLU A 1 479 ? -29.518 4.512 20.445 1.00 91.94 479 GLU A O 1
ATOM 3830 N N . VAL A 1 480 ? -30.617 4.962 18.544 1.00 91.75 480 VAL A N 1
ATOM 3831 C CA . VAL A 1 480 ? -31.544 3.826 18.633 1.00 91.75 480 VAL A CA 1
ATOM 3832 C C . VAL A 1 480 ? -30.793 2.493 18.565 1.00 91.75 480 VAL A C 1
ATOM 3834 O O . VAL A 1 480 ? -31.159 1.544 19.260 1.00 91.75 480 VAL A O 1
ATOM 3837 N N . THR A 1 481 ? -29.707 2.423 17.790 1.00 89.81 481 THR A N 1
ATOM 3838 C CA . THR A 1 481 ? -28.852 1.232 17.712 1.00 89.81 481 THR A CA 1
ATOM 3839 C C . THR A 1 481 ? -28.192 0.962 19.059 1.00 89.81 481 THR A C 1
ATOM 3841 O O . THR A 1 481 ? -28.307 -0.150 19.576 1.00 89.81 481 THR A O 1
ATOM 3844 N N . ILE A 1 482 ? -27.596 1.982 19.685 1.00 90.75 482 ILE A N 1
ATOM 3845 C CA . ILE A 1 482 ? -27.026 1.857 21.036 1.00 90.75 482 ILE A CA 1
ATOM 3846 C C . ILE A 1 482 ? -28.121 1.495 22.041 1.00 90.75 482 ILE A C 1
ATOM 3848 O O . ILE A 1 482 ? -27.938 0.590 22.854 1.00 90.75 482 ILE A O 1
ATOM 3852 N N . ARG A 1 483 ? -29.290 2.140 21.946 1.00 88.56 483 ARG A N 1
ATOM 3853 C CA . ARG A 1 483 ? -30.445 1.916 22.824 1.00 88.56 483 ARG A CA 1
ATOM 3854 C C . ARG A 1 483 ? -30.904 0.464 22.837 1.00 88.56 483 ARG A C 1
ATOM 3856 O O . ARG A 1 483 ? -31.116 -0.118 23.898 1.00 88.56 483 ARG A O 1
ATOM 3863 N N . ASN A 1 484 ? -31.058 -0.118 21.656 1.00 90.31 484 ASN A N 1
ATOM 3864 C CA . ASN A 1 484 ? -31.509 -1.495 21.516 1.00 90.31 484 ASN A CA 1
ATOM 3865 C C . ASN A 1 484 ? -30.443 -2.475 22.016 1.00 90.31 484 ASN A C 1
ATOM 3867 O O . ASN A 1 484 ? -30.768 -3.414 22.743 1.00 90.31 484 ASN A O 1
ATOM 3871 N N . ARG A 1 485 ? -29.166 -2.222 21.701 1.00 88.88 485 ARG A N 1
ATOM 3872 C CA . ARG A 1 485 ? -28.055 -3.102 22.087 1.00 88.88 485 ARG A CA 1
ATOM 3873 C C . ARG A 1 485 ? -27.754 -3.059 23.581 1.00 88.88 485 ARG A C 1
ATOM 3875 O O . ARG A 1 485 ? -27.614 -4.120 24.180 1.00 88.88 485 ARG A O 1
ATOM 3882 N N . TYR A 1 486 ? -27.748 -1.885 24.219 1.00 87.81 486 TYR A N 1
ATOM 3883 C CA . TYR A 1 486 ? -27.517 -1.816 25.666 1.00 87.81 486 TYR A CA 1
ATOM 3884 C C . TYR A 1 486 ? -28.633 -2.530 26.438 1.00 87.81 486 TYR A C 1
ATOM 3886 O O . TYR A 1 486 ? -28.348 -3.231 27.407 1.00 87.81 486 TYR A O 1
ATOM 3894 N N . LYS A 1 487 ? -29.907 -2.377 26.032 1.00 87.25 487 LYS A N 1
ATOM 3895 C CA . LYS A 1 487 ? -31.034 -3.044 26.712 1.00 87.25 487 LYS A CA 1
ATOM 3896 C C . LYS A 1 487 ? -30.872 -4.554 26.663 1.00 87.25 487 LYS A C 1
ATOM 3898 O O . LYS A 1 487 ? -31.084 -5.227 27.668 1.00 87.25 487 LYS A O 1
ATOM 3903 N N . GLU A 1 488 ? -30.480 -5.061 25.503 1.00 87.25 488 GLU A N 1
ATOM 3904 C CA . GLU A 1 488 ? -30.257 -6.480 25.294 1.00 87.25 488 GLU A CA 1
ATOM 3905 C C . GLU A 1 488 ? -29.096 -7.013 26.143 1.00 87.25 488 GLU A C 1
ATOM 3907 O O . GLU A 1 488 ? -29.280 -7.995 26.863 1.00 87.25 488 GLU A O 1
ATOM 3912 N N . LEU A 1 489 ? -27.950 -6.319 26.141 1.00 87.50 489 LEU A N 1
ATOM 3913 C CA . LEU A 1 489 ? -26.795 -6.664 26.976 1.00 87.50 489 LEU A CA 1
ATOM 3914 C C . LEU A 1 489 ? -27.162 -6.669 28.467 1.00 87.50 489 LEU A C 1
ATOM 3916 O O . LEU A 1 489 ? -26.852 -7.622 29.175 1.00 87.50 489 LEU A O 1
ATOM 3920 N N . LEU A 1 490 ? -27.892 -5.658 28.951 1.00 85.31 490 LEU A N 1
ATOM 3921 C CA . LEU A 1 490 ? -28.301 -5.586 30.359 1.00 85.31 490 LEU A CA 1
ATOM 3922 C C . LEU A 1 490 ? -29.225 -6.727 30.786 1.00 85.31 490 LEU A C 1
ATOM 3924 O O . LEU A 1 490 ? -29.122 -7.197 31.921 1.00 85.31 490 LEU A O 1
ATOM 3928 N N . ILE A 1 491 ? -30.161 -7.118 29.918 1.00 84.31 491 ILE A N 1
ATOM 3929 C CA . ILE A 1 491 ? -31.134 -8.171 30.218 1.00 84.31 491 ILE A CA 1
ATOM 3930 C C . ILE A 1 491 ? -30.448 -9.533 30.187 1.00 84.31 491 ILE A C 1
ATOM 3932 O O . ILE A 1 491 ? -30.540 -10.278 31.161 1.00 84.31 491 ILE A O 1
ATOM 3936 N N . LYS A 1 492 ? -29.745 -9.849 29.095 1.00 82.88 492 LYS A N 1
ATOM 3937 C CA . LYS A 1 492 ? -29.200 -11.193 28.886 1.00 82.88 492 LYS A CA 1
ATOM 3938 C C . LYS A 1 492 ? -27.973 -11.482 29.747 1.00 82.88 492 LYS A C 1
ATOM 3940 O O . LYS A 1 492 ? -27.854 -12.591 30.251 1.00 82.88 492 LYS A O 1
ATOM 3945 N N . LEU A 1 493 ? -27.128 -10.482 30.005 1.00 82.56 493 LEU A N 1
ATOM 3946 C CA . LEU A 1 493 ? -25.953 -10.634 30.874 1.00 82.56 493 LEU A CA 1
ATOM 3947 C C . LEU A 1 493 ? -26.266 -10.395 32.364 1.00 82.56 493 LEU A C 1
ATOM 3949 O O . LEU A 1 493 ? -25.356 -10.379 33.189 1.00 82.56 493 LEU A O 1
ATOM 3953 N N . LYS A 1 494 ? -27.541 -10.169 32.727 1.00 79.81 494 LYS A N 1
ATOM 3954 C CA . LYS A 1 494 ? -27.999 -9.897 34.107 1.00 79.81 494 LYS A CA 1
ATOM 3955 C C . LYS A 1 494 ? -27.206 -8.781 34.815 1.00 79.81 494 LYS A C 1
ATOM 3957 O O . LYS A 1 494 ? -27.023 -8.784 36.028 1.00 79.81 494 LYS A O 1
ATOM 3962 N N . LEU A 1 495 ? -26.757 -7.771 34.067 1.00 75.69 495 LEU A N 1
ATOM 3963 C CA . LEU A 1 495 ? -25.908 -6.688 34.589 1.00 75.69 495 LEU A CA 1
ATOM 3964 C C . LEU A 1 495 ? -26.689 -5.601 35.351 1.00 75.69 495 LEU A C 1
ATOM 3966 O O . LEU A 1 495 ? -26.084 -4.706 35.944 1.00 75.69 495 LEU A O 1
ATOM 3970 N N . LYS A 1 496 ? -28.029 -5.676 35.380 1.00 67.75 496 LYS A N 1
ATOM 3971 C CA . LYS A 1 496 ? -28.893 -4.711 36.089 1.00 67.75 496 LYS A CA 1
ATOM 3972 C C . LYS A 1 496 ? -28.542 -4.566 37.574 1.00 67.75 496 LYS A C 1
ATOM 3974 O O . LYS A 1 496 ? -28.635 -3.460 38.107 1.00 67.75 496 LYS A O 1
ATOM 3979 N N . ASP A 1 497 ? -28.110 -5.645 38.218 1.00 62.31 497 ASP A N 1
ATOM 3980 C CA . ASP A 1 497 ? -27.819 -5.646 39.655 1.00 62.31 497 ASP A CA 1
ATOM 3981 C C . ASP A 1 497 ? -26.496 -4.943 39.983 1.00 62.31 497 ASP A C 1
ATOM 3983 O O . ASP A 1 497 ? -26.385 -4.276 41.012 1.00 62.31 497 ASP A O 1
ATOM 3987 N N . LYS A 1 498 ? -25.519 -4.999 39.068 1.00 64.62 498 LYS A N 1
ATOM 3988 C CA . LYS A 1 498 ? -24.233 -4.297 39.212 1.00 64.62 498 LYS A CA 1
ATOM 3989 C C . LYS A 1 498 ? -24.389 -2.779 39.091 1.00 64.62 498 LYS A C 1
ATOM 3991 O O . LYS A 1 498 ? -23.744 -2.048 39.827 1.00 64.62 498 LYS A O 1
ATOM 3996 N N . ILE A 1 499 ? -25.310 -2.306 38.249 1.00 65.06 499 ILE A N 1
ATOM 3997 C CA . ILE A 1 499 ? -25.600 -0.867 38.094 1.00 65.06 499 ILE A CA 1
ATOM 3998 C C . ILE A 1 499 ? -26.375 -0.311 39.300 1.00 65.06 499 ILE A C 1
ATOM 4000 O O . ILE A 1 499 ? -26.184 0.839 39.692 1.00 65.06 499 ILE A O 1
ATOM 4004 N N . LYS A 1 500 ? -27.259 -1.111 39.916 1.00 55.19 500 LYS A N 1
ATOM 4005 C CA . LYS A 1 500 ? -28.018 -0.695 41.109 1.00 55.19 500 LYS A CA 1
ATOM 4006 C C . LYS A 1 500 ? -27.159 -0.611 42.372 1.00 55.19 500 LYS A C 1
ATOM 4008 O O . LYS A 1 500 ? -27.424 0.262 43.192 1.00 55.19 500 LYS A O 1
ATOM 4013 N N . LYS A 1 501 ? -26.141 -1.469 42.519 1.00 53.00 501 LYS A N 1
ATOM 4014 C CA . LYS A 1 501 ? -25.233 -1.472 43.684 1.00 53.00 501 LYS A CA 1
ATOM 4015 C C . LYS A 1 501 ? -24.412 -0.188 43.858 1.00 53.00 501 LYS A C 1
ATOM 4017 O O . LYS A 1 501 ? -23.916 0.028 44.946 1.00 53.00 501 LYS A O 1
ATOM 4022 N N . ILE A 1 502 ? -24.299 0.639 42.820 1.00 50.59 502 ILE A N 1
ATOM 4023 C CA . ILE A 1 502 ? -23.451 1.846 42.791 1.00 50.59 502 ILE A CA 1
ATOM 4024 C C . ILE A 1 502 ? -24.283 3.124 43.024 1.00 50.59 502 ILE A C 1
ATOM 4026 O O . ILE A 1 502 ? -23.751 4.213 43.200 1.00 50.59 502 ILE A O 1
ATOM 4030 N N . LYS A 1 503 ? -25.620 3.002 43.024 1.00 41.81 503 LYS A N 1
ATOM 4031 C CA . LYS A 1 503 ? -26.555 4.087 43.374 1.00 41.81 503 LYS A CA 1
ATOM 4032 C C . LYS A 1 503 ? -26.897 4.149 44.871 1.00 41.81 503 LYS A C 1
ATOM 4034 O O . LYS A 1 503 ? -27.621 5.062 45.261 1.00 41.81 503 LYS A O 1
ATOM 4039 N N . LYS A 1 504 ? -26.455 3.170 45.660 1.00 36.66 504 LYS A N 1
ATOM 4040 C CA . LYS A 1 504 ? -26.426 3.212 47.127 1.00 36.66 504 LYS A CA 1
ATOM 4041 C C . LYS A 1 504 ? -24.997 3.498 47.540 1.00 36.66 504 LYS A C 1
ATOM 4043 O O . LYS A 1 504 ? -24.849 4.207 48.552 1.00 36.66 504 LYS A O 1
#

Radius of gyration: 31.24 Å; chains: 1; bounding box: 76×77×86 Å

Foldseek 3Di:
DDDDDQADPQPRDRQWDQPLVFRWIAHPVQGDTPDGPDPDPDDDDDDPDPPVVVVPPDDDAPAFWFFAQQKWFWKAAPQWIKIFRQNVVLVVQCVVQNWDQPPLQSKTKDFPQVRQIWFWFADPVQFIDTFGFGMKIKGFDFKWKWWAWPPRFITIIRQQWWFFFDDPNDTDTDGNVRDDFFTWGKWFDLPQWDDPQPDFPPPPPVPDRMTIRDGRIDGPGRNGIDIITGHDIDMDTGPDRMTIFIDGPPTQWGWIGGSTGITGGGDPCLLQDDQLDDPVVLVVDDPVRNVVSVVVNVVVVVPDDPLRVLLVVLLVLLVQLCVVVVHDPQLSVQLSVLLVSCSSNVVCPPHDSLLLSLLSSCLSCQVVLNHDDLVSSCVSSVHDSVSNVVNNVSSCVVVVPDGDDRALLSCLVVLCVQLVHDPQLSVQLVVLLVVCVVVVVPPPDDSLLLSLLSSQLSCLLVVVHDDLVSSCVSSVHDSVSSVVNNVVSCVVVVCVVSNVVVVD

Sequence (504 aa):
MPEYVKKCLDCGGINLILNKEKGEVICKDCGLVIEERMIDFSQEWREFDHDQADSRRRTGAPMTYSVAPDQPIILKKNNELIVVKIGSFVDNLITKKGSYLIQETNLEVTDITNENFECISFDKNKNIDFRKVSEISRHPATEFYEITLEQNRKVKVTGNHSIFTISNSKFIPKKVEDLEINDLIVCPEHNLFEKEAYVFEEKVNENSDTMLLTKDLQIKNKNSFIYLKVKKLNKVKSTSRYAYDLTIPGYENFVGGHGFVFLHNTKFDRGLGTDVGQKGDIFKLSGKGRNKYFRLRKWQYRISTAIERNLKLALAELKRVSSYLKLPKSVEEESARIYTLAVQRGLVRGRSMESVVAGALYAACRRHEVPRTLDELGEASGIDKKEIGRTYRFVTRELGIRILPSNPVEYIPRFASALKLSAETQSKSVEILEMADNSELTSGRGPTGIAAASLYVAALINNEKRTQREVADIAGVTEVTIRNRYKELLIKLKLKDKIKKIKK